Protein AF-A0A662RCI4-F1 (afdb_monomer)

Nearest PDB structures (foldseek):
  1x7f-assembly1_A  TM=7.302E-01  e=5.292E-04  Bacillus cereus ATCC 14579
  3mml-assembly2_E  TM=3.130E-01  e=1.745E-04  Mycolicibacterium smegmatis MC2 155
  5u47-assembly1_A  TM=6.588E-01  e=1.604E-01  Streptococcus thermophilus LMG 18311
  2nnz-assembly1_A  TM=5.842E-01  e=3.897E-01  Archaeoglobus fulgidus DSM 4304

pLDDT: mean 89.67, std 10.72, range [35.16, 98.06]

Sequence (427 aa):
MKVEVNGLDIELPEGSTVMDAIERSGAVYHRESVIGLVEDISKTEVKTDKYVIETNSGKLKIRLRSSEFAEYWRENHEQYVGKQVIWQTKNALAFGHTSTDFRPRQSPQNYRRWDVFFGLSGFEGDKTDLVFSTSDHTGTYGEPEDGIFARLIGGRNTLQHLKVDDTINAITPVFESGKESISKPIKPDAVLEGGERIVTYIGFDLGEEAYDSVEYALAALEGDTAMVTNTTNAFTQLGGIRDMIIEPENTHTRRRGVVTVRNKGVNTGELYIYKDAHLSIGSHNIIGRVVHGIELADIAEIGQSITVKTEPERVMMLGLTQIEAEKRLEERGIKQVRRGLEDDSAIVVIQEPINTPTILDEKKLSTTGARSDEIVKVELYYEQAPMTVQYFKFICGLLDKPIGKMRAFYTNRELGITLFKPKVALF

Mean predicted aligned error: 14.3 Å

Radius of gyration: 31.58 Å; Cα contacts (8 Å, |Δi|>4): 980; chains: 1; bounding box: 82×50×77 Å

Secondary structure (DSSP, 8-state):
-EEEETTEEEE--TT-BHHHHHHHHT----TTB--EEEEEEEEEEEEEEEEEEEETTEEEEEEE-SSHHHHHHHHHGGGGTT-EEEEE-SSEEEEEEE--------S-EEE-TTEEEEEEGGG-GGGEEEEEE-SSEEE---PPTT-EEEEEEE-HHHHHH--TT-BEEEEEEEEEEEEEEEEEE--TTPBP-SS-EEE--EEEEE-SS-HHHHHHHHHHTTTSEEEEEEE-SSEEEE---TT----------B-TTEEEEE-SSTTTT-EEEESS-B---TTEEEEEEEEE-HHHHHHPPTT-EEEEEEESPP---TTSBHHHHHHHHHHTTPEEEEEE--STT-EEEEEES-SHHHHHHHTEEEEEEE-GGG-------TTT-HHHHHHHHHHHT-SS-S-----EEEEETTTTEEEEPP-GGG-

Foldseek 3Di:
DWEAEQNRIDDDDAFDFLLNVCVRVVPDFDPQFWKKWKAQDPFDQDQAQKKWFQWPQGIWIKGWDPDPVSVVCVVPVCQQAFWWFADDDPFKTKTDDAAAPAQFDQDKDWDAQFFWFWFQAVRHRRGIITMGTHHTDIDGRRTHVVRRTIGTPDCNVSRVPGDTGIGGNDMGGDTDGDRPIAIDTDDRGHTDPDPIHMYRAWEWEFDDWQQVQLQQVLLQCVVQKWAFADADQFKTKTDFQPPDARDQIDWAKAAQFWKKAFRDDPRHGIIIGTRGTDHIDRRIDTGGGTPTDSSSGNHDDHGGMGRYHYPPRWQAQAFPFLQVSCVVLVVVQAAEAEDADNDRRFGFQDKPPPTPNVRNVVSYIYTYGDDPVVDDDDDDDCPPCVPVSSVVCVQQVVSRHVHGHFAWPDDDVVVRDTHTDDPPPPD

Structure (mmCIF, N/CA/C/O backbone):
data_AF-A0A662RCI4-F1
#
_entry.id   AF-A0A662RCI4-F1
#
loop_
_atom_site.group_PDB
_atom_site.id
_atom_site.type_symbol
_atom_site.label_atom_id
_atom_site.label_alt_id
_atom_site.label_comp_id
_atom_site.label_asym_id
_atom_site.label_entity_id
_atom_site.label_seq_id
_atom_site.pdbx_PDB_ins_code
_atom_site.Cartn_x
_atom_site.Cartn_y
_atom_site.Cartn_z
_atom_site.occupancy
_atom_site.B_iso_or_equiv
_atom_site.auth_seq_id
_atom_site.auth_comp_id
_atom_site.auth_asym_id
_atom_site.auth_atom_id
_atom_site.pdbx_PDB_model_num
ATOM 1 N N . MET A 1 1 ? 8.378 -22.382 21.138 1.00 92.19 1 MET A N 1
ATOM 2 C CA . MET A 1 1 ? 7.459 -21.228 21.234 1.00 92.19 1 MET A CA 1
ATOM 3 C C . MET A 1 1 ? 6.723 -21.020 19.916 1.00 92.19 1 MET A C 1
ATOM 5 O O . MET A 1 1 ? 7.223 -21.455 18.883 1.00 92.19 1 MET A O 1
ATOM 9 N N . LYS A 1 2 ? 5.537 -20.404 19.956 1.00 92.88 2 LYS A N 1
ATOM 10 C CA . LYS A 1 2 ? 4.759 -20.036 18.762 1.00 92.88 2 LYS A CA 1
ATOM 11 C C . LYS A 1 2 ? 4.876 -18.542 18.526 1.00 92.88 2 LYS A C 1
ATOM 13 O O . LYS A 1 2 ? 4.742 -17.800 19.490 1.00 92.88 2 LYS A O 1
ATOM 18 N N . VAL A 1 3 ? 5.099 -18.127 17.288 1.00 94.12 3 VAL A N 1
ATOM 19 C CA . VAL A 1 3 ? 5.106 -16.716 16.876 1.00 94.12 3 VAL A CA 1
ATOM 20 C C . VAL A 1 3 ? 4.383 -16.586 15.538 1.00 94.12 3 VAL A C 1
ATOM 22 O O . VAL A 1 3 ? 4.356 -17.541 14.764 1.00 94.12 3 VAL A O 1
ATOM 25 N N . GLU A 1 4 ? 3.794 -15.429 15.267 1.00 94.62 4 GLU A N 1
ATOM 26 C CA . GLU A 1 4 ? 3.116 -15.118 14.004 1.00 94.62 4 GLU A CA 1
ATOM 27 C C . GLU A 1 4 ? 4.023 -14.196 13.180 1.00 94.62 4 GLU A C 1
ATOM 29 O O . GLU A 1 4 ? 4.451 -13.157 13.675 1.00 94.62 4 GLU A O 1
ATOM 34 N N . VAL A 1 5 ? 4.311 -14.529 11.921 1.00 95.44 5 VAL A N 1
ATOM 35 C CA . VAL A 1 5 ? 5.060 -13.656 11.001 1.00 95.44 5 VAL A CA 1
ATOM 36 C C . VAL A 1 5 ? 4.194 -13.361 9.785 1.00 95.44 5 VAL A C 1
ATOM 38 O O . VAL A 1 5 ? 3.848 -14.268 9.035 1.00 95.44 5 VAL A O 1
ATOM 41 N N . ASN A 1 6 ? 3.831 -12.095 9.577 1.00 92.44 6 ASN A N 1
ATOM 42 C CA . ASN A 1 6 ? 2.927 -11.649 8.512 1.00 92.44 6 ASN A CA 1
ATOM 43 C C . ASN A 1 6 ? 1.609 -12.454 8.451 1.00 92.44 6 ASN A C 1
ATOM 45 O O . ASN A 1 6 ? 1.124 -12.771 7.367 1.00 92.44 6 ASN A O 1
ATOM 49 N N . GLY A 1 7 ? 1.040 -12.808 9.608 1.00 88.81 7 GLY A N 1
ATOM 50 C CA . GLY A 1 7 ? -0.178 -13.622 9.697 1.00 88.81 7 GLY A CA 1
ATOM 51 C C . GLY A 1 7 ? 0.035 -15.139 9.609 1.00 88.81 7 GLY A C 1
ATOM 52 O O . GLY A 1 7 ? -0.944 -15.881 9.657 1.00 88.81 7 GLY A O 1
ATOM 53 N N . LEU A 1 8 ? 1.280 -15.616 9.481 1.00 91.75 8 LEU A N 1
ATOM 54 C CA . LEU A 1 8 ? 1.618 -17.040 9.464 1.00 91.75 8 LEU A CA 1
ATOM 55 C C . LEU A 1 8 ? 2.150 -17.501 10.826 1.00 91.75 8 LEU A C 1
ATOM 57 O O . LEU A 1 8 ? 3.223 -17.071 11.248 1.00 91.75 8 LEU A O 1
ATOM 61 N N . ASP A 1 9 ? 1.446 -18.432 11.469 1.00 93.94 9 ASP A N 1
ATOM 62 C CA . ASP A 1 9 ? 1.915 -19.085 12.694 1.00 93.94 9 ASP A CA 1
ATOM 63 C C . ASP A 1 9 ? 3.091 -20.032 12.409 1.00 93.94 9 ASP A C 1
ATOM 65 O O . ASP A 1 9 ? 2.995 -20.941 11.579 1.00 93.94 9 ASP A O 1
ATOM 69 N N . ILE A 1 10 ? 4.185 -19.869 13.152 1.00 94.25 10 ILE A N 1
ATOM 70 C CA . ILE A 1 10 ? 5.365 -20.733 13.090 1.00 94.25 10 ILE A CA 1
ATOM 71 C C . ILE A 1 10 ? 5.795 -21.201 14.484 1.00 94.25 10 ILE A C 1
ATOM 73 O O . ILE A 1 10 ? 5.617 -20.515 15.493 1.00 94.25 10 ILE A O 1
ATOM 77 N N . GLU A 1 11 ? 6.393 -22.391 14.536 1.00 95.06 11 GLU A N 1
ATOM 78 C CA . GLU A 1 11 ? 7.006 -22.941 15.745 1.00 95.06 11 GLU A CA 1
ATOM 79 C C . GLU A 1 11 ? 8.529 -22.814 15.682 1.00 95.06 11 GLU A C 1
ATOM 81 O O . GLU A 1 11 ? 9.162 -23.225 14.705 1.00 95.06 11 GLU A O 1
ATOM 86 N N . LEU A 1 12 ? 9.106 -22.264 16.751 1.00 94.69 12 LEU A N 1
ATOM 87 C CA . LEU A 1 12 ? 10.542 -22.041 16.907 1.00 94.69 12 LEU A CA 1
ATOM 88 C C . LEU A 1 12 ? 11.052 -22.599 18.246 1.00 94.69 12 LEU A C 1
ATOM 90 O O . LEU A 1 12 ? 10.286 -22.655 19.218 1.00 94.69 12 LEU A O 1
ATOM 94 N N . PRO A 1 13 ? 12.332 -23.002 18.333 1.00 94.62 13 PRO A N 1
ATOM 95 C CA . PRO A 1 13 ? 13.000 -23.263 19.607 1.00 94.62 13 PRO A CA 1
ATOM 96 C C . PRO A 1 13 ? 12.980 -22.040 20.539 1.00 94.62 13 PRO A C 1
ATOM 98 O O . PRO A 1 13 ? 12.897 -20.903 20.084 1.00 94.62 13 PRO A O 1
ATOM 101 N N . GLU A 1 14 ? 13.056 -22.260 21.852 1.00 93.00 14 GLU A N 1
ATOM 102 C CA . GLU A 1 14 ? 13.243 -21.154 22.803 1.00 93.00 14 GLU A CA 1
ATOM 103 C C . GLU A 1 14 ? 14.593 -20.462 22.573 1.00 93.00 14 GLU A C 1
ATOM 105 O O . GLU A 1 14 ? 15.596 -21.122 22.291 1.00 93.00 14 GLU A O 1
ATOM 110 N N . GLY A 1 15 ? 14.615 -19.133 22.698 1.00 91.94 15 GLY A N 1
ATOM 111 C CA . GLY A 1 15 ? 15.810 -18.325 22.455 1.00 91.94 15 GLY A CA 1
ATOM 112 C C . GLY A 1 15 ? 16.069 -17.982 20.983 1.00 91.94 15 GLY A C 1
ATOM 113 O O . GLY A 1 15 ? 17.084 -17.348 20.698 1.00 91.94 15 GLY A O 1
ATOM 114 N N . SER A 1 16 ? 15.186 -18.372 20.053 1.00 96.44 16 SER A N 1
ATOM 115 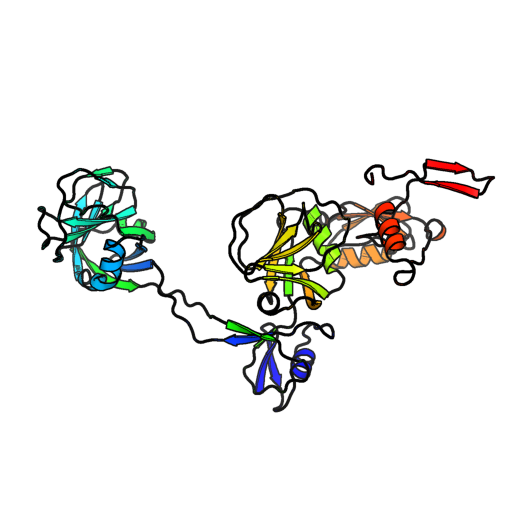C CA . SER A 1 16 ? 15.259 -17.911 18.660 1.00 96.44 16 SER A CA 1
ATOM 116 C C . SER A 1 16 ? 15.022 -16.404 18.541 1.00 96.44 16 SER A C 1
ATOM 118 O O . SER A 1 16 ? 14.335 -15.788 19.356 1.00 96.44 16 SER A O 1
ATOM 120 N N . THR A 1 17 ? 15.596 -15.817 17.500 1.00 97.06 17 THR A N 1
ATOM 121 C CA . THR A 1 17 ? 15.549 -14.384 17.203 1.00 97.06 17 THR A CA 1
ATOM 122 C C . THR A 1 17 ? 14.438 -14.027 16.216 1.00 97.06 17 THR A C 1
ATOM 124 O O . THR A 1 17 ? 13.859 -14.893 15.554 1.00 97.06 17 THR A O 1
ATOM 127 N N . VAL A 1 18 ? 14.171 -12.727 16.062 1.00 96.31 18 VAL A N 1
ATOM 128 C CA . VAL A 1 18 ? 13.319 -12.193 14.986 1.00 96.31 18 VAL A CA 1
ATOM 129 C C . VAL A 1 18 ? 13.800 -12.668 13.614 1.00 96.31 18 VAL A C 1
ATOM 131 O O . VAL A 1 18 ? 12.979 -13.067 12.792 1.00 96.31 18 VAL A O 1
ATOM 134 N N . MET A 1 19 ? 15.111 -12.679 13.358 1.00 96.06 19 MET A N 1
ATOM 135 C CA . MET A 1 19 ? 15.642 -13.134 12.073 1.00 96.06 19 MET A CA 1
ATOM 136 C C . MET A 1 19 ? 15.382 -14.628 11.836 1.00 96.06 19 MET A C 1
ATOM 138 O O . MET A 1 19 ? 14.953 -14.992 10.744 1.00 96.06 19 MET A O 1
ATOM 142 N N . ASP A 1 20 ? 15.528 -15.477 12.860 1.00 96.44 20 ASP A N 1
ATOM 143 C CA . ASP A 1 20 ? 15.193 -16.906 12.750 1.00 96.44 20 ASP A CA 1
ATOM 144 C C . ASP A 1 20 ? 13.714 -17.107 12.376 1.00 96.44 20 ASP A C 1
ATOM 146 O O . ASP A 1 20 ? 13.374 -17.983 11.577 1.00 96.44 20 ASP A O 1
ATOM 150 N N . ALA A 1 21 ? 12.820 -16.274 12.922 1.00 95.94 21 ALA A N 1
ATOM 151 C CA . ALA A 1 21 ? 11.396 -16.289 12.594 1.00 95.94 21 ALA A CA 1
ATOM 152 C C . ALA A 1 21 ? 11.124 -15.887 11.134 1.00 95.94 21 ALA A C 1
ATOM 154 O O . ALA A 1 21 ? 10.327 -16.528 10.440 1.00 95.94 21 ALA A O 1
ATOM 155 N N . ILE A 1 22 ? 11.810 -14.853 10.645 1.00 95.50 22 ILE A N 1
ATOM 156 C CA . ILE A 1 22 ? 11.715 -14.391 9.253 1.00 95.50 22 ILE A CA 1
ATOM 157 C C . ILE A 1 22 ? 12.215 -15.474 8.291 1.00 95.50 22 ILE A C 1
ATOM 159 O O . ILE A 1 22 ? 11.510 -15.833 7.348 1.00 95.50 22 ILE A O 1
ATOM 163 N N . GLU A 1 23 ? 13.384 -16.056 8.558 1.00 95.00 23 GLU A N 1
ATOM 164 C CA . GLU A 1 23 ? 13.957 -17.121 7.728 1.00 95.00 23 GLU A CA 1
ATOM 165 C C . GLU A 1 23 ? 13.073 -18.371 7.719 1.00 95.00 23 GLU A C 1
ATOM 167 O O . GLU A 1 23 ? 12.814 -18.950 6.663 1.00 95.00 23 GLU A O 1
ATOM 172 N N . ARG A 1 24 ? 12.547 -18.767 8.885 1.00 94.94 24 ARG A N 1
ATOM 173 C CA . ARG A 1 24 ? 11.685 -19.947 9.012 1.00 94.94 24 ARG A CA 1
ATOM 174 C C . ARG A 1 24 ? 10.345 -19.788 8.300 1.00 94.94 24 ARG A C 1
ATOM 176 O O . ARG A 1 24 ? 9.838 -20.769 7.758 1.00 94.94 24 ARG A O 1
ATOM 183 N N . SER A 1 25 ? 9.764 -18.591 8.331 1.00 93.62 25 SER A N 1
ATOM 184 C CA . SER A 1 25 ? 8.498 -18.288 7.649 1.00 93.62 25 SER A CA 1
ATOM 185 C C . SER A 1 25 ? 8.663 -18.079 6.141 1.00 93.62 25 SER A C 1
ATOM 187 O O . SER A 1 25 ? 7.672 -18.122 5.415 1.00 93.62 25 SER A O 1
ATOM 189 N N . GLY A 1 26 ? 9.890 -17.849 5.657 1.00 92.88 26 GLY A N 1
ATOM 190 C CA . GLY A 1 26 ? 10.133 -17.413 4.281 1.00 92.88 26 GLY A CA 1
ATOM 191 C C . GLY A 1 26 ? 9.595 -16.005 4.008 1.00 92.88 26 GLY A C 1
ATOM 192 O O . GLY A 1 26 ? 9.329 -15.654 2.856 1.00 92.88 26 GLY A O 1
ATOM 193 N N . ALA A 1 27 ? 9.384 -15.208 5.060 1.00 91.38 27 ALA A N 1
ATOM 194 C CA . ALA A 1 27 ? 8.904 -13.844 4.939 1.00 91.38 27 ALA A CA 1
ATOM 195 C C . ALA A 1 27 ? 9.926 -12.975 4.200 1.00 91.38 27 ALA A C 1
ATOM 197 O O . ALA A 1 27 ? 11.134 -13.072 4.414 1.00 91.38 27 ALA A O 1
ATOM 198 N N . VAL A 1 28 ? 9.431 -12.086 3.340 1.00 90.19 28 VAL A N 1
ATOM 199 C CA . VAL A 1 28 ? 10.303 -11.143 2.636 1.00 90.19 28 VAL A CA 1
ATOM 200 C C . VAL A 1 28 ? 10.751 -10.059 3.604 1.00 90.19 28 VAL A C 1
ATOM 202 O O . VAL A 1 28 ? 9.937 -9.472 4.323 1.00 90.19 28 VAL A O 1
ATOM 205 N N . TYR A 1 29 ? 12.056 -9.816 3.614 1.00 92.00 29 TYR A N 1
ATOM 206 C CA . TYR A 1 29 ? 12.710 -8.806 4.425 1.00 92.00 29 TYR A CA 1
ATOM 207 C C . TYR A 1 29 ? 13.992 -8.357 3.724 1.00 92.00 29 TYR A C 1
ATOM 209 O O . TYR A 1 29 ? 14.854 -9.177 3.404 1.00 92.00 29 TYR A O 1
ATOM 217 N N . HIS A 1 30 ? 14.127 -7.050 3.513 1.00 92.75 30 HIS A N 1
ATOM 218 C CA . HIS A 1 30 ? 15.372 -6.455 3.045 1.00 92.75 30 HIS A CA 1
ATOM 219 C C . HIS A 1 30 ? 16.134 -5.882 4.229 1.00 92.75 30 HIS A C 1
ATOM 221 O O . HIS A 1 30 ? 15.563 -5.220 5.097 1.00 92.75 30 HIS A O 1
ATOM 227 N N . ARG A 1 31 ? 17.444 -6.131 4.249 1.00 88.19 31 ARG A N 1
ATOM 228 C CA . ARG A 1 31 ? 18.334 -5.705 5.329 1.00 88.19 31 ARG A CA 1
ATOM 229 C C . ARG A 1 31 ? 18.149 -4.213 5.632 1.00 88.19 31 ARG A C 1
ATOM 231 O O . ARG A 1 31 ? 18.070 -3.409 4.712 1.00 88.19 31 ARG A O 1
ATOM 238 N N . GLU A 1 32 ? 18.120 -3.880 6.921 1.00 87.69 32 GLU A N 1
ATOM 239 C CA . GLU A 1 32 ? 17.942 -2.509 7.442 1.00 87.69 32 GLU A CA 1
ATOM 240 C C . GLU A 1 32 ? 16.534 -1.927 7.256 1.00 87.69 32 GLU A C 1
ATOM 242 O O . GLU A 1 32 ? 16.295 -0.776 7.624 1.00 87.69 32 GLU A O 1
ATOM 247 N N . SER A 1 33 ? 15.582 -2.719 6.753 1.00 94.75 33 SER A N 1
ATOM 248 C CA . SER A 1 33 ? 14.182 -2.305 6.727 1.00 94.75 33 SER A CA 1
ATOM 249 C C . SER A 1 33 ? 13.547 -2.371 8.114 1.00 94.75 33 SER A C 1
ATOM 251 O O . SER A 1 33 ? 13.925 -3.187 8.957 1.00 94.75 33 SER A O 1
ATOM 253 N N . VAL A 1 34 ? 12.545 -1.527 8.343 1.00 96.12 34 VAL A N 1
ATOM 254 C CA . VAL A 1 34 ? 11.746 -1.538 9.572 1.00 96.12 34 VAL A CA 1
ATOM 255 C C . VAL A 1 34 ? 11.032 -2.884 9.726 1.00 96.12 34 VAL A C 1
ATOM 257 O O . VAL A 1 34 ? 10.386 -3.362 8.794 1.00 96.12 34 VAL A O 1
ATOM 260 N N . ILE A 1 35 ? 11.116 -3.462 10.926 1.00 97.06 35 ILE A N 1
ATOM 261 C CA . ILE A 1 35 ? 10.332 -4.624 11.354 1.00 97.06 35 ILE A CA 1
ATOM 262 C C . ILE A 1 35 ? 9.424 -4.172 12.496 1.00 97.06 35 ILE A C 1
ATOM 264 O O . ILE A 1 35 ? 9.872 -3.495 13.426 1.00 97.06 35 ILE A O 1
ATOM 268 N N . GLY A 1 36 ? 8.149 -4.540 12.422 1.00 95.25 36 GLY A N 1
ATOM 269 C CA . GLY A 1 36 ? 7.149 -4.215 13.430 1.00 95.25 36 GLY A CA 1
ATOM 270 C C . GLY A 1 36 ? 6.856 -5.407 14.328 1.00 95.25 36 GLY A C 1
ATOM 271 O O . GLY A 1 36 ? 6.550 -6.488 13.833 1.00 95.25 36 GLY A O 1
ATOM 272 N N . LEU A 1 37 ? 6.897 -5.194 15.640 1.00 94.25 37 LEU A N 1
ATOM 273 C CA . LEU A 1 37 ? 6.251 -6.051 16.627 1.00 94.25 37 LEU A CA 1
ATOM 274 C C . LEU A 1 37 ? 4.858 -5.486 16.903 1.00 94.25 37 LEU A C 1
ATOM 276 O O . LEU A 1 37 ? 4.739 -4.332 17.309 1.00 94.25 37 LEU A O 1
ATOM 280 N N . VAL A 1 38 ? 3.821 -6.287 16.684 1.00 90.50 38 VAL A N 1
ATOM 281 C CA . VAL A 1 38 ? 2.422 -5.926 16.913 1.00 90.50 38 VAL A CA 1
ATOM 282 C C . VAL A 1 38 ? 1.980 -6.514 18.245 1.00 90.50 38 VAL A C 1
ATOM 284 O O . VAL A 1 38 ? 1.829 -7.726 18.391 1.00 90.50 38 VAL A O 1
ATOM 287 N N . GLU A 1 39 ? 1.768 -5.643 19.222 1.00 83.56 39 GLU A N 1
ATOM 288 C CA . GLU A 1 39 ? 1.232 -6.010 20.526 1.00 83.56 39 GLU A CA 1
ATOM 289 C C . GLU A 1 39 ? -0.273 -5.733 20.531 1.00 83.56 39 GLU A C 1
ATOM 291 O O . GLU A 1 39 ? -0.707 -4.595 20.335 1.00 83.56 39 GLU A O 1
ATOM 296 N N . ASP A 1 40 ? -1.081 -6.768 20.763 1.00 67.25 40 ASP A N 1
ATOM 297 C CA . ASP A 1 40 ? -2.510 -6.592 21.015 1.00 67.25 40 ASP A CA 1
ATOM 298 C C . ASP A 1 40 ? -2.667 -5.880 22.372 1.00 67.25 40 ASP A C 1
ATOM 300 O O . ASP A 1 40 ? -2.524 -6.492 23.434 1.00 67.25 40 ASP A O 1
ATOM 304 N N . ILE A 1 41 ? -2.986 -4.586 22.359 1.00 54.91 41 ILE A N 1
ATOM 305 C CA . ILE A 1 41 ? -3.444 -3.908 23.567 1.00 54.91 41 ILE A CA 1
ATOM 306 C C . ILE A 1 41 ? -4.906 -4.285 23.711 1.00 54.91 41 ILE A C 1
ATOM 308 O O . ILE A 1 41 ? -5.709 -4.108 22.801 1.00 54.91 41 ILE A O 1
ATOM 312 N N . SER A 1 42 ? -5.206 -4.940 24.828 1.00 46.38 42 SER A N 1
ATOM 313 C CA . SER A 1 42 ? -6.535 -5.315 25.319 1.00 46.38 42 SER A CA 1
ATOM 314 C C . SER A 1 42 ? -7.715 -4.741 24.529 1.00 46.38 42 SER A C 1
ATOM 316 O O . SER A 1 42 ? -7.819 -3.527 24.414 1.00 46.38 42 SER A O 1
ATOM 318 N N . LYS A 1 43 ? -8.643 -5.606 24.090 1.00 41.97 43 LYS A N 1
ATOM 319 C CA . LYS A 1 43 ? -9.948 -5.246 23.499 1.00 41.97 43 LYS A CA 1
ATOM 320 C C . LYS A 1 43 ? -10.535 -3.986 24.154 1.00 41.97 43 LYS A C 1
ATOM 322 O O . LYS A 1 43 ? -11.179 -4.083 25.199 1.00 41.97 43 LYS A O 1
ATOM 327 N N . THR A 1 44 ? -10.341 -2.823 23.545 1.00 41.97 44 THR A N 1
ATOM 328 C CA . THR A 1 44 ? -10.987 -1.600 24.001 1.00 41.97 44 THR A CA 1
ATOM 329 C C . THR A 1 44 ? -12.399 -1.664 23.434 1.00 41.97 44 THR A C 1
ATOM 331 O O . THR A 1 44 ? -12.613 -1.485 22.235 1.00 41.97 44 THR A O 1
ATOM 334 N N . GLU A 1 45 ? -13.381 -2.024 24.263 1.00 45.00 45 GLU A N 1
ATOM 335 C CA . GLU A 1 45 ? -14.788 -1.878 23.892 1.00 45.00 45 GLU A CA 1
ATOM 336 C C . GLU A 1 45 ? -15.081 -0.381 23.750 1.00 45.00 45 GLU A C 1
ATOM 338 O O . GLU A 1 45 ? -15.409 0.311 24.715 1.00 45.00 45 GLU A O 1
ATOM 343 N N . VAL A 1 46 ? -14.934 0.151 22.536 1.00 51.19 46 VAL A N 1
ATOM 344 C CA . VAL A 1 46 ? -15.312 1.533 22.260 1.00 51.19 46 VAL A CA 1
ATOM 345 C C . VAL A 1 46 ? -16.834 1.583 22.275 1.00 51.19 46 VAL A C 1
ATOM 347 O O . VAL A 1 46 ? -17.513 1.019 21.408 1.00 51.19 46 VAL A O 1
ATOM 350 N N . LYS A 1 47 ? -17.386 2.245 23.297 1.00 55.69 47 LYS A N 1
ATOM 351 C CA . LYS A 1 47 ? -18.821 2.519 23.403 1.00 55.69 47 LYS A CA 1
ATOM 352 C C . LYS A 1 47 ? -19.232 3.364 22.197 1.00 55.69 47 LYS A C 1
ATOM 354 O O . LYS A 1 47 ? -18.867 4.534 22.104 1.00 55.69 47 LYS A O 1
ATOM 359 N N . THR A 1 48 ? -19.961 2.771 21.252 1.00 74.31 48 THR A N 1
ATOM 360 C CA . THR A 1 48 ? -20.401 3.503 20.057 1.00 74.31 48 THR A CA 1
ATOM 361 C C . THR A 1 48 ? -21.610 4.385 20.359 1.00 74.31 48 THR A C 1
ATOM 363 O O . THR A 1 48 ? -22.263 4.280 21.398 1.00 74.31 48 THR A O 1
ATOM 366 N N . ASP A 1 49 ? -21.963 5.233 19.396 1.00 85.69 49 ASP A N 1
ATOM 367 C CA . ASP A 1 49 ? -23.210 5.992 19.377 1.00 85.69 49 ASP A CA 1
ATOM 368 C C . ASP A 1 49 ? -24.432 5.143 18.967 1.00 85.69 49 ASP A C 1
ATOM 370 O O . ASP A 1 49 ? -25.482 5.697 18.651 1.00 85.69 49 ASP A O 1
ATOM 374 N N . LYS A 1 50 ? -24.334 3.806 18.929 1.00 91.19 50 LYS A N 1
ATOM 375 C CA . LYS A 1 50 ? -25.391 2.918 18.416 1.00 91.19 50 LYS A CA 1
ATOM 376 C C . LYS A 1 50 ? -25.978 2.044 19.518 1.00 91.19 50 LYS A C 1
ATOM 378 O O . LYS A 1 50 ? -25.265 1.549 20.383 1.00 91.19 50 LYS A O 1
ATOM 383 N N . TYR A 1 51 ? -27.275 1.775 19.407 1.00 94.62 51 TYR A N 1
ATOM 384 C CA . TYR A 1 51 ? -28.002 0.845 20.273 1.00 94.62 51 TYR A CA 1
ATOM 385 C C . TYR A 1 51 ? -28.817 -0.133 19.433 1.00 94.62 51 TYR A C 1
ATOM 387 O O . TYR A 1 51 ? -29.318 0.221 18.359 1.00 94.62 51 TYR A O 1
ATOM 395 N N . VAL A 1 52 ? -28.958 -1.357 19.930 1.00 95.44 52 VAL A N 1
ATOM 396 C CA . VAL A 1 52 ? -29.905 -2.352 19.426 1.00 95.44 52 VAL A CA 1
ATOM 397 C C . VAL A 1 52 ? -31.053 -2.462 20.420 1.00 95.44 52 VAL A C 1
ATOM 399 O O . VAL A 1 52 ? -30.836 -2.710 21.599 1.00 95.44 52 VAL A O 1
ATOM 402 N N . ILE A 1 53 ? -32.272 -2.268 19.931 1.00 97.19 53 ILE A N 1
ATOM 403 C CA . ILE A 1 53 ? -33.517 -2.468 20.670 1.00 97.19 53 ILE A CA 1
ATOM 404 C C . ILE A 1 53 ? -34.106 -3.782 20.163 1.00 97.19 53 ILE A C 1
ATOM 406 O O . ILE A 1 53 ? -34.481 -3.901 18.994 1.00 97.19 53 ILE A O 1
ATOM 410 N N . GLU A 1 54 ? -34.140 -4.791 21.021 1.00 94.69 54 GLU A N 1
ATOM 411 C CA . GLU A 1 54 ? -34.735 -6.088 20.733 1.00 94.69 54 GLU A CA 1
ATOM 412 C C . GLU A 1 54 ? -36.193 -6.082 21.168 1.00 94.69 54 GLU A C 1
ATOM 414 O O . GLU A 1 54 ? -36.507 -5.763 22.311 1.00 94.69 54 GLU A O 1
ATOM 419 N N . THR A 1 55 ? -37.080 -6.453 20.255 1.00 94.50 55 THR A N 1
ATOM 420 C CA . THR A 1 55 ? -38.511 -6.622 20.510 1.00 94.50 55 THR A CA 1
ATOM 421 C C . THR A 1 55 ? -38.898 -8.087 20.333 1.00 94.50 55 THR A C 1
ATOM 423 O O . THR A 1 55 ? -38.151 -8.865 19.732 1.00 94.50 55 THR A O 1
ATOM 426 N N . ASN A 1 56 ? -40.085 -8.470 20.794 1.00 92.38 56 ASN A N 1
ATOM 427 C CA . ASN A 1 56 ? -40.683 -9.779 20.503 1.00 92.38 56 ASN A CA 1
ATOM 428 C C . ASN A 1 56 ? -40.886 -10.043 18.993 1.00 92.38 56 ASN A C 1
ATOM 430 O O . ASN A 1 56 ? -40.940 -11.200 18.584 1.00 92.38 56 ASN A O 1
ATOM 434 N N . SER A 1 57 ? -40.934 -8.991 18.172 1.00 90.75 57 SER A N 1
ATOM 435 C CA . SER A 1 57 ? -41.179 -9.056 16.725 1.00 90.75 57 SER A CA 1
ATOM 436 C C . SER A 1 57 ? -39.932 -8.765 15.868 1.00 90.75 57 SER A C 1
ATOM 438 O O . SER A 1 57 ? -40.016 -8.692 14.642 1.00 90.75 57 SER A O 1
ATOM 440 N N . GLY A 1 58 ? -38.749 -8.634 16.485 1.00 90.44 58 GLY A N 1
ATOM 441 C CA . GLY A 1 58 ? -37.460 -8.463 15.803 1.00 90.44 58 GLY A CA 1
ATOM 442 C C . GLY A 1 58 ? -36.585 -7.359 16.402 1.00 90.44 58 GLY A C 1
ATOM 443 O O . GLY A 1 58 ? -36.861 -6.835 17.477 1.00 90.44 58 GLY A O 1
ATOM 444 N N . LYS A 1 59 ? -35.503 -6.986 15.708 1.00 94.00 59 LYS A N 1
ATOM 445 C CA . LYS A 1 59 ? -34.526 -6.001 16.207 1.00 94.00 59 LYS A CA 1
ATOM 446 C C . LYS A 1 59 ? -34.607 -4.672 15.460 1.00 94.00 59 LYS A C 1
ATOM 4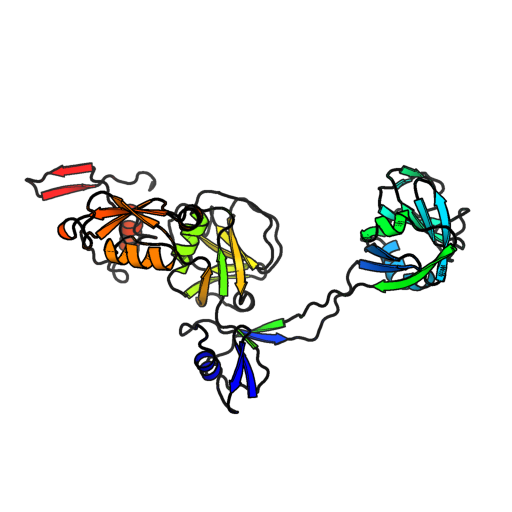48 O O . LYS A 1 59 ? -34.755 -4.647 14.235 1.00 94.00 59 LYS A O 1
ATOM 453 N N . LEU A 1 60 ? -34.441 -3.580 16.198 1.00 94.19 60 LEU A N 1
ATOM 454 C CA . LEU A 1 60 ? -34.277 -2.214 15.709 1.00 94.19 60 LEU A CA 1
ATOM 455 C C . LEU A 1 60 ? -32.872 -1.727 16.066 1.00 94.19 60 LEU A C 1
ATOM 457 O O . LEU A 1 60 ? -32.359 -2.040 17.136 1.00 94.19 60 LEU A O 1
ATOM 461 N N . LYS A 1 61 ? -32.236 -0.953 15.186 1.00 94.75 61 LYS A N 1
ATOM 462 C CA . LYS A 1 61 ? -30.921 -0.357 15.458 1.00 94.75 61 LYS A CA 1
ATOM 463 C C . LYS A 1 61 ? -31.004 1.151 15.318 1.00 94.75 61 LYS A C 1
ATOM 465 O O . LYS A 1 61 ? -31.366 1.637 14.245 1.00 94.75 61 LYS A O 1
ATOM 470 N N . ILE A 1 62 ? -30.637 1.878 16.366 1.00 96.12 62 ILE A N 1
ATOM 471 C CA . ILE A 1 62 ? -30.619 3.343 16.383 1.00 96.12 62 ILE A CA 1
ATOM 472 C C . ILE A 1 62 ? -29.187 3.868 16.479 1.00 96.12 62 ILE A C 1
ATOM 474 O O . ILE A 1 62 ? -28.301 3.186 16.994 1.00 96.12 62 ILE A O 1
ATOM 478 N N . ARG A 1 63 ? -28.969 5.078 15.965 1.00 94.50 63 ARG A N 1
ATOM 479 C CA . ARG A 1 63 ? -27.760 5.878 16.167 1.00 94.50 63 ARG A CA 1
ATOM 480 C C . ARG A 1 63 ? -28.142 7.176 16.865 1.00 94.50 63 ARG A C 1
ATOM 482 O O . ARG A 1 63 ? -29.032 7.876 16.380 1.00 94.50 63 ARG A O 1
ATOM 489 N N . LEU A 1 64 ? -27.476 7.477 17.970 1.00 92.38 64 LEU A N 1
ATOM 490 C CA . LEU A 1 64 ? -27.646 8.701 18.737 1.00 92.38 64 LEU A CA 1
ATOM 491 C C . LEU A 1 64 ? -27.094 9.909 17.971 1.00 92.38 64 LEU A C 1
ATOM 493 O O . LEU A 1 64 ? -26.157 9.800 17.184 1.00 92.38 64 LEU A O 1
ATOM 497 N N . ARG A 1 65 ? -27.696 11.072 18.202 1.00 89.38 65 ARG A N 1
ATOM 498 C CA . ARG A 1 65 ? -27.199 12.382 17.772 1.00 89.38 65 ARG A CA 1
ATOM 499 C C . ARG A 1 65 ? -26.457 13.043 18.933 1.00 89.38 65 ARG A C 1
ATOM 501 O O . ARG A 1 65 ? -26.662 12.680 20.086 1.00 89.38 65 ARG A O 1
ATOM 508 N N . SER A 1 66 ? -25.646 14.055 18.651 1.00 82.06 66 SER A N 1
ATOM 509 C CA . SER A 1 66 ? -25.080 14.906 19.702 1.00 82.06 66 SER A CA 1
ATOM 510 C C . SER A 1 66 ? -26.173 15.828 20.256 1.00 82.06 66 SER A C 1
ATOM 512 O O . SER A 1 66 ? -26.520 16.813 19.611 1.00 82.06 66 SER A O 1
ATOM 514 N N . SER A 1 67 ? -26.758 15.469 21.402 1.00 84.44 67 SER A N 1
ATOM 515 C CA . SER A 1 67 ? -27.812 16.231 22.096 1.00 84.44 67 SER A CA 1
ATOM 516 C C . SER A 1 67 ? -27.874 15.844 23.578 1.00 84.44 67 SER A C 1
ATOM 518 O O . SER A 1 67 ? -27.464 14.739 23.933 1.00 84.44 67 SER A O 1
ATOM 520 N N . GLU A 1 68 ? -28.435 16.702 24.433 1.00 84.88 68 GLU A N 1
ATOM 521 C CA . GLU A 1 68 ? -28.658 16.381 25.855 1.00 84.88 68 GLU A CA 1
ATOM 522 C C . GLU A 1 68 ? -29.565 15.152 26.045 1.00 84.88 68 GLU A C 1
ATOM 524 O O . GLU A 1 68 ? -29.316 14.301 26.896 1.00 84.88 68 GLU A O 1
ATOM 529 N N . PHE A 1 69 ? -30.555 14.975 25.167 1.00 89.81 69 PHE A N 1
ATOM 530 C CA . PHE A 1 69 ? -31.452 13.819 25.173 1.00 89.81 69 PHE A CA 1
ATOM 531 C C . PHE A 1 69 ? -30.755 12.512 24.788 1.00 89.81 69 PHE A C 1
ATOM 533 O O . PHE A 1 69 ? -31.195 11.432 25.183 1.00 89.81 69 PHE A O 1
ATOM 540 N N . ALA A 1 70 ? -29.652 12.587 24.039 1.00 89.88 70 ALA A N 1
ATOM 541 C CA . ALA A 1 70 ? -28.822 11.421 23.782 1.00 89.88 70 ALA A CA 1
ATOM 542 C C . ALA A 1 70 ? -28.025 11.013 25.026 1.00 89.88 70 ALA A C 1
ATOM 544 O O . ALA A 1 70 ? -27.897 9.815 25.269 1.00 89.88 70 ALA A O 1
ATOM 545 N N . GLU A 1 71 ? -27.542 11.964 25.835 1.00 87.81 71 GLU A N 1
ATOM 546 C CA . GLU A 1 71 ? -26.940 11.651 27.142 1.00 87.81 71 GLU A CA 1
ATOM 547 C C . GLU A 1 71 ? -27.971 11.030 28.082 1.00 87.81 71 GLU A C 1
ATOM 549 O O . GLU A 1 71 ? -27.734 9.948 28.618 1.00 87.81 71 GLU A O 1
ATOM 554 N N . TYR A 1 72 ? -29.170 11.618 28.152 1.00 91.06 72 TYR A N 1
ATOM 555 C CA . TYR A 1 72 ? -30.278 11.031 28.899 1.00 91.06 72 TYR A CA 1
ATOM 556 C C . TYR A 1 72 ? -30.564 9.586 28.466 1.00 91.06 72 TYR A C 1
ATOM 558 O O . TYR A 1 72 ? -30.692 8.701 29.312 1.00 91.06 72 TYR A O 1
ATOM 566 N N . TRP A 1 73 ? -30.624 9.315 27.156 1.00 93.88 73 TRP A N 1
ATOM 567 C CA . TRP A 1 73 ? -30.803 7.954 26.648 1.00 93.88 73 TRP A CA 1
ATOM 568 C C . TRP A 1 73 ? -29.678 7.016 27.107 1.00 93.88 73 TRP A C 1
ATOM 570 O O . TRP A 1 73 ? -29.955 5.895 27.530 1.00 93.88 73 TRP A O 1
ATOM 580 N N . ARG A 1 74 ? -28.408 7.447 27.062 1.00 90.81 74 ARG A N 1
ATOM 581 C CA . ARG A 1 74 ? -27.275 6.606 27.495 1.00 90.81 74 ARG A CA 1
ATOM 582 C C . ARG A 1 74 ? -27.411 6.157 28.946 1.00 90.81 74 ARG A C 1
ATOM 584 O O . ARG A 1 74 ? -27.053 5.020 29.239 1.00 90.81 74 ARG A O 1
ATOM 591 N N . GLU A 1 75 ? -27.925 7.023 29.807 1.00 91.38 75 GLU A N 1
ATOM 592 C CA . GLU A 1 75 ? -28.080 6.762 31.239 1.00 91.38 75 GLU A CA 1
ATOM 593 C C . GLU A 1 75 ? -29.379 6.017 31.578 1.00 91.38 75 GLU A C 1
ATOM 595 O O . GLU A 1 75 ? -29.393 5.227 32.514 1.00 91.38 75 GLU A O 1
ATOM 600 N N . ASN A 1 76 ? -30.454 6.223 30.805 1.00 93.44 76 ASN A N 1
ATOM 601 C CA . ASN A 1 76 ? -31.808 5.824 31.211 1.00 93.44 76 ASN A CA 1
ATOM 602 C C . ASN A 1 76 ? -32.517 4.858 30.246 1.00 93.44 76 ASN A C 1
ATOM 604 O O . ASN A 1 76 ? -33.667 4.506 30.485 1.00 93.44 76 ASN A O 1
ATOM 608 N N . HIS A 1 77 ? -31.889 4.408 29.155 1.00 93.69 77 HIS A N 1
ATOM 609 C CA . HIS A 1 77 ? -32.539 3.537 28.160 1.00 93.69 77 HIS A CA 1
ATOM 610 C C . HIS A 1 77 ? -33.164 2.257 28.745 1.00 93.69 77 HIS A C 1
ATOM 612 O O . HIS A 1 77 ? -34.177 1.790 28.225 1.00 93.69 77 HIS A O 1
ATOM 618 N N . GLU A 1 78 ? -32.612 1.709 29.832 1.00 93.50 78 GLU A N 1
ATOM 619 C CA . GLU A 1 78 ? -33.137 0.504 30.487 1.00 93.50 78 GLU A CA 1
ATOM 620 C C . GLU A 1 78 ? -34.587 0.659 30.969 1.00 93.50 78 GLU A C 1
ATOM 622 O O . GLU A 1 78 ? -35.332 -0.318 30.974 1.00 93.50 78 GLU A O 1
ATOM 627 N N . GLN A 1 79 ? -35.051 1.878 31.270 1.00 94.81 79 GLN A N 1
ATOM 628 C CA . GLN A 1 79 ? -36.440 2.127 31.684 1.00 94.81 79 GLN A CA 1
ATOM 629 C C . GLN A 1 79 ? -37.478 1.802 30.593 1.00 94.81 79 GLN A C 1
ATOM 631 O O . GLN A 1 79 ? -38.670 1.660 30.876 1.00 94.81 79 GLN A O 1
ATOM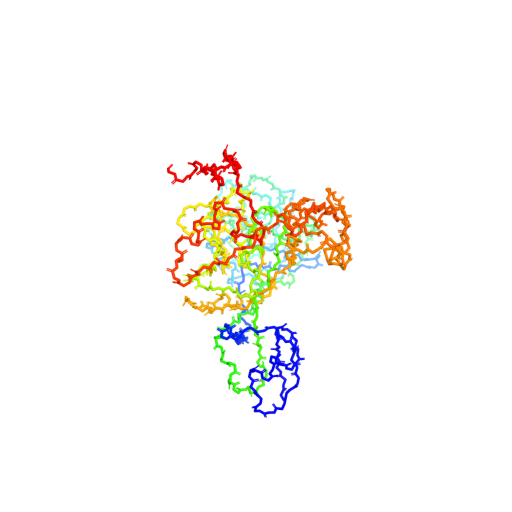 636 N N . TYR A 1 80 ? -37.032 1.722 29.335 1.00 94.62 80 TYR A N 1
ATOM 637 C CA . TYR A 1 80 ? -37.869 1.351 28.199 1.00 94.62 80 TYR A CA 1
ATOM 638 C C . TYR A 1 80 ? -37.930 -0.168 27.984 1.00 94.62 80 TYR A C 1
ATOM 640 O O . TYR A 1 80 ? -38.756 -0.636 27.201 1.00 94.62 80 TYR A O 1
ATOM 648 N N . VAL A 1 81 ? -37.107 -0.957 28.685 1.00 95.81 81 VAL A N 1
ATOM 649 C CA . VAL A 1 81 ? -37.212 -2.420 28.671 1.00 95.81 81 VAL A CA 1
ATOM 650 C C . VAL A 1 81 ? -38.528 -2.836 29.333 1.00 95.81 81 VAL A C 1
ATOM 652 O O . VAL A 1 81 ? -38.922 -2.317 30.375 1.00 95.81 81 VAL A O 1
ATOM 655 N N . GLY A 1 82 ? -39.252 -3.748 28.690 1.00 94.94 82 GLY A N 1
ATOM 656 C CA . GLY A 1 82 ? -40.590 -4.179 29.088 1.00 94.94 82 GLY A CA 1
ATOM 657 C C . GLY A 1 82 ? -41.720 -3.239 28.654 1.00 94.94 82 GLY A C 1
ATOM 658 O O . GLY A 1 82 ? -42.884 -3.581 28.854 1.00 94.94 82 GLY A O 1
ATOM 659 N N . LYS A 1 83 ? -41.425 -2.079 28.047 1.00 96.88 83 LYS A N 1
ATOM 660 C CA . LYS A 1 83 ? -42.466 -1.189 27.512 1.00 96.88 83 LYS A CA 1
ATOM 661 C C . LYS A 1 83 ? -43.031 -1.736 26.209 1.00 96.88 83 LYS A C 1
ATOM 663 O O . LYS A 1 83 ? -42.308 -2.307 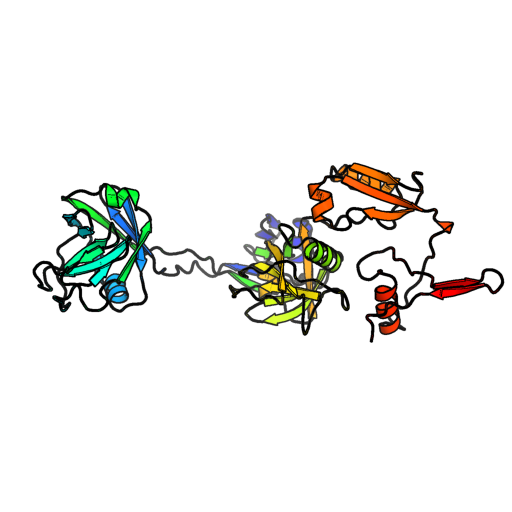25.389 1.00 96.88 83 LYS A O 1
ATOM 668 N N . GLN A 1 84 ? -44.330 -1.534 26.038 1.00 96.94 84 GLN A N 1
ATOM 669 C CA . GLN A 1 84 ? -45.086 -1.996 24.885 1.00 96.94 84 GLN A CA 1
ATOM 670 C C . GLN A 1 84 ? -45.333 -0.861 23.903 1.00 96.94 84 GLN A C 1
ATOM 672 O O . GLN A 1 84 ? -45.310 0.315 24.276 1.00 96.94 84 GLN A O 1
ATOM 677 N N . VAL A 1 85 ? -45.605 -1.218 22.652 1.00 97.25 85 VAL A N 1
ATOM 678 C CA . VAL A 1 85 ? -46.206 -0.292 21.698 1.00 97.25 85 VAL A CA 1
ATOM 679 C C . VAL A 1 85 ? -47.597 0.082 22.202 1.00 97.25 85 VAL A C 1
ATOM 681 O O . VAL A 1 85 ? -48.485 -0.766 22.261 1.00 97.25 85 VAL A O 1
ATOM 684 N N . ILE A 1 86 ? -47.786 1.355 22.543 1.00 95.19 86 ILE A N 1
ATOM 685 C CA . ILE A 1 86 ? -49.046 1.875 23.101 1.00 95.19 86 ILE A CA 1
ATOM 686 C C . ILE A 1 86 ? -49.932 2.533 22.043 1.00 95.19 86 ILE A C 1
ATOM 688 O O . ILE A 1 86 ? -51.154 2.548 22.168 1.00 95.19 86 ILE A O 1
ATOM 692 N N . TRP A 1 87 ? -49.328 3.071 20.982 1.00 94.81 87 TRP A N 1
ATOM 693 C CA . TRP A 1 87 ? -50.052 3.637 19.854 1.00 94.81 87 TRP A CA 1
ATOM 694 C C . TRP A 1 87 ? -49.218 3.596 18.575 1.00 94.81 87 TRP A C 1
ATOM 696 O O . TRP A 1 87 ? -47.985 3.633 18.577 1.00 94.81 87 TRP A O 1
ATOM 706 N N . GLN A 1 88 ? -49.927 3.538 17.451 1.00 94.00 88 GLN A N 1
ATOM 707 C CA . GLN A 1 88 ? -49.357 3.556 16.113 1.00 94.00 88 GLN A CA 1
ATOM 708 C C . GLN A 1 88 ? -50.262 4.376 15.197 1.00 94.00 88 GLN A C 1
ATOM 710 O O . GLN A 1 88 ? -51.484 4.241 15.203 1.00 94.00 88 GLN A O 1
ATOM 715 N N . THR A 1 89 ? -49.650 5.225 14.384 1.00 93.56 89 THR A N 1
ATOM 716 C CA . THR A 1 89 ? -50.313 5.988 13.328 1.00 93.56 89 THR A CA 1
ATOM 717 C C . THR A 1 89 ? -49.616 5.725 11.996 1.00 93.56 89 THR A C 1
ATOM 719 O O . THR A 1 89 ? -48.577 5.069 11.928 1.00 93.56 89 THR A O 1
ATOM 722 N N . LYS A 1 90 ? -50.146 6.300 10.912 1.00 91.56 90 LYS A N 1
ATOM 723 C CA . LYS A 1 90 ? -49.470 6.276 9.606 1.00 91.56 90 LYS A CA 1
ATOM 724 C C . LYS A 1 90 ? -48.088 6.956 9.607 1.00 91.56 90 LYS A C 1
ATOM 726 O O . LYS A 1 90 ? -47.288 6.654 8.729 1.00 91.56 90 LYS A O 1
ATOM 731 N N . ASN A 1 91 ? -47.832 7.864 10.554 1.00 95.06 91 ASN A N 1
ATOM 732 C CA . ASN A 1 91 ? -46.650 8.731 10.569 1.00 95.06 91 ASN A CA 1
ATOM 733 C C . ASN A 1 91 ? -45.639 8.370 11.668 1.00 95.06 91 ASN A C 1
ATOM 735 O O . ASN A 1 91 ? -44.472 8.749 11.564 1.00 95.06 91 ASN A O 1
ATOM 739 N N . ALA A 1 92 ? -46.077 7.689 12.730 1.00 95.56 92 ALA A N 1
ATOM 740 C CA . ALA A 1 92 ? -45.248 7.396 13.893 1.00 95.56 92 ALA A CA 1
ATOM 741 C C . ALA A 1 92 ? -45.748 6.180 14.689 1.00 95.56 92 ALA A C 1
ATOM 743 O O . ALA A 1 92 ? -46.928 5.833 14.626 1.00 95.56 92 ALA A O 1
ATOM 744 N N . LEU A 1 93 ? -44.851 5.567 15.458 1.00 96.94 93 LEU A N 1
ATOM 745 C CA . LEU A 1 93 ? -45.115 4.474 16.398 1.00 96.94 93 LEU A CA 1
ATOM 746 C C . LEU A 1 93 ? -44.429 4.779 17.730 1.00 96.94 93 LEU A C 1
ATOM 748 O O . LEU A 1 93 ? -43.297 5.263 17.715 1.00 96.94 93 LEU A O 1
ATOM 752 N N . ALA A 1 94 ? -45.077 4.474 18.854 1.00 96.88 94 ALA A N 1
ATOM 753 C CA . ALA A 1 94 ? -44.558 4.803 20.177 1.00 96.88 94 ALA A CA 1
ATOM 754 C C . ALA A 1 94 ? -44.557 3.629 21.153 1.00 96.88 94 ALA A C 1
ATOM 756 O O . ALA A 1 94 ? -45.558 2.924 21.290 1.00 96.88 94 ALA A O 1
ATOM 757 N N . PHE A 1 95 ? -43.444 3.492 21.876 1.00 97.25 95 PHE A N 1
ATOM 758 C CA . PHE A 1 95 ? -43.319 2.639 23.053 1.00 97.25 95 PHE A CA 1
ATOM 759 C C . PHE A 1 95 ? -43.433 3.478 24.319 1.00 97.25 95 PHE A C 1
ATOM 761 O O . PHE A 1 95 ? -42.768 4.507 24.425 1.00 97.25 95 PHE A O 1
ATOM 768 N N . GLY A 1 96 ? -44.202 3.027 25.304 1.00 92.56 96 GLY A N 1
ATOM 769 C CA . GLY A 1 96 ? -44.383 3.818 26.514 1.00 92.56 96 GLY A CA 1
ATOM 770 C C . GLY A 1 96 ? -45.317 3.195 27.544 1.00 92.56 96 GLY A C 1
ATOM 771 O O . GLY A 1 96 ? -45.723 2.044 27.415 1.00 92.56 96 GLY A O 1
ATOM 772 N N . HIS A 1 97 ? -45.638 3.909 28.620 1.00 93.31 97 HIS A N 1
ATOM 773 C CA . HIS A 1 97 ? -45.028 5.183 29.041 1.00 93.31 97 HIS A CA 1
ATOM 774 C C . HIS A 1 97 ? -43.857 4.958 30.016 1.00 93.31 97 HIS A C 1
ATOM 776 O O . HIS A 1 97 ? -43.811 3.941 30.718 1.00 93.31 97 HIS A O 1
ATOM 782 N N . THR A 1 98 ? -42.948 5.927 30.119 1.00 91.12 98 THR A N 1
ATOM 783 C CA . THR A 1 98 ? -42.000 6.085 31.236 1.00 91.12 98 THR A CA 1
ATOM 784 C C . THR A 1 98 ? -42.129 7.470 31.868 1.00 91.12 98 THR A C 1
ATOM 786 O O . THR A 1 98 ? -42.713 8.368 31.268 1.00 91.12 98 THR A O 1
ATOM 789 N N . SER A 1 99 ? -41.562 7.657 33.060 1.00 90.62 99 SER A N 1
ATOM 790 C CA . SER A 1 99 ? -41.598 8.938 33.769 1.00 90.62 99 SER A CA 1
ATOM 791 C C . SER A 1 99 ? -40.281 9.701 33.650 1.00 90.62 99 SER A C 1
ATOM 793 O O . SER A 1 99 ? -39.209 9.124 33.811 1.00 90.62 99 SER A O 1
ATOM 795 N N . THR A 1 100 ? -40.370 10.999 33.353 1.00 89.62 100 THR A N 1
ATOM 796 C CA . THR A 1 100 ? -39.242 11.915 33.119 1.00 89.62 100 THR A CA 1
ATOM 797 C C . THR A 1 100 ? -39.565 13.327 33.612 1.00 89.62 100 THR A C 1
ATOM 799 O O . THR A 1 100 ? -40.730 13.712 33.668 1.00 89.62 100 THR A O 1
ATOM 802 N N . ASP A 1 101 ? -38.540 14.146 33.847 1.00 88.50 101 ASP A N 1
ATOM 803 C CA . ASP A 1 101 ? -38.702 15.567 34.198 1.00 88.50 101 ASP A CA 1
ATOM 804 C C . ASP A 1 101 ? -38.693 16.499 32.968 1.00 88.50 101 ASP A C 1
ATOM 806 O O . ASP A 1 101 ? -38.430 17.702 33.068 1.00 88.50 101 ASP A O 1
ATOM 810 N N . PHE A 1 102 ? -38.943 15.954 31.773 1.00 90.50 102 PHE A N 1
ATOM 811 C CA . PHE A 1 102 ? -38.934 16.730 30.538 1.00 90.50 102 PHE A CA 1
ATOM 812 C C . PHE A 1 102 ? -40.071 17.747 30.502 1.00 90.50 102 PHE A C 1
ATOM 814 O O . PHE A 1 102 ? -41.198 17.483 30.917 1.00 90.50 102 PHE A O 1
ATOM 821 N N . ARG A 1 103 ? -39.767 18.933 29.966 1.00 88.31 103 ARG A N 1
ATOM 822 C CA . ARG A 1 103 ? -40.755 19.996 29.781 1.00 88.31 103 ARG A CA 1
ATOM 823 C C . ARG A 1 103 ? -41.375 19.887 28.389 1.00 88.31 103 ARG A C 1
ATOM 825 O O . ARG A 1 103 ? -40.657 20.085 27.407 1.00 88.31 103 ARG A O 1
ATOM 832 N N . PRO A 1 104 ? -42.683 19.609 28.286 1.00 89.56 104 PRO A N 1
ATOM 833 C CA . PRO A 1 104 ? -43.331 19.450 27.000 1.00 89.56 104 PRO A CA 1
ATOM 834 C C . PRO A 1 104 ? -43.546 20.789 26.306 1.00 89.56 104 PRO A C 1
ATOM 836 O O . PRO A 1 104 ? -43.822 21.807 26.948 1.00 89.56 104 PRO A O 1
ATOM 839 N N . ARG A 1 105 ? -43.505 20.775 24.973 1.00 87.88 105 ARG A N 1
ATOM 840 C CA . ARG A 1 105 ? -43.933 21.908 24.145 1.00 87.88 105 ARG A CA 1
ATOM 841 C C . ARG A 1 105 ? -45.226 21.589 23.409 1.00 87.88 105 ARG A C 1
ATOM 843 O O . ARG A 1 105 ? -45.495 20.448 23.056 1.00 87.88 105 ARG A O 1
ATOM 850 N N . GLN A 1 106 ? -46.015 22.626 23.142 1.00 87.75 106 GLN A N 1
ATOM 851 C CA . GLN A 1 106 ? -47.282 22.529 22.400 1.00 87.75 106 GLN A CA 1
ATOM 852 C C . GLN A 1 106 ? -47.169 23.056 20.958 1.00 87.75 106 GLN A C 1
ATOM 854 O O . GLN A 1 106 ? -48.173 23.325 20.304 1.00 87.75 106 GLN A O 1
ATOM 859 N N . SER A 1 107 ? -45.946 23.232 20.454 1.00 87.38 107 SER A N 1
ATOM 860 C CA . SER A 1 107 ? -45.675 23.704 19.094 1.00 87.38 107 SER A CA 1
ATOM 861 C C . SER A 1 107 ? -45.497 22.537 18.116 1.00 87.38 107 SER A C 1
ATOM 863 O O . SER A 1 107 ? -44.952 21.509 18.505 1.00 87.38 107 SER A O 1
ATOM 865 N N . PRO A 1 108 ? -45.895 22.673 16.840 1.00 88.75 108 PRO A N 1
ATOM 866 C CA . PRO A 1 108 ? -45.568 21.686 15.815 1.00 88.75 108 PRO A CA 1
ATOM 867 C C . PRO A 1 108 ? -44.065 21.615 15.521 1.00 88.75 108 PRO A C 1
ATOM 869 O O . PRO A 1 108 ? -43.401 22.646 15.412 1.00 88.75 108 PRO A O 1
ATOM 872 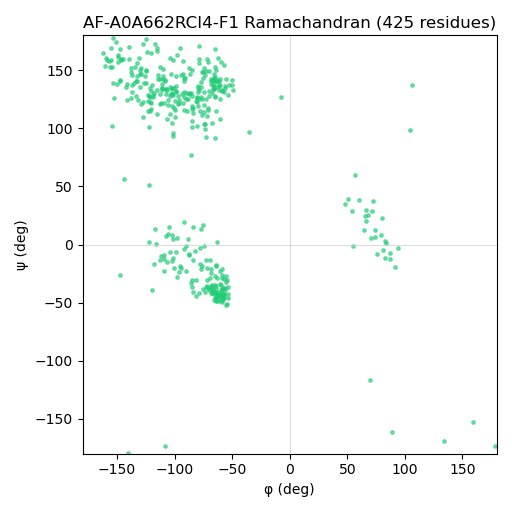N N . GLN A 1 109 ? -43.561 20.403 15.298 1.00 91.31 109 GLN A N 1
ATOM 873 C CA . GLN A 1 109 ? -42.194 20.120 14.872 1.00 91.31 109 GLN A CA 1
ATOM 874 C C . GLN A 1 109 ? -42.178 19.287 13.586 1.00 91.31 109 GLN A C 1
ATOM 876 O O . GLN A 1 109 ? -43.077 18.489 13.313 1.00 91.31 109 GLN A O 1
ATOM 881 N N . ASN A 1 110 ? -41.140 19.492 12.773 1.00 93.38 110 ASN A N 1
ATOM 882 C CA . ASN A 1 110 ? -40.896 18.707 11.568 1.00 93.38 110 ASN A CA 1
ATOM 883 C C . ASN A 1 110 ? -40.061 17.471 11.900 1.00 93.38 110 ASN A C 1
ATOM 885 O O . ASN A 1 110 ? -38.946 17.587 12.410 1.00 93.38 110 ASN A O 1
ATOM 889 N N . TYR A 1 111 ? -40.571 16.306 11.524 1.00 95.06 111 TYR A N 1
ATOM 890 C CA . TYR A 1 111 ? -39.897 15.025 11.668 1.00 95.06 111 TYR A CA 1
ATOM 891 C C . TYR A 1 111 ? -39.524 14.486 10.302 1.00 95.06 111 TYR A C 1
ATOM 893 O O . TYR A 1 111 ? -40.343 14.456 9.379 1.00 95.06 111 TYR A O 1
ATOM 901 N N . ARG A 1 112 ? -38.293 13.997 10.188 1.00 96.25 112 ARG A N 1
ATOM 902 C CA . ARG A 1 112 ? -37.888 13.185 9.049 1.00 96.25 112 ARG A CA 1
ATOM 903 C C . ARG A 1 112 ? -38.207 11.731 9.335 1.00 96.25 112 ARG A C 1
ATOM 905 O O . ARG A 1 112 ? -38.187 11.257 10.472 1.00 96.25 112 ARG A O 1
ATOM 912 N N . ARG A 1 113 ? -38.454 10.987 8.270 1.00 95.25 113 ARG A N 1
ATOM 913 C CA . ARG A 1 113 ? -38.589 9.545 8.301 1.00 95.25 113 ARG A CA 1
ATOM 914 C C . ARG A 1 113 ? -37.351 8.945 8.970 1.00 95.25 113 ARG A C 1
ATOM 916 O O . ARG A 1 113 ? -36.209 9.217 8.562 1.00 95.25 113 ARG A O 1
ATOM 923 N N . TRP A 1 114 ? -37.613 8.092 9.960 1.00 96.75 114 TRP A N 1
ATOM 924 C CA . TRP A 1 114 ? -36.644 7.415 10.824 1.00 96.75 114 TRP A CA 1
ATOM 925 C C . TRP A 1 114 ? -36.064 8.237 11.969 1.00 96.75 114 TRP A C 1
ATOM 927 O O . TRP A 1 114 ? -35.148 7.749 12.629 1.00 96.75 114 TRP A O 1
ATOM 937 N N . ASP A 1 115 ? -36.573 9.437 12.228 1.00 97.00 115 ASP A N 1
ATOM 938 C CA . ASP A 1 115 ? -36.240 10.151 13.457 1.00 97.00 115 ASP A CA 1
ATOM 939 C C . ASP A 1 115 ? -36.788 9.416 14.682 1.00 97.00 115 ASP A C 1
ATOM 941 O O . ASP A 1 115 ? -37.868 8.824 14.639 1.00 97.00 115 ASP A O 1
ATOM 945 N N . VAL A 1 116 ? -36.008 9.446 15.761 1.00 97.81 116 VAL A N 1
ATOM 946 C CA . VAL A 1 116 ? -36.356 8.870 17.059 1.00 97.81 116 VAL A CA 1
ATOM 947 C C . VAL A 1 116 ? -36.296 9.986 18.090 1.00 97.81 116 VAL A C 1
ATOM 949 O O . VAL A 1 116 ? -35.306 10.724 18.152 1.00 97.81 116 VAL A O 1
ATOM 952 N N . PHE A 1 117 ? -37.373 10.139 18.850 1.00 96.12 117 PHE A N 1
ATOM 953 C CA . PHE A 1 117 ? -37.580 11.273 19.741 1.00 96.12 117 PHE A CA 1
ATOM 954 C C . PHE A 1 117 ? -38.413 10.883 20.959 1.00 96.12 117 PHE A C 1
ATOM 956 O O . PHE A 1 117 ? -39.070 9.841 20.963 1.00 96.12 117 PHE A O 1
ATOM 963 N N . PHE A 1 118 ? -38.374 11.726 21.988 1.00 94.69 118 PHE A N 1
ATOM 964 C CA . PHE A 1 118 ? -39.250 11.594 23.148 1.00 94.69 118 PHE A CA 1
ATOM 965 C C . PHE A 1 118 ? -40.543 12.377 22.920 1.00 94.69 118 PHE A C 1
ATOM 967 O O . PHE A 1 118 ? -40.485 13.567 22.618 1.00 94.69 118 PHE A O 1
ATOM 974 N N . GLY A 1 119 ? -41.696 11.721 23.046 1.00 93.00 119 GLY A N 1
ATOM 975 C CA . GLY A 1 119 ? -43.015 12.364 23.009 1.00 93.00 119 GLY A CA 1
ATOM 976 C C . GLY A 1 119 ? -43.663 12.320 24.388 1.00 93.00 119 GLY A C 1
ATOM 977 O O . GLY A 1 119 ? -43.643 11.276 25.020 1.00 93.00 119 GLY A O 1
ATOM 978 N N . LEU A 1 120 ? -44.216 13.426 24.877 1.00 93.00 120 LEU A N 1
ATOM 979 C CA . LEU A 1 120 ? -44.898 13.480 26.172 1.00 93.00 120 LEU A CA 1
ATOM 980 C C . LEU A 1 120 ? -46.406 13.434 25.934 1.00 93.00 120 LEU A C 1
ATOM 982 O O . LEU A 1 120 ? -47.050 14.451 25.653 1.00 93.00 120 LEU A O 1
ATOM 986 N N . SER A 1 121 ? -46.969 12.232 26.034 1.00 86.19 121 SER A N 1
ATOM 987 C CA . SER A 1 121 ? -48.395 11.990 25.843 1.00 86.19 121 SER A CA 1
ATOM 988 C C . SER A 1 121 ? -49.218 12.771 26.870 1.00 86.19 121 SER A C 1
ATOM 990 O O . SER A 1 121 ? -49.003 12.673 28.073 1.00 86.19 121 SER A O 1
ATOM 992 N N . GLY A 1 122 ? -50.172 13.579 26.398 1.00 84.81 122 GLY A N 1
ATOM 993 C CA . GLY A 1 122 ? -50.965 14.458 27.267 1.00 84.81 122 GLY A CA 1
ATOM 994 C C . GLY A 1 122 ? -50.217 15.688 27.795 1.00 84.81 122 GLY A C 1
ATOM 995 O O . GLY A 1 122 ? -50.795 16.432 28.578 1.00 84.81 122 GLY A O 1
ATOM 996 N N . PHE A 1 123 ? -48.985 15.943 27.334 1.00 86.88 123 PHE A N 1
ATOM 997 C CA . PHE A 1 123 ? -48.113 17.015 27.830 1.00 86.88 123 PHE A CA 1
ATOM 998 C C . PHE A 1 123 ? -47.785 16.872 29.325 1.00 86.88 123 PHE A C 1
ATOM 1000 O O . PHE A 1 123 ? -47.704 17.863 30.051 1.00 86.88 123 PHE A O 1
ATOM 1007 N N . GLU A 1 124 ? -47.575 15.634 29.775 1.00 83.69 124 GLU A N 1
ATOM 1008 C CA . GLU A 1 124 ? -47.177 15.301 31.143 1.00 83.69 124 GLU A CA 1
ATOM 1009 C C . GLU A 1 124 ? -45.836 14.546 31.109 1.00 83.69 124 GLU A C 1
ATOM 1011 O O . GLU A 1 124 ? -45.646 13.630 30.307 1.00 83.69 124 GLU A O 1
ATOM 1016 N N . GLY A 1 125 ? -44.876 14.949 31.949 1.00 80.50 125 GLY A N 1
ATOM 1017 C CA . GLY A 1 125 ? -43.534 14.348 31.971 1.00 80.50 125 GLY A CA 1
ATOM 1018 C C . GLY A 1 125 ? -43.515 12.903 32.478 1.00 80.50 125 GLY A C 1
ATOM 1019 O O . GLY A 1 125 ? -42.609 12.139 32.148 1.00 80.50 125 GLY A O 1
ATOM 1020 N N . ASP A 1 126 ? -44.537 12.491 33.229 1.00 84.31 126 ASP A N 1
ATOM 1021 C CA . ASP A 1 126 ? -44.726 11.119 33.699 1.00 84.31 126 ASP A CA 1
ATOM 1022 C C . ASP A 1 126 ? -45.275 10.166 32.615 1.00 84.31 126 ASP A C 1
ATOM 1024 O O . ASP A 1 126 ? -45.366 8.959 32.860 1.00 84.31 126 ASP A O 1
ATOM 1028 N N . LYS A 1 127 ? -45.579 10.694 31.417 1.00 89.38 127 LYS A N 1
ATOM 1029 C CA . LYS A 1 127 ? -46.079 9.974 30.236 1.00 89.38 127 LYS A CA 1
ATOM 1030 C C . LYS A 1 127 ? -45.174 10.144 29.014 1.00 89.38 127 LYS A C 1
ATOM 1032 O O . LYS A 1 127 ? -45.625 10.487 27.919 1.00 89.38 127 LYS A O 1
ATOM 1037 N N . THR A 1 128 ? -43.886 9.883 29.191 1.00 93.00 128 THR A N 1
ATOM 1038 C CA . THR A 1 128 ? -42.903 9.973 28.110 1.00 93.00 128 THR A CA 1
ATOM 1039 C C . THR A 1 128 ? -42.826 8.682 27.307 1.00 93.00 128 THR A C 1
ATOM 1041 O O . THR A 1 128 ? -42.657 7.584 27.840 1.00 93.00 128 THR A O 1
ATOM 1044 N N . ASP A 1 129 ? -42.905 8.844 25.997 1.00 94.75 129 ASP A N 1
ATOM 1045 C CA . ASP A 1 129 ? -42.885 7.811 24.982 1.00 94.75 129 ASP A CA 1
ATOM 1046 C C . ASP A 1 129 ? -41.590 7.857 24.188 1.00 94.75 129 ASP A C 1
ATOM 1048 O O . ASP A 1 129 ? -41.101 8.925 23.812 1.00 94.75 129 ASP A O 1
ATOM 1052 N N . LEU A 1 130 ? -41.079 6.681 23.843 1.00 96.62 130 LEU A N 1
ATOM 1053 C CA . LEU A 1 130 ? -40.074 6.521 22.807 1.00 96.62 130 LEU A CA 1
ATOM 1054 C C . LEU A 1 130 ? -40.779 6.424 21.453 1.00 96.62 130 LEU A C 1
ATOM 1056 O O . LEU A 1 130 ? -41.368 5.392 21.123 1.00 96.62 130 LEU A O 1
ATOM 1060 N N . VAL A 1 131 ? -40.695 7.490 20.659 1.00 97.38 131 VAL A N 1
ATOM 1061 C CA . VAL A 1 131 ? -41.428 7.618 19.398 1.00 97.38 131 VAL A CA 1
ATOM 1062 C C . VAL A 1 131 ? -40.494 7.474 18.200 1.00 97.38 131 VAL A C 1
ATOM 1064 O O . VAL A 1 131 ? -39.428 8.087 18.128 1.00 97.38 131 VAL A O 1
ATOM 1067 N N . PHE A 1 132 ? -40.923 6.678 17.223 1.00 98.00 132 PHE A N 1
ATOM 1068 C CA . PHE A 1 132 ? -40.263 6.476 15.940 1.00 98.00 132 PHE A CA 1
ATOM 1069 C C . PHE A 1 132 ? -41.103 7.071 14.814 1.00 98.00 132 PHE A C 1
ATOM 1071 O O . PHE A 1 132 ? -42.231 6.640 14.579 1.00 98.00 132 PHE A O 1
ATOM 1078 N N . SER A 1 133 ? -40.528 8.001 14.057 1.00 96.88 133 SER A N 1
ATOM 1079 C CA . SER A 1 133 ? -41.139 8.541 12.843 1.00 96.88 133 SER A CA 1
ATOM 1080 C C . SER A 1 133 ? -41.034 7.546 11.679 1.00 96.88 133 SER A C 1
ATOM 1082 O O . SER A 1 133 ? -39.937 7.109 11.312 1.00 96.88 133 SER A O 1
ATOM 1084 N N . THR A 1 134 ? -42.161 7.201 11.054 1.00 95.62 134 THR A N 1
ATOM 1085 C CA . THR A 1 134 ? -42.243 6.254 9.925 1.00 95.62 134 THR A CA 1
ATOM 1086 C C . THR A 1 134 ? -42.388 6.940 8.561 1.00 95.62 134 THR A C 1
ATOM 1088 O O . THR A 1 134 ? -42.156 6.292 7.531 1.00 95.62 134 THR A O 1
ATOM 1091 N N . SER A 1 135 ? -42.656 8.251 8.534 1.00 93.75 135 SER A N 1
ATOM 1092 C CA . SER A 1 135 ? -42.705 9.104 7.336 1.00 93.75 135 SER A CA 1
ATOM 1093 C C . SER A 1 135 ? -42.278 10.544 7.642 1.00 93.75 135 SER A C 1
ATOM 1095 O O . SER A 1 135 ? -42.322 10.975 8.790 1.00 93.75 135 SER A O 1
ATOM 1097 N N . ASP A 1 136 ? -41.910 11.320 6.620 1.00 96.38 136 ASP A N 1
ATOM 1098 C CA . ASP A 1 136 ? -41.733 12.768 6.787 1.00 96.38 136 ASP A CA 1
ATOM 1099 C C . ASP A 1 136 ? -43.090 13.396 7.137 1.00 96.38 136 ASP A C 1
ATOM 1101 O O . ASP A 1 136 ? -44.086 13.133 6.457 1.00 96.38 136 ASP A O 1
ATOM 1105 N N . HIS A 1 137 ? -43.154 14.175 8.217 1.00 96.88 137 HIS A N 1
ATOM 1106 C CA . HIS A 1 137 ? -44.392 14.820 8.654 1.00 96.88 137 HIS A CA 1
ATOM 1107 C C . HIS A 1 137 ? -44.135 15.982 9.617 1.00 96.88 137 HIS A C 1
ATOM 1109 O O . HIS A 1 137 ? -43.065 16.102 10.210 1.00 96.88 137 HIS A O 1
ATOM 1115 N N . THR A 1 138 ? -45.160 16.806 9.808 1.00 95.62 138 THR A N 1
ATOM 1116 C CA . THR A 1 138 ? -45.226 17.801 10.881 1.00 95.62 138 THR A CA 1
ATOM 1117 C C . THR A 1 138 ? -46.229 17.311 11.922 1.00 95.62 138 THR A C 1
ATOM 1119 O O . THR A 1 138 ? -47.313 16.851 11.555 1.00 95.62 138 THR A O 1
ATOM 1122 N N . GLY A 1 139 ? -45.878 17.371 13.204 1.00 91.62 139 GLY A N 1
ATOM 1123 C CA . GLY A 1 139 ? -46.734 16.905 14.297 1.00 91.62 139 GLY A CA 1
ATOM 1124 C C . GLY A 1 139 ? -46.413 17.592 15.619 1.00 91.62 139 GLY A C 1
ATOM 1125 O O . GLY A 1 139 ? -45.410 18.289 15.721 1.00 91.62 139 GLY A O 1
ATOM 1126 N N . THR A 1 140 ? -47.272 17.397 16.615 1.00 93.25 140 THR A N 1
ATOM 1127 C CA . THR A 1 140 ? -47.076 17.885 17.986 1.00 93.25 140 THR A CA 1
ATOM 1128 C C . THR A 1 140 ? -47.245 16.696 18.914 1.00 93.25 140 THR A C 1
ATOM 1130 O O . THR A 1 140 ? -48.359 16.188 19.047 1.00 93.25 140 THR A O 1
ATOM 1133 N N . TYR A 1 141 ? -46.151 16.238 19.522 1.00 92.06 141 TYR A N 1
ATOM 1134 C CA . TYR A 1 141 ? -46.150 15.059 20.392 1.00 92.06 141 TYR A CA 1
ATOM 1135 C C . TYR A 1 141 ? -45.756 15.402 21.831 1.00 92.06 141 TYR A C 1
ATOM 1137 O O . TYR A 1 141 ? -45.456 14.504 22.610 1.00 92.06 141 TYR A O 1
ATOM 1145 N N . GLY A 1 142 ? -45.733 16.687 22.193 1.00 89.19 142 GLY A N 1
ATOM 1146 C CA . GLY A 1 142 ? -45.288 17.123 23.515 1.00 89.19 142 GLY A CA 1
ATOM 1147 C C . GLY A 1 142 ? -43.775 17.039 23.692 1.00 89.19 142 GLY A C 1
ATOM 1148 O O . GLY A 1 142 ? -43.297 17.136 24.814 1.00 89.19 142 GLY A O 1
ATOM 1149 N N . GLU A 1 143 ? -43.017 16.843 22.616 1.00 88.69 143 GLU A N 1
ATOM 1150 C CA . GLU A 1 143 ? -41.571 16.696 22.668 1.00 88.69 143 GLU A CA 1
ATOM 1151 C C . GLU A 1 143 ? -40.892 17.952 23.244 1.00 88.69 143 GLU A C 1
ATOM 1153 O O . GLU A 1 143 ? -41.314 19.086 22.962 1.00 88.69 143 GLU A O 1
ATOM 1158 N N . PRO A 1 144 ? -39.828 17.781 24.045 1.00 85.94 144 PRO A N 1
ATOM 1159 C CA . PRO A 1 144 ? -39.033 18.908 24.505 1.00 85.94 144 PRO A CA 1
ATOM 1160 C C . PRO A 1 144 ? -38.328 19.601 23.327 1.00 85.94 144 PRO A C 1
ATOM 1162 O O . PRO A 1 144 ? -38.301 19.104 22.195 1.00 85.94 144 PRO A O 1
ATOM 1165 N N . GLU A 1 145 ? -37.776 20.787 23.579 1.00 82.31 145 GLU A N 1
ATOM 1166 C CA . GLU A 1 145 ? -36.973 21.500 22.582 1.00 82.31 145 GLU A CA 1
ATOM 1167 C C . GLU A 1 145 ? -35.801 20.647 22.107 1.00 82.31 145 GLU A C 1
ATOM 1169 O O . GLU A 1 145 ? -35.153 20.006 22.915 1.00 82.31 145 GLU A O 1
ATOM 1174 N N . ASP A 1 146 ? -35.603 20.548 20.789 1.00 77.81 146 ASP A N 1
ATOM 1175 C CA . ASP A 1 146 ? -34.621 19.645 20.173 1.00 77.81 146 ASP A CA 1
ATOM 1176 C C . ASP A 1 146 ? -34.737 18.159 20.587 1.00 77.81 146 ASP A C 1
ATOM 1178 O O . ASP A 1 146 ? -33.777 17.393 20.501 1.00 77.81 146 ASP A O 1
ATOM 1182 N N . GLY A 1 147 ? -35.945 17.698 20.938 1.00 80.12 147 GLY A N 1
ATOM 1183 C CA . GLY A 1 147 ? -36.214 16.344 21.450 1.00 80.12 147 GLY A CA 1
ATOM 1184 C C . GLY A 1 147 ? -35.934 15.160 20.504 1.00 80.12 147 GLY A C 1
ATOM 1185 O O . GLY A 1 147 ? -36.184 14.012 20.878 1.00 80.12 147 GLY A O 1
ATOM 1186 N N . ILE A 1 148 ? -35.423 15.394 19.284 1.00 93.81 148 ILE A N 1
ATOM 1187 C CA . ILE A 1 148 ? -34.964 14.332 18.370 1.00 93.81 148 ILE A CA 1
ATOM 1188 C C . ILE A 1 148 ? -33.525 13.962 18.718 1.00 93.81 148 ILE A C 1
ATOM 1190 O O . ILE A 1 148 ? -32.570 14.608 18.285 1.00 93.81 148 ILE A O 1
ATOM 1194 N N . PHE A 1 149 ? -33.368 12.850 19.427 1.00 94.56 149 PHE A N 1
ATOM 1195 C CA . PHE A 1 149 ? -32.081 12.438 19.979 1.00 94.56 149 PHE A C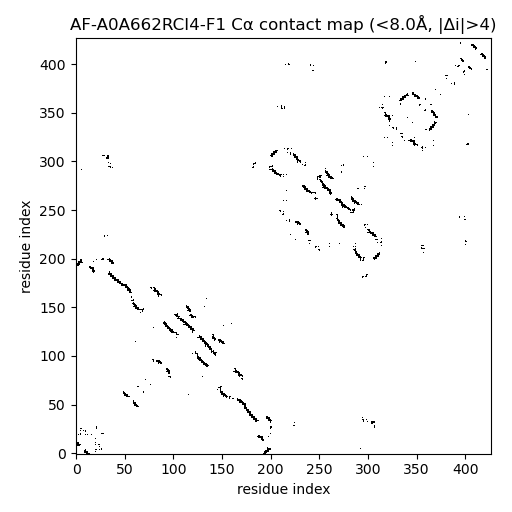A 1
ATOM 1196 C C . PHE A 1 149 ? -31.394 11.324 19.186 1.00 94.56 149 PHE A C 1
ATOM 1198 O O . PHE A 1 149 ? -30.207 11.071 19.383 1.00 94.56 149 PHE A O 1
ATOM 1205 N N . ALA A 1 150 ? -32.104 10.639 18.285 1.00 96.44 150 ALA A N 1
ATOM 1206 C CA . ALA A 1 150 ? -31.547 9.520 17.534 1.00 96.44 150 ALA A CA 1
ATOM 1207 C C . ALA A 1 150 ? -32.188 9.344 16.149 1.00 96.44 150 ALA A C 1
ATOM 1209 O O . ALA A 1 150 ? -33.127 10.038 15.753 1.00 96.44 150 ALA A O 1
ATOM 1210 N N . ARG A 1 151 ? -31.633 8.413 15.371 1.00 97.31 151 ARG A N 1
ATOM 1211 C CA . ARG A 1 151 ? -32.175 7.975 14.084 1.00 97.31 151 ARG A CA 1
ATOM 1212 C C . ARG A 1 151 ? -32.147 6.457 13.969 1.00 97.31 151 ARG A C 1
ATOM 1214 O O . ARG A 1 151 ? -31.140 5.833 14.298 1.00 97.31 151 ARG A O 1
ATOM 1221 N N . LEU A 1 152 ? -33.201 5.860 13.421 1.00 95.38 152 LEU A N 1
ATOM 1222 C CA . LEU A 1 152 ? -33.223 4.442 13.074 1.00 95.38 152 LEU A CA 1
ATOM 1223 C C . LEU A 1 152 ? -32.321 4.170 11.855 1.00 95.38 152 LEU A C 1
ATOM 1225 O O . LEU A 1 152 ? -32.559 4.654 10.742 1.00 95.38 152 LEU A O 1
ATOM 1229 N N . ILE A 1 153 ? -31.287 3.359 12.065 1.00 92.44 153 ILE A N 1
ATOM 1230 C CA . ILE A 1 153 ? -30.289 2.963 11.061 1.00 92.44 153 ILE A CA 1
ATOM 1231 C C . ILE A 1 153 ? -30.414 1.494 10.624 1.00 92.44 153 ILE A C 1
ATOM 1233 O O . ILE A 1 153 ? -29.829 1.120 9.612 1.00 92.44 153 ILE A O 1
ATOM 1237 N N . GLY A 1 154 ? -31.195 0.669 11.328 1.00 84.94 154 GLY A N 1
ATOM 1238 C CA . GLY A 1 154 ? -31.465 -0.729 10.970 1.00 84.94 154 GLY A CA 1
ATOM 1239 C C . GLY A 1 154 ? -32.793 -1.227 11.544 1.00 84.94 154 GLY A C 1
ATOM 1240 O O . GLY A 1 154 ? -33.312 -0.636 12.484 1.00 84.94 154 GLY A O 1
ATOM 1241 N N . GLY A 1 155 ? -33.366 -2.291 10.971 1.00 90.44 155 GLY A N 1
ATOM 1242 C CA . GLY A 1 155 ? -34.669 -2.822 11.410 1.00 90.44 155 GLY A CA 1
ATOM 1243 C C . GLY A 1 155 ? -35.889 -2.059 10.878 1.00 90.44 155 GLY A C 1
ATOM 1244 O O . GLY A 1 155 ? -36.961 -2.128 11.461 1.00 90.44 155 GLY A O 1
ATOM 1245 N N . ARG A 1 156 ? -35.760 -1.329 9.759 1.00 93.00 156 ARG A N 1
ATOM 1246 C CA . ARG A 1 156 ? -36.875 -0.566 9.153 1.00 93.00 156 ARG A CA 1
ATOM 1247 C C . ARG A 1 156 ? -38.083 -1.443 8.823 1.00 93.00 156 ARG A C 1
ATOM 1249 O O . ARG A 1 156 ? -39.207 -1.035 9.080 1.00 93.00 156 ARG A O 1
ATOM 1256 N N . ASN A 1 157 ? -37.836 -2.636 8.277 1.00 88.00 157 ASN A N 1
ATOM 1257 C CA . ASN A 1 157 ? -38.899 -3.596 7.992 1.00 88.00 157 ASN A CA 1
ATOM 1258 C C . ASN A 1 157 ? -39.577 -4.052 9.291 1.00 88.00 157 ASN A C 1
ATOM 1260 O O . ASN A 1 157 ? -40.796 -4.029 9.371 1.00 88.00 157 ASN A O 1
ATOM 1264 N N . THR A 1 158 ? -38.797 -4.375 10.327 1.00 90.44 158 THR A N 1
ATOM 1265 C CA . THR A 1 158 ? -39.311 -4.715 11.661 1.00 90.44 158 THR A CA 1
ATOM 1266 C C . THR A 1 158 ? -40.225 -3.618 12.203 1.00 90.44 158 THR A C 1
ATOM 1268 O O . THR A 1 158 ? -41.366 -3.900 12.542 1.00 90.44 158 THR A O 1
ATOM 1271 N N . LEU A 1 159 ? -39.771 -2.355 12.201 1.00 93.94 159 LEU A N 1
ATOM 1272 C CA . LEU A 1 159 ? -40.547 -1.221 12.719 1.00 93.94 159 LEU A CA 1
ATOM 1273 C C . LEU A 1 159 ? -41.917 -1.084 12.038 1.00 93.94 159 LEU A C 1
ATOM 1275 O O . LEU A 1 159 ? -42.894 -0.737 12.688 1.00 93.94 159 LEU A O 1
ATOM 1279 N N . GLN A 1 160 ? -41.992 -1.357 10.733 1.00 88.94 160 GLN A N 1
ATOM 1280 C CA . GLN A 1 160 ? -43.241 -1.276 9.970 1.00 88.94 160 GLN A CA 1
ATOM 1281 C C . GLN A 1 160 ? -44.233 -2.403 10.283 1.00 88.94 160 GLN A C 1
ATOM 1283 O O . GLN A 1 160 ? -45.415 -2.249 9.988 1.00 88.94 160 GLN A O 1
ATOM 1288 N N . HIS A 1 161 ? -43.767 -3.516 10.853 1.00 92.06 161 HIS A N 1
ATOM 1289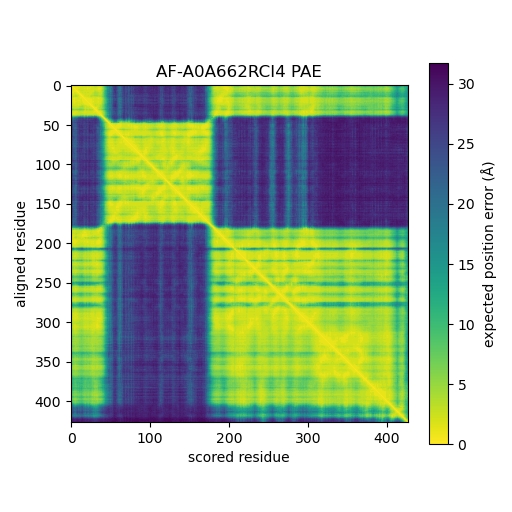 C CA . HIS A 1 161 ? -44.593 -4.681 11.181 1.00 92.06 161 HIS A CA 1
ATOM 1290 C C . HIS A 1 161 ? -44.916 -4.796 12.673 1.00 92.06 161 HIS A C 1
ATOM 1292 O O . HIS A 1 161 ? -45.718 -5.656 13.035 1.00 92.06 161 HIS A O 1
ATOM 1298 N N . LEU A 1 162 ? -44.324 -3.939 13.513 1.00 94.38 162 LEU A N 1
ATOM 1299 C CA . LEU A 1 162 ? -44.680 -3.843 14.922 1.00 94.38 162 LEU A CA 1
ATOM 1300 C C . LEU A 1 162 ? -46.143 -3.426 15.082 1.00 94.38 162 LEU A C 1
ATOM 1302 O O . LEU A 1 162 ? -46.646 -2.567 14.348 1.00 94.38 162 LEU A O 1
ATOM 1306 N N . LYS A 1 163 ? -46.802 -4.037 16.060 1.00 93.62 163 LYS A N 1
ATOM 1307 C CA . LYS A 1 163 ? -48.202 -3.819 16.422 1.00 93.62 163 LYS A CA 1
ATOM 1308 C C . LYS A 1 163 ? -48.298 -3.342 17.863 1.00 93.62 163 LYS A C 1
ATOM 1310 O O . LYS A 1 163 ? -47.353 -3.474 18.633 1.00 93.62 163 LYS A O 1
ATOM 1315 N N . VAL A 1 164 ? -49.467 -2.814 18.218 1.00 93.25 164 VAL A N 1
ATOM 1316 C CA . VAL A 1 164 ? -49.837 -2.582 19.622 1.00 93.25 164 VAL A CA 1
ATOM 1317 C C . VAL A 1 164 ? -49.599 -3.870 20.421 1.00 93.25 164 VAL A C 1
ATOM 1319 O O . VAL A 1 164 ? -49.820 -4.960 19.893 1.00 93.25 164 VAL A O 1
ATOM 1322 N N . ASP A 1 165 ? -49.114 -3.717 21.652 1.00 91.56 165 ASP A N 1
ATOM 1323 C CA . ASP A 1 165 ? -48.698 -4.778 22.586 1.00 91.56 165 ASP A CA 1
ATOM 1324 C C . ASP A 1 165 ? -47.344 -5.452 22.307 1.00 91.56 165 ASP A C 1
ATOM 1326 O O . ASP A 1 165 ? -46.860 -6.183 23.176 1.00 91.56 165 ASP A O 1
ATOM 1330 N N . ASP A 1 166 ? -46.684 -5.185 21.171 1.00 95.50 166 ASP A N 1
ATOM 1331 C CA . ASP A 1 166 ? -45.302 -5.636 20.972 1.00 95.50 166 ASP A CA 1
ATOM 1332 C C . ASP A 1 166 ? -44.371 -4.980 22.000 1.00 95.50 166 ASP A C 1
ATOM 1334 O O . ASP A 1 166 ? -44.436 -3.775 22.247 1.00 95.50 166 ASP A O 1
ATOM 1338 N N . THR A 1 167 ? -43.483 -5.776 22.590 1.00 96.94 167 THR A N 1
ATOM 1339 C CA . THR A 1 167 ? -42.706 -5.400 23.779 1.00 96.94 167 THR A CA 1
ATOM 1340 C C . THR A 1 167 ? -41.227 -5.269 23.455 1.00 96.94 167 THR A C 1
ATOM 1342 O O . THR A 1 167 ? -40.671 -6.082 22.715 1.00 96.94 167 THR A O 1
ATOM 1345 N N . ILE A 1 168 ? -40.561 -4.284 24.064 1.00 97.75 168 ILE A N 1
ATOM 1346 C CA . ILE A 1 168 ? -39.098 -4.215 24.110 1.00 97.75 168 ILE A CA 1
ATOM 1347 C C . ILE A 1 168 ? -38.584 -5.247 25.118 1.00 97.75 168 ILE A C 1
ATOM 1349 O O . ILE A 1 168 ? -38.793 -5.114 26.319 1.00 97.75 168 ILE A O 1
ATOM 1353 N N . ASN A 1 169 ? -37.869 -6.257 24.639 1.00 94.12 169 ASN A N 1
ATOM 1354 C CA . ASN A 1 169 ? -37.283 -7.306 25.470 1.00 94.12 169 ASN A CA 1
ATOM 1355 C C . ASN A 1 169 ? -35.921 -6.898 26.038 1.00 94.12 169 ASN A C 1
ATOM 1357 O O . ASN A 1 169 ? -35.596 -7.255 27.165 1.00 94.12 169 ASN A O 1
ATOM 1361 N N . ALA A 1 170 ? -35.118 -6.173 25.257 1.00 95.06 170 ALA A N 1
ATOM 1362 C CA . ALA A 1 170 ? -33.794 -5.728 25.671 1.00 95.06 170 ALA A CA 1
ATOM 1363 C C . ALA A 1 170 ? -33.363 -4.490 24.887 1.00 95.06 170 ALA A C 1
ATOM 1365 O O . ALA A 1 170 ? -33.749 -4.297 23.733 1.00 95.06 170 ALA A O 1
ATOM 1366 N N . ILE A 1 171 ? -32.509 -3.673 25.496 1.00 95.56 171 ILE A N 1
ATOM 1367 C CA . ILE A 1 171 ? -31.825 -2.575 24.820 1.00 95.56 171 ILE A CA 1
ATOM 1368 C C . ILE A 1 171 ? -30.345 -2.710 25.145 1.00 95.56 171 ILE A C 1
ATOM 1370 O O . ILE A 1 171 ? -29.969 -2.720 26.310 1.00 95.56 171 ILE A O 1
ATOM 1374 N N . THR A 1 172 ? -29.510 -2.852 24.120 1.00 91.25 172 THR A N 1
ATOM 1375 C CA . THR A 1 172 ? -28.070 -3.074 24.281 1.00 91.25 172 THR A CA 1
ATOM 1376 C C . THR A 1 172 ? -27.270 -2.003 23.545 1.00 91.25 172 THR A C 1
ATOM 1378 O O . THR A 1 172 ? -27.519 -1.760 22.355 1.00 91.25 172 THR A O 1
ATOM 1381 N N . PRO A 1 173 ? -26.303 -1.339 24.208 1.00 88.06 173 PRO A N 1
ATOM 1382 C CA . PRO A 1 173 ? -25.325 -0.526 23.503 1.00 88.06 173 PRO A CA 1
ATOM 1383 C C . PRO A 1 173 ? -24.504 -1.422 22.574 1.00 88.06 173 PRO A C 1
ATOM 1385 O O . PRO A 1 173 ? -24.134 -2.544 22.918 1.00 88.06 173 PRO A O 1
ATOM 1388 N N . VAL A 1 174 ? -24.222 -0.929 21.373 1.00 81.88 174 VAL A N 1
ATOM 1389 C CA . VAL A 1 174 ? -23.311 -1.612 20.459 1.00 81.88 174 VAL A CA 1
ATOM 1390 C C . VAL A 1 174 ? -21.900 -1.187 20.822 1.00 81.88 174 VAL A C 1
ATOM 1392 O O . VAL A 1 174 ? -21.558 -0.007 20.730 1.00 81.88 174 VAL A O 1
ATOM 1395 N N . PHE A 1 175 ? -21.076 -2.151 21.192 1.00 65.81 175 PHE A N 1
ATOM 1396 C CA . PHE A 1 175 ? -19.638 -1.964 21.291 1.00 65.81 175 PHE A CA 1
ATOM 1397 C C . PHE A 1 175 ? -19.015 -2.354 19.954 1.00 65.81 175 PHE A C 1
ATOM 1399 O O . PHE A 1 175 ? -19.350 -3.394 19.382 1.00 65.81 175 PHE A O 1
ATOM 1406 N N . GLU A 1 176 ? -18.150 -1.500 19.419 1.00 53.19 176 GLU A N 1
ATOM 1407 C CA . GLU A 1 176 ? -17.252 -1.912 18.347 1.00 53.19 176 GLU A CA 1
ATOM 1408 C C . GLU A 1 176 ? -15.993 -2.444 19.025 1.00 53.19 176 GLU A C 1
ATOM 1410 O O . GLU A 1 176 ? -15.297 -1.724 19.738 1.00 53.19 176 GLU A O 1
ATOM 1415 N N . SER A 1 177 ? -15.734 -3.740 18.850 1.00 39.28 177 SER A N 1
ATOM 1416 C CA . SER A 1 177 ? -14.471 -4.344 19.246 1.00 39.28 177 SER A CA 1
ATOM 1417 C C . SER A 1 177 ? -13.400 -3.892 18.257 1.00 39.28 177 SER A C 1
ATOM 1419 O O . SER A 1 177 ? -13.228 -4.506 17.202 1.00 39.28 177 SER A O 1
ATOM 1421 N N . GLY A 1 178 ? -12.706 -2.806 18.578 1.00 40.88 178 GLY A N 1
ATOM 1422 C CA . GLY A 1 178 ? -11.399 -2.527 18.001 1.00 40.88 178 GLY A CA 1
ATOM 1423 C C . GLY A 1 178 ? -10.362 -3.349 18.759 1.00 40.88 178 GLY A C 1
ATOM 1424 O O . GLY A 1 178 ? -10.305 -3.289 19.985 1.00 40.88 178 GLY A O 1
ATOM 1425 N N . LYS A 1 179 ? -9.552 -4.146 18.060 1.00 41.66 179 LYS A N 1
ATOM 1426 C CA . LYS A 1 179 ? -8.232 -4.476 18.599 1.00 41.66 179 LYS A CA 1
ATOM 1427 C C . LYS A 1 179 ? -7.397 -3.217 18.399 1.00 41.66 179 LYS A C 1
ATOM 1429 O O . LYS A 1 179 ? -7.038 -2.915 17.265 1.00 41.66 179 LYS A O 1
ATOM 1434 N N . GLU A 1 180 ? -7.164 -2.448 19.455 1.00 51.41 180 GLU A N 1
ATOM 1435 C CA . GLU A 1 180 ? -6.085 -1.467 19.415 1.00 51.41 180 GLU A CA 1
ATOM 1436 C C . GLU A 1 180 ? -4.791 -2.264 19.520 1.00 51.41 180 GLU A C 1
ATOM 1438 O O . GLU A 1 180 ? -4.454 -2.801 20.565 1.00 51.41 180 GLU A O 1
ATOM 1443 N N . SER A 1 181 ? -4.094 -2.437 18.409 1.00 59.50 181 SER A N 1
ATOM 1444 C CA . SER A 1 181 ? -2.740 -2.970 18.436 1.00 59.50 181 SER A CA 1
ATOM 1445 C C . SER A 1 181 ? -1.768 -1.802 18.394 1.00 59.50 181 SER A C 1
ATOM 1447 O O . SER A 1 181 ? -1.880 -0.958 17.504 1.00 59.50 181 SER A O 1
ATOM 1449 N N . ILE A 1 182 ? -0.819 -1.744 19.327 1.00 71.25 182 ILE A N 1
ATOM 1450 C CA . ILE A 1 182 ? 0.338 -0.861 19.163 1.00 71.25 182 ILE A CA 1
ATOM 1451 C C . ILE A 1 182 ? 1.415 -1.657 18.454 1.00 71.25 182 ILE A C 1
ATOM 1453 O O . ILE A 1 182 ? 1.765 -2.766 18.857 1.00 71.25 182 ILE A O 1
ATOM 1457 N N . SER A 1 183 ? 1.955 -1.064 17.401 1.00 84.31 183 SER A N 1
ATOM 1458 C CA . SER A 1 183 ? 3.187 -1.527 16.798 1.00 84.31 183 SER A CA 1
ATOM 1459 C C . SER A 1 183 ? 4.384 -0.824 17.429 1.00 84.31 183 SER A C 1
ATOM 1461 O O . SER A 1 183 ? 4.336 0.360 17.769 1.00 84.31 183 SER A O 1
ATOM 1463 N N . LYS A 1 184 ? 5.482 -1.561 17.590 1.00 90.19 184 LYS A N 1
ATOM 1464 C CA . LYS A 1 184 ? 6.786 -1.030 17.998 1.00 90.19 184 LYS A CA 1
ATOM 1465 C C . LYS A 1 184 ? 7.864 -1.522 17.037 1.00 90.19 184 LYS A C 1
ATOM 1467 O O . LYS A 1 184 ? 7.762 -2.653 16.557 1.00 90.19 184 LYS A O 1
ATOM 1472 N N . PRO A 1 185 ? 8.906 -0.722 16.761 1.00 92.25 185 PRO A N 1
ATOM 1473 C CA . PRO A 1 185 ? 10.050 -1.213 16.010 1.00 92.25 185 PRO A CA 1
ATOM 1474 C C . PRO A 1 185 ? 10.776 -2.292 16.820 1.00 92.25 185 PRO A C 1
ATOM 1476 O O . PRO A 1 185 ? 11.032 -2.118 18.013 1.00 92.25 185 PRO A O 1
ATOM 1479 N N . ILE A 1 186 ? 11.132 -3.394 16.164 1.00 94.69 186 ILE A N 1
ATOM 1480 C CA . ILE A 1 186 ? 11.932 -4.475 16.749 1.00 94.69 186 ILE A CA 1
ATOM 1481 C C . ILE A 1 186 ? 13.156 -4.748 15.874 1.00 94.69 186 ILE A C 1
ATOM 1483 O O . ILE A 1 186 ? 13.112 -4.604 14.653 1.00 94.69 186 ILE A O 1
ATOM 1487 N N . LYS A 1 187 ? 14.280 -5.103 16.500 1.00 94.38 187 LYS A N 1
ATOM 1488 C CA . LYS A 1 187 ? 15.514 -5.406 15.772 1.00 94.38 187 LYS A CA 1
ATOM 1489 C C . LYS A 1 187 ? 15.542 -6.867 15.303 1.00 94.38 187 LYS A C 1
ATOM 1491 O O . LYS A 1 187 ? 15.020 -7.724 16.013 1.00 94.38 187 LYS A O 1
ATOM 1496 N N . PRO A 1 188 ? 16.216 -7.178 14.180 1.00 93.69 188 PRO A N 1
ATOM 1497 C CA . PRO A 1 188 ? 16.358 -8.554 13.696 1.00 93.69 188 PRO A CA 1
ATOM 1498 C C . PRO A 1 188 ? 17.042 -9.513 14.687 1.00 93.69 188 PRO A C 1
ATOM 1500 O O . PRO A 1 188 ? 16.772 -10.708 14.670 1.00 93.69 188 PRO A O 1
ATOM 1503 N N . ASP A 1 189 ? 17.929 -9.004 15.542 1.00 95.06 189 ASP A N 1
ATOM 1504 C CA . ASP A 1 189 ? 18.693 -9.773 16.531 1.00 95.06 189 ASP A CA 1
ATOM 1505 C C . ASP A 1 189 ? 17.988 -9.904 17.892 1.00 95.06 189 ASP A C 1
ATOM 1507 O O . ASP A 1 189 ? 18.519 -10.542 18.802 1.00 95.06 189 ASP A O 1
ATOM 1511 N N . ALA A 1 190 ? 16.799 -9.314 18.051 1.00 95.94 190 ALA A N 1
ATOM 1512 C CA . ALA A 1 190 ? 16.028 -9.432 19.281 1.00 95.94 190 ALA A CA 1
ATOM 1513 C C . ALA A 1 190 ? 15.577 -10.884 19.500 1.00 95.94 190 ALA A C 1
ATOM 1515 O O . ALA A 1 190 ? 15.078 -11.533 18.578 1.00 95.94 190 ALA A O 1
ATOM 1516 N N . VAL A 1 191 ? 15.754 -11.378 20.727 1.00 96.31 191 VAL A N 1
ATOM 1517 C CA . VAL A 1 191 ? 15.309 -12.711 21.155 1.00 96.31 191 VAL A CA 1
ATOM 1518 C C . VAL A 1 191 ? 13.803 -12.683 21.403 1.00 96.31 191 VAL A C 1
ATOM 1520 O O . VAL A 1 191 ? 13.303 -11.744 22.017 1.00 96.31 191 VAL A O 1
ATOM 1523 N N . LEU A 1 192 ? 13.104 -13.708 20.923 1.00 94.31 192 LEU A N 1
ATOM 1524 C CA . LEU A 1 192 ? 11.661 -13.875 21.072 1.00 94.31 192 LEU A CA 1
ATOM 1525 C C . LEU A 1 192 ? 11.335 -14.702 22.325 1.00 94.31 192 LEU A C 1
ATOM 1527 O O . LEU A 1 192 ? 12.036 -15.662 22.656 1.00 94.31 192 LEU A O 1
ATOM 1531 N N . GLU A 1 193 ? 10.253 -14.334 23.001 1.00 91.44 193 GLU A N 1
ATOM 1532 C CA . GLU A 1 193 ? 9.721 -14.973 24.209 1.00 91.44 193 GLU A CA 1
ATOM 1533 C C . GLU A 1 193 ? 8.533 -15.905 23.897 1.00 91.44 193 GLU A C 1
ATOM 1535 O O . GLU A 1 193 ? 8.247 -16.836 24.655 1.00 91.44 193 GLU A O 1
ATOM 1540 N N . GLY A 1 194 ? 7.876 -15.718 22.750 1.00 87.69 194 GLY A N 1
ATOM 1541 C CA . GLY A 1 194 ? 6.716 -16.478 22.298 1.00 87.69 194 GLY A CA 1
ATOM 1542 C C . GLY A 1 194 ? 5.409 -15.688 22.400 1.00 87.69 194 GLY A C 1
ATOM 1543 O O . GLY A 1 194 ? 5.105 -15.062 23.410 1.00 87.69 194 GLY A O 1
ATOM 1544 N N . GLY A 1 195 ? 4.574 -15.800 21.366 1.00 87.69 195 GLY A N 1
ATOM 1545 C CA . GLY A 1 195 ? 3.299 -15.093 21.223 1.00 87.69 195 GLY A CA 1
ATOM 1546 C C . GLY A 1 195 ? 3.395 -13.787 20.431 1.00 87.69 195 GLY A C 1
ATOM 1547 O O . GLY A 1 195 ? 2.368 -13.157 20.184 1.00 87.69 195 GLY A O 1
ATOM 1548 N N . GLU A 1 196 ? 4.595 -13.384 20.013 1.00 92.44 196 GLU A N 1
ATOM 1549 C CA . GLU A 1 196 ? 4.820 -12.184 19.214 1.00 92.44 196 GLU A CA 1
ATOM 1550 C C . GLU A 1 196 ? 4.193 -12.283 17.826 1.00 92.44 196 GLU A C 1
ATOM 1552 O O . GLU A 1 196 ? 4.183 -13.342 17.192 1.00 92.44 196 GLU A O 1
ATOM 1557 N N . ARG A 1 197 ? 3.734 -11.130 17.332 1.00 94.19 197 ARG A N 1
ATOM 1558 C CA . ARG A 1 197 ? 3.230 -10.949 15.972 1.00 94.19 197 ARG A CA 1
ATOM 1559 C C . ARG A 1 197 ? 4.155 -9.988 15.238 1.00 94.19 197 ARG A C 1
ATOM 1561 O O . ARG A 1 197 ? 4.255 -8.819 15.596 1.00 94.19 197 ARG A O 1
ATOM 1568 N N . ILE A 1 198 ? 4.866 -10.492 14.242 1.00 95.81 198 ILE A N 1
ATOM 1569 C CA . ILE A 1 198 ? 5.923 -9.787 13.520 1.00 95.81 198 ILE A CA 1
ATOM 1570 C C . ILE A 1 198 ? 5.413 -9.416 12.130 1.00 95.81 198 ILE A C 1
ATOM 1572 O O . ILE A 1 198 ? 4.877 -10.253 11.406 1.00 95.81 198 ILE A O 1
ATOM 1576 N N . VAL A 1 199 ? 5.625 -8.168 11.730 1.00 96.62 199 VAL A N 1
ATOM 1577 C CA . VAL A 1 199 ? 5.326 -7.658 10.389 1.00 96.62 199 VAL A CA 1
ATOM 1578 C C . VAL A 1 199 ? 6.627 -7.198 9.743 1.00 96.62 199 VAL A C 1
ATOM 1580 O O . VAL A 1 199 ? 7.393 -6.457 10.358 1.00 96.62 199 VAL A O 1
ATOM 1583 N N . THR A 1 200 ? 6.887 -7.630 8.506 1.00 96.88 200 THR A N 1
ATOM 1584 C CA . THR A 1 200 ? 8.178 -7.382 7.831 1.00 96.88 200 THR A CA 1
ATOM 1585 C C . THR A 1 200 ? 8.079 -6.550 6.558 1.00 96.88 200 THR A C 1
ATOM 1587 O O . THR A 1 200 ? 9.101 -6.040 6.103 1.00 96.88 200 THR A O 1
ATOM 1590 N N . TYR A 1 201 ? 6.885 -6.409 5.973 1.00 97.12 201 TYR A N 1
ATOM 1591 C CA . TYR A 1 201 ? 6.677 -5.644 4.743 1.00 97.12 201 TYR A CA 1
ATOM 1592 C C . TYR A 1 201 ? 5.312 -4.954 4.694 1.00 97.12 201 TYR A C 1
ATOM 1594 O O . TYR A 1 201 ? 4.372 -5.376 5.367 1.00 97.12 201 TYR A O 1
ATOM 1602 N N . ILE A 1 202 ? 5.200 -3.920 3.856 1.00 97.25 202 ILE A N 1
ATOM 1603 C CA . ILE A 1 202 ? 3.921 -3.319 3.461 1.00 97.25 202 ILE A CA 1
ATOM 1604 C C . ILE A 1 202 ? 3.481 -3.915 2.126 1.00 97.25 202 ILE A C 1
ATOM 1606 O O . ILE A 1 202 ? 4.218 -3.853 1.143 1.00 97.25 202 ILE A O 1
ATOM 1610 N N . GLY A 1 203 ? 2.277 -4.481 2.086 1.00 96.25 203 GLY A N 1
ATOM 1611 C CA . GLY A 1 203 ? 1.641 -4.944 0.854 1.00 96.25 203 GLY A CA 1
ATOM 1612 C C . GLY A 1 203 ? 0.691 -3.888 0.301 1.00 96.25 203 GLY A C 1
ATOM 1613 O O . GLY A 1 203 ? -0.257 -3.495 0.985 1.00 96.25 203 GLY A O 1
ATOM 1614 N N . PHE A 1 204 ? 0.930 -3.457 -0.932 1.00 95.88 204 PHE A N 1
ATOM 1615 C CA . PHE A 1 204 ? 0.093 -2.521 -1.669 1.00 95.88 204 PHE A CA 1
ATOM 1616 C C . PHE A 1 204 ? -0.774 -3.251 -2.687 1.00 95.88 204 PHE A C 1
ATOM 1618 O O . PHE A 1 204 ? -0.261 -4.010 -3.496 1.00 95.88 204 PHE A O 1
ATOM 1625 N N . ASP A 1 205 ? -2.066 -2.963 -2.656 1.00 94.31 205 ASP A N 1
ATOM 1626 C CA . ASP A 1 205 ? -3.047 -3.318 -3.678 1.00 94.31 205 ASP A CA 1
ATOM 1627 C C . ASP A 1 205 ? -3.304 -2.053 -4.501 1.00 94.31 205 ASP A C 1
ATOM 1629 O O . ASP A 1 205 ? -3.888 -1.080 -4.005 1.00 94.31 205 ASP A O 1
ATOM 1633 N N . LEU A 1 206 ? -2.734 -2.023 -5.702 1.00 91.81 206 LEU A N 1
ATOM 1634 C CA . LEU A 1 206 ? -2.715 -0.900 -6.626 1.00 91.81 206 LEU A CA 1
ATOM 1635 C C . LEU A 1 206 ? -3.584 -1.233 -7.838 1.00 91.81 206 LEU A C 1
ATOM 1637 O O . LEU A 1 206 ? -3.486 -2.311 -8.406 1.00 91.81 206 LEU A O 1
ATOM 1641 N N . GLY A 1 207 ? -4.376 -0.272 -8.301 1.00 72.00 207 GLY A N 1
ATOM 1642 C CA . GLY A 1 207 ? -5.190 -0.460 -9.501 1.00 72.00 207 GLY A CA 1
ATOM 1643 C C . GLY A 1 207 ? -6.664 -0.682 -9.199 1.00 72.00 207 GLY A C 1
ATOM 1644 O O . GLY A 1 207 ? -7.118 -1.783 -8.935 1.00 72.00 207 GLY A O 1
ATOM 1645 N N . GLU A 1 208 ? -7.409 0.407 -9.334 1.00 58.97 208 GLU A N 1
ATOM 1646 C CA . GLU A 1 208 ? -8.857 0.415 -9.581 1.00 58.97 208 GLU A CA 1
ATOM 1647 C C . GLU A 1 208 ? -9.213 1.643 -10.446 1.00 58.97 208 GLU A C 1
ATOM 1649 O O . GLU A 1 208 ? -10.169 1.610 -11.213 1.00 58.97 208 GLU A O 1
ATOM 1654 N N . GLU A 1 209 ? -8.405 2.714 -10.379 1.00 74.38 209 GLU A N 1
ATOM 1655 C CA . GLU A 1 209 ? -8.499 3.950 -11.166 1.00 74.38 209 GLU A CA 1
ATOM 1656 C C . GLU A 1 209 ? -7.097 4.603 -11.294 1.00 74.38 209 GLU A C 1
ATOM 1658 O O . GLU A 1 209 ? -6.137 4.110 -10.704 1.00 74.38 209 GLU A O 1
ATOM 1663 N N . ALA A 1 210 ? -6.972 5.721 -12.026 1.00 85.25 210 ALA A N 1
ATOM 1664 C CA . ALA A 1 210 ? -5.729 6.500 -12.190 1.00 85.25 210 ALA A CA 1
ATOM 1665 C C . ALA A 1 210 ? -4.530 5.695 -12.743 1.00 85.25 210 ALA A C 1
ATOM 1667 O O . ALA A 1 210 ? -3.492 5.552 -12.095 1.00 85.25 210 ALA A O 1
ATOM 1668 N N . TYR A 1 211 ? -4.695 5.130 -13.943 1.00 90.19 211 TYR A N 1
ATOM 1669 C CA . TYR A 1 211 ? -3.776 4.146 -14.525 1.00 90.19 211 TYR A CA 1
ATOM 1670 C C . TYR A 1 211 ? -2.353 4.681 -14.715 1.00 90.19 211 TYR A C 1
ATOM 1672 O O . TYR A 1 211 ? -1.396 3.923 -14.537 1.00 90.19 211 TYR A O 1
ATOM 1680 N N . ASP A 1 212 ? -2.193 5.967 -15.032 1.00 91.75 212 ASP A N 1
ATOM 1681 C CA . ASP A 1 212 ? -0.865 6.550 -15.231 1.00 91.75 212 ASP A CA 1
ATOM 1682 C C . ASP A 1 212 ? -0.151 6.768 -13.886 1.00 91.75 212 ASP A C 1
ATOM 1684 O O . ASP A 1 212 ? 1.040 6.477 -13.752 1.00 91.75 212 ASP A O 1
ATOM 1688 N N . SER A 1 213 ? -0.884 7.185 -12.851 1.00 94.56 213 SER A N 1
ATOM 1689 C CA . SER A 1 213 ? -0.378 7.293 -11.478 1.00 94.56 213 SER A CA 1
ATOM 1690 C C . SER A 1 213 ? -0.067 5.935 -10.851 1.00 94.56 213 SER A C 1
ATOM 1692 O O . SER A 1 213 ? 0.879 5.826 -10.071 1.00 94.56 213 SER A O 1
ATOM 1694 N N . VAL A 1 214 ? -0.844 4.900 -11.180 1.00 95.12 214 VAL A N 1
ATOM 1695 C CA . VAL A 1 214 ? -0.571 3.521 -10.752 1.00 95.12 214 VAL A CA 1
ATOM 1696 C C . VAL A 1 214 ? 0.718 3.013 -11.392 1.00 95.12 214 VAL A C 1
ATOM 1698 O O . VAL A 1 214 ? 1.586 2.520 -10.679 1.00 95.12 214 VAL A O 1
ATOM 1701 N N . GLU A 1 215 ? 0.902 3.195 -12.703 1.00 94.81 215 GLU A N 1
ATOM 1702 C CA . GLU A 1 215 ? 2.152 2.823 -13.384 1.00 94.81 215 GLU A CA 1
ATOM 1703 C C . GLU A 1 215 ? 3.363 3.573 -12.815 1.00 94.81 215 GLU A C 1
ATOM 1705 O O . GLU A 1 215 ? 4.420 2.980 -12.602 1.00 94.81 215 GLU A O 1
ATOM 1710 N N . TYR A 1 216 ? 3.197 4.860 -12.504 1.00 95.06 216 TYR A N 1
ATOM 1711 C CA . TYR A 1 216 ? 4.213 5.641 -11.808 1.00 95.06 216 TYR A CA 1
ATOM 1712 C C . TYR A 1 216 ? 4.574 5.037 -10.441 1.00 95.06 216 TYR A C 1
ATOM 1714 O O . TYR A 1 216 ? 5.753 4.899 -10.116 1.00 95.06 216 TYR A O 1
ATOM 1722 N N . ALA A 1 217 ? 3.577 4.675 -9.632 1.00 95.38 217 ALA A N 1
ATOM 1723 C CA . ALA A 1 217 ? 3.807 4.120 -8.304 1.00 95.38 217 ALA A CA 1
ATOM 1724 C C . ALA A 1 217 ? 4.479 2.744 -8.361 1.00 95.38 217 ALA A C 1
ATOM 1726 O O . ALA A 1 217 ? 5.394 2.483 -7.585 1.00 95.38 217 ALA A O 1
ATOM 1727 N N . LEU A 1 218 ? 4.079 1.903 -9.317 1.00 95.69 218 LEU A N 1
ATOM 1728 C CA . LEU A 1 218 ? 4.730 0.624 -9.592 1.00 95.69 218 LEU A CA 1
ATOM 1729 C C . LEU A 1 218 ? 6.206 0.816 -9.956 1.00 95.69 218 LEU A C 1
ATOM 1731 O O . LEU A 1 218 ? 7.054 0.095 -9.444 1.00 95.69 218 LEU A O 1
ATOM 1735 N N . ALA A 1 219 ? 6.528 1.821 -10.777 1.00 94.75 219 ALA A N 1
ATOM 1736 C CA . ALA A 1 219 ? 7.912 2.168 -11.096 1.00 94.75 219 ALA A CA 1
ATOM 1737 C C . ALA A 1 219 ? 8.694 2.666 -9.868 1.00 94.75 219 ALA A C 1
ATOM 1739 O O . ALA A 1 219 ? 9.860 2.325 -9.689 1.00 94.75 219 ALA A O 1
ATOM 1740 N N . ALA A 1 220 ? 8.062 3.478 -9.015 1.00 94.50 220 ALA A N 1
ATOM 1741 C CA . ALA A 1 220 ? 8.690 4.019 -7.810 1.00 94.50 220 ALA A CA 1
ATOM 1742 C C . ALA A 1 220 ? 8.960 2.946 -6.737 1.00 94.50 220 ALA A C 1
ATOM 1744 O O . ALA A 1 220 ? 9.902 3.089 -5.962 1.00 94.50 220 ALA A O 1
ATOM 1745 N N . LEU A 1 221 ? 8.149 1.884 -6.699 1.00 94.56 221 LEU A N 1
ATOM 1746 C CA . LEU A 1 221 ? 8.216 0.801 -5.710 1.00 94.56 221 LEU A CA 1
ATOM 1747 C C . LEU A 1 221 ? 8.904 -0.474 -6.237 1.00 94.56 221 LEU A C 1
ATOM 1749 O O . LEU A 1 221 ? 8.963 -1.467 -5.520 1.00 94.56 221 LEU A O 1
ATOM 1753 N N . GLU A 1 222 ? 9.446 -0.454 -7.459 1.00 88.50 222 GLU A N 1
ATOM 1754 C CA . GLU A 1 222 ? 10.062 -1.618 -8.125 1.00 88.50 222 GLU A CA 1
ATOM 1755 C C . GLU A 1 222 ? 11.322 -2.150 -7.405 1.00 88.50 222 GLU A C 1
ATOM 1757 O O . GLU A 1 222 ? 11.734 -3.279 -7.635 1.00 88.50 222 GLU A O 1
ATOM 1762 N N . GLY A 1 223 ? 11.943 -1.361 -6.520 1.00 82.12 223 GLY A N 1
ATOM 1763 C CA . GLY A 1 223 ? 13.161 -1.734 -5.785 1.00 82.12 223 GLY A CA 1
ATOM 1764 C C . GLY A 1 223 ? 12.949 -2.548 -4.502 1.00 82.12 223 GLY A C 1
ATOM 1765 O O . GLY A 1 223 ? 13.857 -2.567 -3.669 1.00 82.12 223 GLY A O 1
ATOM 1766 N N . ASP A 1 224 ? 11.759 -3.127 -4.298 1.00 87.81 224 ASP A N 1
ATOM 1767 C CA . ASP A 1 224 ? 11.317 -3.908 -3.121 1.00 87.81 224 ASP A CA 1
ATOM 1768 C C . ASP A 1 224 ? 11.437 -3.204 -1.753 1.00 87.81 224 ASP A C 1
ATOM 1770 O O . ASP A 1 224 ? 11.055 -3.735 -0.707 1.00 87.81 224 ASP A O 1
ATOM 1774 N N . THR A 1 225 ? 11.948 -1.977 -1.738 1.00 95.06 225 THR A N 1
ATOM 1775 C CA . THR A 1 225 ? 12.117 -1.140 -0.558 1.00 95.06 225 THR A CA 1
ATOM 1776 C C . THR A 1 225 ? 11.727 0.295 -0.872 1.00 95.06 225 THR A C 1
ATOM 1778 O O . THR A 1 225 ? 11.895 0.772 -1.995 1.00 95.06 225 THR A O 1
ATOM 1781 N N . ALA A 1 226 ? 11.206 1.001 0.126 1.00 95.44 226 ALA A N 1
ATOM 1782 C CA . ALA A 1 226 ? 10.830 2.398 0.005 1.00 95.44 226 ALA A CA 1
ATOM 1783 C C . ALA A 1 226 ? 11.343 3.197 1.204 1.00 95.44 226 ALA A C 1
ATOM 1785 O O . ALA A 1 226 ? 11.084 2.857 2.359 1.00 95.44 226 ALA A O 1
ATOM 1786 N N . MET A 1 227 ? 12.057 4.285 0.920 1.00 96.62 227 MET A N 1
ATOM 1787 C CA . MET A 1 227 ? 12.580 5.185 1.944 1.00 96.62 227 MET A CA 1
ATOM 1788 C C . MET A 1 227 ? 11.478 6.112 2.460 1.00 96.62 227 MET A C 1
ATOM 1790 O O . MET A 1 227 ? 10.779 6.753 1.673 1.00 96.62 227 MET A O 1
ATOM 1794 N N . VAL A 1 228 ? 11.373 6.240 3.779 1.00 97.56 228 VAL A N 1
ATOM 1795 C CA . VAL A 1 228 ? 10.471 7.185 4.437 1.00 97.56 228 VAL A CA 1
ATOM 1796 C C . VAL A 1 228 ? 11.068 8.582 4.381 1.00 97.56 228 VAL A C 1
ATOM 1798 O O . VAL A 1 228 ? 12.104 8.868 4.982 1.00 97.56 228 VAL A O 1
ATOM 1801 N N . THR A 1 229 ? 10.400 9.480 3.667 1.00 96.69 229 THR A N 1
ATOM 1802 C CA . THR A 1 229 ? 10.856 10.864 3.475 1.00 96.69 229 THR A CA 1
ATOM 1803 C C . THR A 1 229 ? 10.216 11.829 4.465 1.00 96.69 229 THR A C 1
ATOM 1805 O O . THR A 1 229 ? 10.780 12.885 4.750 1.00 96.69 229 THR A O 1
ATOM 1808 N N . ASN A 1 230 ? 9.050 11.479 5.008 1.00 95.38 230 ASN A N 1
ATOM 1809 C CA . ASN A 1 230 ? 8.353 12.250 6.032 1.00 95.38 230 ASN A CA 1
ATOM 1810 C C . ASN A 1 230 ? 7.336 11.365 6.770 1.00 95.38 230 ASN A C 1
ATOM 1812 O O . ASN A 1 230 ? 6.800 10.423 6.194 1.00 95.38 230 ASN A O 1
ATOM 1816 N N . THR A 1 231 ? 7.009 11.685 8.018 1.00 92.81 231 THR A N 1
ATOM 1817 C CA . THR A 1 231 ? 5.978 10.973 8.786 1.00 92.81 231 THR A CA 1
ATOM 1818 C C . THR A 1 231 ? 5.272 11.939 9.732 1.00 92.81 231 THR A C 1
ATOM 1820 O O . THR A 1 231 ? 5.880 12.845 10.300 1.00 92.81 231 THR A O 1
ATOM 1823 N N . THR A 1 232 ? 3.961 11.780 9.867 1.00 88.56 232 THR A N 1
ATOM 1824 C CA . THR A 1 232 ? 3.108 12.529 10.797 1.00 88.56 232 THR A CA 1
ATOM 1825 C C . THR A 1 232 ? 2.066 11.581 11.392 1.00 88.56 232 THR A C 1
ATOM 1827 O O . THR A 1 232 ? 1.997 10.406 11.022 1.00 88.56 232 THR A O 1
ATOM 1830 N N . ASN A 1 233 ? 1.196 12.097 12.262 1.00 83.19 233 ASN A N 1
ATOM 1831 C CA . ASN A 1 233 ? 0.034 11.338 12.732 1.00 83.19 233 ASN A CA 1
ATOM 1832 C C . ASN A 1 233 ? -0.959 11.030 11.596 1.00 83.19 233 ASN A C 1
ATOM 1834 O O . ASN A 1 233 ? -1.660 10.034 11.656 1.00 83.19 233 ASN A O 1
ATOM 1838 N N . ALA A 1 234 ? -1.003 11.858 10.546 1.00 84.19 234 ALA A N 1
ATOM 1839 C CA . ALA A 1 234 ? -1.961 11.719 9.449 1.00 84.19 234 ALA A CA 1
ATOM 1840 C C . ALA A 1 234 ? -1.497 10.750 8.349 1.00 84.19 234 ALA A C 1
ATOM 1842 O O . ALA A 1 234 ? -2.320 10.110 7.690 1.00 84.19 234 ALA A O 1
ATOM 1843 N N . PHE A 1 235 ? -0.188 10.679 8.096 1.00 93.00 235 PHE A N 1
ATOM 1844 C CA . PHE A 1 235 ? 0.372 9.917 6.981 1.00 93.00 235 PHE A CA 1
ATOM 1845 C C . PHE A 1 235 ? 1.849 9.573 7.178 1.00 93.00 235 PHE A C 1
ATOM 1847 O O . PHE A 1 235 ? 2.567 10.274 7.893 1.00 93.00 235 PHE A O 1
ATOM 1854 N N . THR A 1 236 ? 2.303 8.567 6.435 1.00 96.50 236 THR A N 1
ATOM 1855 C CA . THR A 1 236 ? 3.720 8.292 6.155 1.00 96.50 236 THR A CA 1
ATOM 1856 C C . THR A 1 236 ? 3.985 8.532 4.677 1.00 96.50 236 THR A C 1
ATOM 1858 O O . THR A 1 236 ? 3.235 8.060 3.824 1.00 96.50 236 THR A O 1
ATOM 1861 N N . GLN A 1 237 ? 5.018 9.312 4.377 1.00 97.06 237 GLN A N 1
ATOM 1862 C CA . GLN A 1 237 ? 5.439 9.656 3.024 1.00 97.06 237 GLN A CA 1
ATOM 1863 C C . GLN A 1 237 ? 6.606 8.755 2.612 1.00 97.06 237 GLN A C 1
ATOM 1865 O O . GLN A 1 237 ? 7.578 8.625 3.360 1.00 97.06 237 GLN A O 1
ATOM 1870 N N . LEU A 1 238 ? 6.508 8.161 1.426 1.00 97.56 238 LEU A N 1
ATOM 1871 C CA . LEU A 1 238 ? 7.562 7.366 0.807 1.00 97.56 238 LEU A CA 1
ATOM 1872 C C . LEU A 1 238 ? 8.143 8.105 -0.401 1.00 97.56 238 LEU A C 1
ATOM 1874 O O . LEU A 1 238 ? 7.415 8.782 -1.136 1.00 97.56 238 LEU A O 1
ATOM 1878 N N . GLY A 1 239 ? 9.447 7.923 -0.602 1.00 95.06 239 GLY A N 1
ATOM 1879 C CA . GLY A 1 239 ? 10.194 8.494 -1.717 1.00 95.06 239 GLY A CA 1
ATOM 1880 C C . GLY A 1 239 ? 9.612 8.105 -3.074 1.00 95.06 239 GLY A C 1
ATOM 1881 O O . GLY A 1 239 ? 9.296 6.941 -3.310 1.00 95.06 239 GLY A O 1
ATOM 1882 N N . GLY A 1 240 ? 9.485 9.091 -3.961 1.00 93.50 240 GLY A N 1
ATOM 1883 C CA . GLY A 1 240 ? 9.065 8.889 -5.347 1.00 93.50 240 GLY A CA 1
ATOM 1884 C C . GLY A 1 240 ? 10.194 9.070 -6.365 1.00 93.50 240 GLY A C 1
ATOM 1885 O O . GLY A 1 240 ? 11.355 9.312 -6.028 1.00 93.50 240 GLY A O 1
ATOM 1886 N N . ILE A 1 241 ? 9.829 9.026 -7.645 1.00 91.38 241 ILE A N 1
ATOM 1887 C CA . ILE A 1 241 ? 10.697 9.404 -8.759 1.00 91.38 241 ILE A CA 1
ATOM 1888 C C . ILE A 1 241 ? 10.614 10.923 -8.948 1.00 91.38 241 ILE A C 1
ATOM 1890 O O . ILE A 1 241 ? 9.590 11.479 -9.347 1.00 91.38 241 ILE A O 1
ATOM 1894 N N . ARG A 1 242 ? 11.724 11.611 -8.679 1.00 85.56 242 ARG A N 1
ATOM 1895 C CA . ARG A 1 242 ? 11.819 13.069 -8.832 1.00 85.56 242 ARG A CA 1
ATOM 1896 C C . ARG A 1 242 ? 11.660 13.500 -10.292 1.00 85.56 242 ARG A C 1
ATOM 1898 O O . ARG A 1 242 ? 12.060 12.781 -11.206 1.00 85.56 242 ARG A O 1
ATOM 1905 N N . ASP A 1 243 ? 11.128 14.707 -10.478 1.00 82.31 243 ASP A N 1
ATOM 1906 C CA . ASP A 1 243 ? 10.976 15.398 -11.770 1.00 82.31 243 ASP A CA 1
ATOM 1907 C C . ASP A 1 243 ? 10.025 14.720 -12.776 1.00 82.31 243 ASP A C 1
ATOM 1909 O O . ASP A 1 243 ? 9.975 15.102 -13.946 1.00 82.31 243 ASP A O 1
ATOM 1913 N N . MET A 1 244 ? 9.234 13.740 -12.336 1.00 84.38 244 MET A N 1
ATOM 1914 C CA . MET A 1 244 ? 8.139 13.183 -13.130 1.00 84.38 244 MET A CA 1
ATOM 1915 C C . MET A 1 244 ? 6.908 14.090 -13.075 1.00 84.38 244 MET A C 1
ATOM 1917 O O . MET A 1 244 ? 6.511 14.576 -12.016 1.00 84.38 244 MET A O 1
ATOM 1921 N N . ILE A 1 245 ? 6.289 14.297 -14.236 1.00 84.88 245 ILE A N 1
ATOM 1922 C CA . ILE A 1 245 ? 5.011 15.003 -14.349 1.00 84.88 245 ILE A CA 1
ATOM 1923 C C . ILE A 1 245 ? 3.901 13.988 -14.097 1.00 84.88 245 ILE A C 1
ATOM 1925 O O . ILE A 1 245 ? 3.875 12.938 -14.736 1.00 84.88 245 ILE A O 1
ATOM 1929 N N . ILE A 1 246 ? 2.998 14.312 -13.176 1.00 90.44 246 ILE A N 1
ATOM 1930 C CA . ILE A 1 246 ? 1.848 13.481 -12.826 1.00 90.44 246 ILE A CA 1
ATOM 1931 C C . ILE A 1 246 ? 0.603 14.326 -13.033 1.00 90.44 246 ILE A C 1
ATOM 1933 O O . ILE A 1 246 ? 0.402 15.330 -12.348 1.00 90.44 246 ILE A O 1
ATOM 1937 N N . GLU A 1 247 ? -0.223 13.925 -13.990 1.00 91.06 247 GLU A N 1
ATOM 1938 C CA . GLU A 1 247 ? -1.477 14.610 -14.275 1.00 91.06 247 GLU A CA 1
ATOM 1939 C C . GLU A 1 247 ? -2.534 14.266 -13.214 1.00 91.06 247 GLU A C 1
ATOM 1941 O O . GLU A 1 247 ? -2.524 13.165 -12.662 1.00 91.06 247 GLU A O 1
ATOM 1946 N N . PRO A 1 248 ? -3.463 15.175 -12.885 1.00 90.88 248 PRO A N 1
ATOM 1947 C CA . PRO A 1 248 ? -4.596 14.846 -12.027 1.00 90.88 248 PRO A CA 1
ATOM 1948 C C . PRO A 1 248 ? -5.515 13.811 -12.695 1.00 90.88 248 PRO A C 1
ATOM 1950 O O . PRO A 1 248 ? -5.997 14.045 -13.800 1.00 90.88 248 PRO A O 1
ATOM 1953 N N . GLU A 1 249 ? -5.808 12.705 -12.010 1.00 89.12 249 GLU A N 1
ATOM 1954 C CA . GLU A 1 249 ? -6.625 11.610 -12.568 1.00 89.12 249 GLU A CA 1
ATOM 1955 C C . GLU A 1 249 ? -7.902 11.340 -11.767 1.00 89.12 249 GLU A C 1
ATOM 1957 O O . GLU A 1 249 ? -8.958 11.095 -12.347 1.00 89.12 249 GLU A O 1
ATOM 1962 N N . ASN A 1 250 ? -7.838 11.403 -10.435 1.00 83.50 250 ASN A N 1
ATOM 1963 C CA . ASN A 1 250 ? -8.992 11.171 -9.569 1.00 83.50 250 ASN A CA 1
ATOM 1964 C C . ASN A 1 250 ? -8.925 12.024 -8.294 1.00 83.50 250 ASN A C 1
ATOM 1966 O O . ASN A 1 250 ? -7.933 12.687 -7.994 1.00 83.50 250 ASN A O 1
ATOM 1970 N N . THR A 1 251 ? -10.028 12.076 -7.546 1.00 76.38 251 THR A N 1
ATOM 1971 C CA . THR A 1 251 ? -10.091 12.770 -6.254 1.00 76.38 251 THR A CA 1
ATOM 1972 C C . THR A 1 251 ? -11.189 12.144 -5.402 1.00 76.38 251 THR A C 1
ATOM 1974 O O . THR A 1 251 ? -12.363 12.456 -5.582 1.00 76.38 251 THR A O 1
ATOM 1977 N N . HIS A 1 252 ? -10.815 11.301 -4.436 1.00 74.12 252 HIS A N 1
ATOM 1978 C CA . HIS A 1 252 ? -11.768 10.691 -3.497 1.00 74.12 252 HIS A CA 1
ATOM 1979 C C . HIS A 1 252 ? -11.369 10.906 -2.038 1.00 74.12 252 HIS A C 1
ATOM 1981 O O . HIS A 1 252 ? -10.305 11.445 -1.720 1.00 74.12 252 HIS A O 1
ATOM 1987 N N . THR A 1 253 ? -12.261 10.526 -1.121 1.00 71.12 253 THR A N 1
ATOM 1988 C CA . THR A 1 253 ? -11.968 10.519 0.318 1.00 71.12 253 THR A CA 1
ATOM 1989 C C . THR A 1 253 ? -10.822 9.574 0.644 1.00 71.12 253 THR A C 1
ATOM 1991 O O . THR A 1 253 ? -10.798 8.432 0.191 1.00 71.12 253 THR A O 1
ATOM 1994 N N . ARG A 1 254 ? -9.914 10.040 1.502 1.00 80.00 254 ARG A N 1
ATOM 1995 C CA . ARG A 1 254 ? -8.736 9.294 1.941 1.00 80.00 254 ARG A CA 1
ATOM 1996 C C . ARG A 1 254 ? -9.049 8.709 3.311 1.00 80.00 254 ARG A C 1
ATOM 1998 O O . ARG A 1 254 ? -9.471 9.432 4.207 1.00 80.00 254 ARG A O 1
ATOM 2005 N N . ARG A 1 255 ? -8.929 7.395 3.457 1.00 84.38 255 ARG A N 1
ATOM 2006 C CA . ARG A 1 255 ? -9.120 6.678 4.726 1.00 84.38 255 ARG A CA 1
ATOM 2007 C C . ARG A 1 255 ? -7.798 6.049 5.142 1.00 84.38 255 ARG A C 1
ATOM 2009 O O . ARG A 1 255 ? -6.876 5.987 4.332 1.00 84.38 255 ARG A O 1
ATOM 2016 N N . ARG A 1 256 ? -7.726 5.551 6.376 1.00 89.75 256 ARG A N 1
ATOM 2017 C CA . ARG A 1 256 ? -6.597 4.734 6.824 1.00 89.75 256 ARG A CA 1
ATOM 2018 C C . ARG A 1 256 ? -6.310 3.617 5.814 1.00 89.75 256 ARG A C 1
ATOM 2020 O O . ARG A 1 256 ? -7.237 2.959 5.345 1.00 89.75 256 ARG A O 1
ATOM 2027 N N . GLY A 1 257 ? -5.040 3.452 5.471 1.00 90.56 257 GLY A N 1
ATOM 2028 C CA . GLY A 1 257 ? -4.559 2.502 4.475 1.00 90.56 257 GLY A CA 1
ATOM 2029 C C . GLY A 1 257 ? -4.656 2.985 3.029 1.00 90.56 257 GLY A C 1
ATOM 2030 O O . GLY A 1 257 ? -4.051 2.358 2.174 1.00 90.56 257 GLY A O 1
ATOM 2031 N N . VAL A 1 258 ? -5.346 4.086 2.707 1.00 93.44 258 VAL A N 1
ATOM 2032 C CA . VAL A 1 258 ? -5.355 4.612 1.329 1.00 93.44 258 VAL A CA 1
ATOM 2033 C C . VAL A 1 258 ? -3.966 5.119 0.961 1.00 93.44 258 VAL A C 1
ATOM 2035 O O . VAL A 1 258 ? -3.330 5.828 1.746 1.00 93.44 258 VAL A O 1
ATOM 2038 N N . VAL A 1 259 ? -3.530 4.792 -0.255 1.00 95.44 259 VAL A N 1
ATOM 2039 C CA . VAL A 1 259 ? -2.257 5.238 -0.815 1.00 95.44 259 VAL A CA 1
ATOM 2040 C C . VAL A 1 259 ? -2.509 6.218 -1.950 1.00 95.44 259 VAL A C 1
ATOM 2042 O O . VAL A 1 259 ? -3.372 6.015 -2.807 1.00 95.44 259 VAL A O 1
ATOM 2045 N N . THR A 1 260 ? -1.759 7.314 -1.945 1.00 95.69 260 THR A N 1
ATOM 2046 C CA . THR A 1 260 ? -1.857 8.353 -2.971 1.00 95.69 260 THR A CA 1
ATOM 2047 C C . THR A 1 260 ? -0.491 8.750 -3.486 1.00 95.69 260 THR A C 1
ATOM 2049 O O . THR A 1 260 ? 0.486 8.667 -2.746 1.00 95.69 260 THR A O 1
ATOM 2052 N N . VAL A 1 261 ? -0.446 9.277 -4.702 1.00 95.44 261 VAL A N 1
ATOM 2053 C CA . VAL A 1 261 ? 0.695 10.037 -5.205 1.00 95.44 261 VAL A CA 1
ATOM 2054 C C . VAL A 1 261 ? 0.328 11.510 -5.294 1.00 95.44 261 VAL A C 1
ATOM 2056 O O . VAL A 1 261 ? -0.798 11.873 -5.649 1.00 95.44 261 VAL A O 1
ATOM 2059 N N . ARG A 1 262 ? 1.267 12.388 -4.950 1.00 93.75 262 ARG A N 1
ATOM 2060 C CA . ARG A 1 262 ? 1.057 13.828 -5.076 1.00 93.75 262 ARG A CA 1
ATOM 2061 C C . ARG A 1 262 ? 1.282 14.291 -6.514 1.00 93.75 262 ARG A C 1
ATOM 2063 O O . ARG A 1 262 ? 2.378 14.135 -7.041 1.00 93.75 262 ARG A O 1
ATOM 2070 N N . ASN A 1 263 ? 0.266 14.917 -7.108 1.00 93.50 263 ASN A N 1
ATOM 2071 C CA . ASN A 1 263 ? 0.287 15.378 -8.503 1.00 93.50 263 ASN A CA 1
ATOM 2072 C C . ASN A 1 263 ? 0.711 16.854 -8.662 1.00 93.50 263 ASN A C 1
ATOM 2074 O O . ASN A 1 263 ? 1.144 17.260 -9.735 1.00 93.50 263 ASN A O 1
ATOM 2078 N N . LYS A 1 264 ? 0.623 17.675 -7.600 1.00 91.31 264 LYS A N 1
ATOM 2079 C CA . LYS A 1 264 ? 1.079 19.074 -7.644 1.00 91.31 264 LYS A CA 1
ATOM 2080 C C . LYS A 1 264 ? 1.603 19.622 -6.318 1.00 91.31 264 LYS A C 1
ATOM 2082 O O . LYS A 1 264 ? 1.164 19.251 -5.221 1.00 91.31 264 LYS A O 1
ATOM 2087 N N . GLY A 1 265 ? 2.438 20.653 -6.439 1.00 87.75 265 GLY A N 1
ATOM 2088 C CA . GLY A 1 265 ? 3.000 21.423 -5.330 1.00 87.75 265 GLY A CA 1
ATOM 2089 C C . GLY A 1 265 ? 4.307 20.836 -4.798 1.00 87.75 265 GLY A C 1
ATOM 2090 O O . GLY A 1 265 ? 4.984 20.063 -5.472 1.00 87.75 265 GLY A O 1
ATOM 2091 N N . VAL A 1 266 ? 4.675 21.222 -3.578 1.00 85.69 266 VAL A N 1
ATOM 2092 C CA . VAL A 1 266 ? 5.871 20.695 -2.901 1.00 85.69 266 VAL A CA 1
ATOM 2093 C C . VAL A 1 266 ? 5.728 19.183 -2.731 1.00 85.69 266 VAL A C 1
ATOM 2095 O O . VAL A 1 266 ? 4.649 18.737 -2.354 1.00 85.69 266 VAL A O 1
ATOM 2098 N N . ASN A 1 267 ? 6.794 18.416 -2.978 1.00 87.50 267 ASN A N 1
ATOM 2099 C CA . ASN A 1 267 ? 6.803 16.945 -2.910 1.00 87.50 267 ASN A CA 1
ATOM 2100 C C . ASN A 1 267 ? 5.934 16.255 -3.981 1.00 87.50 267 ASN A C 1
ATOM 2102 O O . ASN A 1 267 ? 5.390 15.181 -3.742 1.00 87.50 267 ASN A O 1
ATOM 2106 N N . THR A 1 268 ? 5.767 16.869 -5.159 1.00 91.94 268 THR A N 1
ATOM 2107 C CA . THR A 1 268 ? 5.165 16.178 -6.318 1.00 91.94 268 THR A CA 1
ATOM 2108 C C . THR A 1 268 ? 5.957 14.907 -6.634 1.00 91.94 268 THR A C 1
ATOM 2110 O O . THR A 1 268 ? 7.186 14.929 -6.602 1.00 91.94 268 THR A O 1
ATOM 2113 N N . GLY A 1 269 ? 5.249 13.808 -6.899 1.00 92.81 269 GLY A N 1
ATOM 2114 C CA . GLY A 1 269 ? 5.831 12.483 -7.112 1.00 92.81 269 GLY A CA 1
ATOM 2115 C C . GLY A 1 269 ? 5.958 11.627 -5.853 1.00 92.81 269 GLY A C 1
ATOM 2116 O O . GLY A 1 269 ? 6.044 10.407 -5.953 1.00 92.81 269 GLY A O 1
ATOM 2117 N N . GLU A 1 270 ? 5.917 12.210 -4.662 1.00 95.81 270 GLU A N 1
ATOM 2118 C CA . GLU A 1 270 ? 6.023 11.426 -3.433 1.00 95.81 270 GLU A CA 1
ATOM 2119 C C . GLU A 1 270 ? 4.731 10.639 -3.170 1.00 95.81 270 GLU A C 1
ATOM 2121 O O . GLU A 1 270 ? 3.620 11.096 -3.481 1.00 95.81 270 GLU A O 1
ATOM 2126 N N . LEU A 1 271 ? 4.889 9.449 -2.591 1.00 96.88 271 LEU A N 1
ATOM 2127 C CA . LEU A 1 271 ? 3.792 8.554 -2.240 1.00 96.88 271 LEU A CA 1
ATOM 2128 C C . LEU A 1 271 ? 3.386 8.789 -0.784 1.00 96.88 271 LEU A C 1
ATOM 2130 O O . LEU A 1 271 ? 4.218 9.089 0.066 1.00 96.88 271 LEU A O 1
ATOM 2134 N N . TYR A 1 272 ? 2.102 8.646 -0.478 1.00 96.44 272 TYR A N 1
ATOM 2135 C CA . TYR A 1 272 ? 1.547 8.893 0.850 1.00 96.44 272 TYR A CA 1
ATOM 2136 C C . TYR A 1 272 ? 0.653 7.738 1.263 1.00 96.44 272 TYR A C 1
ATOM 2138 O O . TYR A 1 272 ? -0.328 7.460 0.576 1.00 96.44 272 TYR A O 1
ATOM 2146 N N . ILE A 1 273 ? 0.948 7.140 2.413 1.00 97.19 273 ILE A N 1
ATOM 2147 C CA . ILE A 1 273 ? 0.107 6.160 3.098 1.00 97.19 273 ILE A CA 1
ATOM 2148 C C . ILE A 1 273 ? -0.642 6.889 4.209 1.00 97.19 273 ILE A C 1
ATOM 2150 O O . ILE A 1 273 ? -0.020 7.397 5.143 1.00 97.19 273 ILE A O 1
ATOM 2154 N N . TYR A 1 274 ? -1.968 6.958 4.125 1.00 93.94 274 TYR A N 1
ATOM 2155 C CA . TYR A 1 274 ? -2.777 7.617 5.150 1.00 93.94 274 TYR A CA 1
ATOM 2156 C C . TYR A 1 274 ? -2.980 6.720 6.371 1.00 93.94 274 TYR A C 1
ATOM 2158 O O . TYR A 1 274 ? -3.384 5.565 6.245 1.00 93.94 274 TYR A O 1
ATOM 2166 N N . LYS A 1 275 ? -2.744 7.277 7.562 1.00 89.06 275 LYS A N 1
ATOM 2167 C CA . LYS A 1 275 ? -2.950 6.607 8.856 1.00 89.06 275 LYS A CA 1
ATOM 2168 C C . LYS A 1 275 ? -4.355 6.830 9.411 1.00 89.06 275 LYS A C 1
ATOM 2170 O O . LYS A 1 275 ? -4.829 5.987 10.164 1.00 89.06 275 LYS A O 1
ATOM 2175 N N . ASP A 1 276 ? -5.023 7.897 8.967 1.00 80.12 276 ASP A N 1
ATOM 2176 C CA . ASP A 1 276 ? -6.353 8.325 9.408 1.00 80.12 276 ASP A CA 1
ATOM 2177 C C . ASP A 1 276 ? -7.235 8.826 8.254 1.00 80.12 276 ASP A C 1
ATOM 2179 O O . ASP A 1 276 ? -6.797 9.005 7.113 1.00 80.12 276 ASP A O 1
ATOM 2183 N N . ALA A 1 277 ? -8.522 9.040 8.545 1.00 78.38 277 ALA A N 1
ATOM 2184 C CA . ALA A 1 277 ? -9.478 9.561 7.577 1.00 78.38 277 ALA A CA 1
ATOM 2185 C C . ALA A 1 277 ? -9.336 11.077 7.368 1.00 78.38 277 ALA A C 1
ATOM 2187 O O . ALA A 1 277 ? -9.439 11.872 8.299 1.00 78.38 277 ALA A O 1
ATOM 2188 N N . HIS A 1 278 ? -9.201 11.484 6.107 1.00 76.38 278 HIS A N 1
ATOM 2189 C CA . HIS A 1 278 ? -9.111 12.875 5.685 1.00 76.38 278 HIS A CA 1
ATOM 2190 C C . HIS A 1 278 ? -10.005 13.157 4.471 1.00 76.38 278 HIS A C 1
ATOM 2192 O O . HIS A 1 278 ? -10.282 12.293 3.633 1.00 76.38 278 HIS A O 1
ATOM 2198 N N . LEU A 1 279 ? -10.435 14.417 4.348 1.00 77.00 279 LEU A N 1
ATOM 2199 C CA . LEU A 1 279 ? -11.198 14.893 3.191 1.00 77.00 279 LEU A CA 1
ATOM 2200 C C . LEU A 1 279 ? -10.406 14.715 1.893 1.00 77.00 279 LEU A C 1
ATOM 2202 O O . LEU A 1 279 ? -9.180 14.657 1.904 1.00 77.00 279 LEU A O 1
ATOM 2206 N N . SER A 1 280 ? -11.096 14.647 0.764 1.00 79.88 280 SER A N 1
ATOM 2207 C CA . SER A 1 280 ? -10.471 14.630 -0.558 1.00 79.88 280 SER A CA 1
ATOM 2208 C C . SER A 1 280 ? -9.747 15.951 -0.859 1.00 79.88 280 SER A C 1
ATOM 2210 O O . SER A 1 280 ? -10.231 17.020 -0.484 1.00 79.88 280 SER A O 1
ATOM 2212 N N . ILE A 1 281 ? -8.612 15.902 -1.561 1.00 84.81 281 ILE A N 1
ATOM 2213 C CA . ILE A 1 281 ? -7.896 17.090 -2.055 1.00 84.81 281 ILE A CA 1
ATOM 2214 C C . ILE A 1 281 ? -7.429 16.844 -3.492 1.00 84.81 281 ILE A C 1
ATOM 2216 O O . ILE A 1 281 ? -6.909 15.775 -3.786 1.00 84.81 281 ILE A O 1
ATOM 2220 N N . GLY A 1 282 ? -7.570 17.835 -4.374 1.00 86.62 282 GLY A N 1
ATOM 2221 C CA . GLY A 1 282 ? -7.225 17.680 -5.796 1.00 86.62 282 GLY A CA 1
ATOM 2222 C C . GLY A 1 282 ? -5.724 17.658 -6.112 1.00 86.62 282 GLY A C 1
ATOM 2223 O O . GLY A 1 282 ? -5.353 17.546 -7.273 1.00 86.62 282 GLY A O 1
ATOM 2224 N N . SER A 1 283 ? -4.846 17.809 -5.112 1.00 91.06 283 SER A N 1
ATOM 2225 C CA . SER A 1 283 ? -3.388 17.726 -5.299 1.00 91.06 283 SER A CA 1
ATOM 2226 C C . SER A 1 283 ? -2.828 16.304 -5.170 1.00 91.06 283 SER A C 1
ATOM 2228 O O . SER A 1 283 ? -1.610 16.134 -5.148 1.00 91.06 283 SER A O 1
ATOM 2230 N N . HIS A 1 284 ? -3.693 15.301 -5.012 1.00 93.19 284 HIS A N 1
ATOM 2231 C CA . HIS A 1 284 ? -3.328 13.895 -4.866 1.00 93.19 284 HIS A CA 1
ATOM 2232 C C . HIS A 1 284 ? -4.198 13.034 -5.777 1.00 93.19 284 HIS A C 1
ATOM 2234 O O . HIS A 1 284 ? -5.406 13.252 -5.834 1.00 93.19 284 HIS A O 1
ATOM 2240 N N . ASN A 1 285 ? -3.586 12.023 -6.389 1.00 94.00 285 ASN A N 1
ATOM 2241 C CA . ASN A 1 285 ? -4.288 10.922 -7.037 1.00 94.00 285 ASN A CA 1
ATOM 2242 C C . ASN A 1 285 ? -4.245 9.704 -6.111 1.00 94.00 285 ASN A C 1
ATOM 2244 O O . ASN A 1 285 ? -3.196 9.387 -5.549 1.00 94.00 285 ASN A O 1
ATOM 2248 N N . ILE A 1 286 ? -5.371 9.022 -5.935 1.00 93.19 286 ILE A N 1
ATOM 2249 C CA . ILE A 1 286 ? -5.446 7.737 -5.238 1.00 93.19 286 ILE A CA 1
ATOM 2250 C C . ILE A 1 286 ? -5.011 6.646 -6.203 1.00 93.19 286 ILE A C 1
ATOM 2252 O O . ILE A 1 286 ? -5.558 6.541 -7.297 1.00 93.19 286 ILE A O 1
ATOM 2256 N N . ILE A 1 287 ? -4.043 5.848 -5.766 1.00 94.06 287 ILE A N 1
ATOM 2257 C CA . ILE A 1 287 ? -3.422 4.784 -6.564 1.00 94.06 287 ILE A CA 1
ATOM 2258 C C . ILE A 1 287 ? -3.740 3.387 -6.028 1.00 94.06 287 ILE A C 1
ATOM 2260 O O . ILE A 1 287 ? -3.512 2.399 -6.717 1.00 94.06 287 ILE A O 1
ATOM 2264 N N . GLY A 1 288 ? -4.266 3.293 -4.805 1.00 92.44 288 GLY A N 1
ATOM 2265 C CA . GLY A 1 288 ? -4.597 2.015 -4.194 1.00 92.44 288 GLY A CA 1
ATOM 2266 C C . GLY A 1 288 ? -4.693 2.090 -2.678 1.00 92.44 288 GLY A C 1
ATOM 2267 O O . GLY A 1 288 ? -4.986 3.142 -2.095 1.00 92.44 288 GLY A O 1
ATOM 2268 N N . ARG A 1 289 ? -4.433 0.957 -2.031 1.00 94.25 289 ARG A N 1
ATOM 2269 C CA . ARG A 1 289 ? -4.490 0.803 -0.576 1.00 94.25 289 ARG A CA 1
ATOM 2270 C C . ARG A 1 289 ? -3.421 -0.153 -0.059 1.00 94.25 289 ARG A C 1
ATOM 2272 O O . ARG A 1 289 ? -2.918 -1.007 -0.776 1.00 94.25 289 ARG A O 1
ATOM 2279 N N . VAL A 1 290 ? -3.125 -0.040 1.224 1.00 95.12 290 VAL A N 1
ATOM 2280 C CA . VAL A 1 290 ? -2.380 -1.036 1.982 1.00 95.12 290 VAL A CA 1
ATOM 2281 C C . VAL A 1 290 ? -3.327 -2.177 2.341 1.00 95.12 290 VAL A C 1
ATOM 2283 O O . VAL A 1 290 ? -4.371 -1.949 2.952 1.00 95.12 290 VAL A O 1
ATOM 2286 N N . VAL A 1 291 ? -2.951 -3.396 1.968 1.00 92.94 291 VAL A N 1
ATOM 2287 C CA . VAL A 1 291 ? -3.661 -4.639 2.319 1.00 92.94 291 VAL A CA 1
ATOM 2288 C C . VAL A 1 291 ? -2.929 -5.456 3.377 1.00 92.94 291 VAL A C 1
ATOM 2290 O O . VAL A 1 291 ? -3.528 -6.340 3.981 1.00 92.94 291 VAL A O 1
ATOM 2293 N N . HIS A 1 292 ? -1.655 -5.146 3.628 1.00 92.62 292 HIS A N 1
ATOM 2294 C CA . HIS A 1 292 ? -0.833 -5.820 4.628 1.00 92.62 292 HIS A CA 1
ATOM 2295 C C . HIS A 1 292 ? 0.182 -4.863 5.251 1.00 92.62 292 HIS A C 1
ATOM 2297 O O . HIS A 1 292 ? 0.774 -4.050 4.542 1.00 92.62 292 HIS A O 1
ATOM 2303 N N . GLY A 1 293 ? 0.413 -4.993 6.556 1.00 93.62 293 GLY A N 1
ATOM 2304 C CA . GLY A 1 293 ? 1.516 -4.337 7.256 1.00 93.62 293 GLY A CA 1
ATOM 2305 C C . GLY A 1 293 ? 1.398 -2.823 7.434 1.00 93.62 293 GLY A C 1
ATOM 2306 O O . GLY A 1 293 ? 2.416 -2.136 7.515 1.00 93.62 293 GLY A O 1
ATOM 2307 N N . ILE A 1 294 ? 0.178 -2.279 7.519 1.00 93.69 294 ILE A N 1
ATOM 2308 C CA . ILE A 1 294 ? -0.051 -0.846 7.796 1.00 93.69 294 ILE A CA 1
ATOM 2309 C C . ILE A 1 294 ? 0.645 -0.383 9.086 1.00 93.69 294 ILE A C 1
ATOM 2311 O O . ILE A 1 294 ? 1.053 0.771 9.195 1.00 93.69 294 ILE A O 1
ATOM 2315 N N . GLU A 1 295 ? 0.851 -1.308 10.019 1.00 93.06 295 GLU A N 1
ATOM 2316 C CA . GLU A 1 295 ? 1.565 -1.141 11.277 1.00 93.06 295 GLU A CA 1
ATOM 2317 C C . GLU A 1 295 ? 2.986 -0.604 11.085 1.00 93.06 295 GLU A C 1
ATOM 2319 O O . GLU A 1 295 ? 3.464 0.151 11.931 1.00 93.06 295 GLU A O 1
ATOM 2324 N N . LEU A 1 296 ? 3.650 -0.955 9.974 1.00 96.12 296 LEU A N 1
ATOM 2325 C CA . LEU A 1 296 ? 4.975 -0.434 9.627 1.00 96.12 296 LEU A CA 1
ATOM 2326 C C . LEU A 1 296 ? 4.915 1.046 9.263 1.00 96.12 296 LEU A C 1
ATOM 2328 O O . LEU A 1 296 ? 5.802 1.805 9.640 1.00 96.12 296 LEU A O 1
ATOM 2332 N N . ALA A 1 297 ? 3.855 1.480 8.575 1.00 95.00 297 ALA A N 1
ATOM 2333 C CA . ALA A 1 297 ? 3.668 2.894 8.286 1.00 95.00 297 ALA A CA 1
ATOM 2334 C C . ALA A 1 297 ? 3.460 3.691 9.580 1.00 95.00 297 ALA A C 1
ATOM 2336 O O . ALA A 1 297 ? 3.932 4.823 9.660 1.00 95.00 297 ALA A O 1
ATOM 2337 N N . ASP A 1 298 ? 2.794 3.125 10.592 1.00 92.06 298 ASP A N 1
ATOM 2338 C CA . ASP A 1 298 ? 2.557 3.811 11.866 1.00 92.06 298 ASP A CA 1
ATOM 2339 C C . ASP A 1 298 ? 3.859 4.126 12.613 1.00 92.06 298 ASP A C 1
ATOM 2341 O O . ASP A 1 298 ? 4.000 5.247 13.106 1.00 92.06 298 ASP A O 1
ATOM 2345 N N . ILE A 1 299 ? 4.806 3.180 12.638 1.00 94.00 299 ILE A N 1
ATOM 2346 C CA . ILE A 1 299 ? 6.045 3.264 13.435 1.00 94.00 299 ILE A CA 1
ATOM 2347 C C . ILE A 1 299 ? 7.259 3.801 12.685 1.00 94.00 299 ILE A C 1
ATOM 2349 O O . ILE A 1 299 ? 8.238 4.164 13.330 1.00 94.00 299 ILE A O 1
ATOM 2353 N N . ALA A 1 300 ? 7.243 3.802 11.351 1.00 94.50 300 ALA A N 1
ATOM 2354 C CA . ALA A 1 300 ? 8.433 4.159 10.597 1.00 94.50 300 ALA A CA 1
ATOM 2355 C C . ALA A 1 300 ? 8.798 5.643 10.752 1.00 94.50 300 ALA A C 1
ATOM 2357 O O . ALA A 1 300 ? 7.949 6.543 10.692 1.00 94.50 300 ALA A O 1
ATOM 2358 N N . GLU A 1 301 ? 10.097 5.880 10.905 1.00 93.94 301 GLU A N 1
ATOM 2359 C CA . GLU A 1 301 ? 10.697 7.194 11.097 1.00 93.94 301 GLU A CA 1
ATOM 2360 C C . GLU A 1 301 ? 11.372 7.703 9.817 1.00 93.94 301 GLU A C 1
ATOM 2362 O O . GLU A 1 301 ? 11.708 6.947 8.904 1.00 93.94 301 GLU A O 1
ATOM 2367 N N . ILE A 1 302 ? 11.589 9.018 9.750 1.00 96.06 302 ILE A N 1
ATOM 2368 C CA . ILE A 1 302 ? 12.241 9.670 8.608 1.00 96.06 302 ILE A CA 1
ATOM 2369 C C . ILE A 1 302 ? 13.645 9.087 8.398 1.00 96.06 302 ILE A C 1
ATOM 2371 O O . ILE A 1 302 ? 14.436 9.002 9.333 1.00 96.06 302 ILE A O 1
ATOM 2375 N N . GLY A 1 303 ? 13.964 8.734 7.152 1.00 94.75 303 GLY A N 1
ATOM 2376 C CA . GLY A 1 303 ? 15.252 8.162 6.756 1.00 94.75 303 GLY A CA 1
ATOM 2377 C C . GLY A 1 303 ? 15.338 6.640 6.886 1.00 94.75 303 GLY A C 1
ATOM 2378 O O . GLY A 1 303 ? 16.313 6.061 6.415 1.00 94.75 303 GLY A O 1
ATOM 2379 N N . GLN A 1 304 ? 14.335 5.982 7.473 1.00 96.19 304 GLN A N 1
ATOM 2380 C CA . GLN A 1 304 ? 14.262 4.522 7.492 1.00 96.19 304 GLN A CA 1
ATOM 2381 C C . GLN A 1 304 ? 13.752 3.972 6.156 1.00 96.19 304 GLN A C 1
ATOM 2383 O O . GLN A 1 304 ? 13.051 4.655 5.408 1.00 96.19 304 GLN A O 1
ATOM 2388 N N . SER A 1 305 ? 14.095 2.717 5.870 1.00 96.44 305 SER A N 1
ATOM 2389 C CA . SER A 1 305 ? 13.588 1.980 4.714 1.00 96.44 305 SER A CA 1
ATOM 2390 C C . SER A 1 305 ? 12.518 0.983 5.146 1.00 96.44 305 SER A C 1
ATOM 2392 O O . SER A 1 305 ? 12.586 0.425 6.239 1.00 96.44 305 SER A O 1
ATOM 2394 N N . ILE A 1 306 ? 11.523 0.746 4.302 1.00 97.12 306 ILE A N 1
ATOM 2395 C CA . ILE A 1 306 ? 10.470 -0.242 4.533 1.00 97.12 306 ILE A CA 1
ATOM 2396 C C . ILE A 1 306 ? 10.496 -1.236 3.377 1.00 97.12 306 ILE A C 1
ATOM 2398 O O . ILE A 1 306 ? 10.534 -0.815 2.225 1.00 97.12 306 ILE A O 1
ATOM 2402 N N . THR A 1 307 ? 10.425 -2.537 3.668 1.00 97.69 307 THR A N 1
ATOM 2403 C CA . THR A 1 307 ? 10.202 -3.556 2.630 1.00 97.69 307 THR A CA 1
ATOM 2404 C C . THR A 1 307 ? 8.793 -3.397 2.069 1.00 97.69 307 THR A C 1
ATOM 2406 O O . THR A 1 307 ? 7.825 -3.343 2.830 1.00 97.69 307 THR A O 1
ATOM 2409 N N . VAL A 1 308 ? 8.651 -3.357 0.750 1.00 96.44 308 VAL A N 1
ATOM 2410 C CA . VAL A 1 308 ? 7.367 -3.156 0.077 1.00 96.44 308 VAL A CA 1
ATOM 2411 C C . VAL A 1 308 ? 7.082 -4.271 -0.916 1.00 96.44 308 VAL A C 1
ATOM 2413 O O . VAL A 1 308 ? 7.987 -4.852 -1.501 1.00 96.44 308 VAL A O 1
ATOM 2416 N N . LYS A 1 309 ? 5.798 -4.560 -1.114 1.00 94.88 309 LYS A N 1
ATOM 2417 C CA . LYS A 1 309 ? 5.301 -5.416 -2.191 1.00 94.88 309 LYS A CA 1
ATOM 2418 C C . LYS A 1 309 ? 4.135 -4.742 -2.877 1.00 94.88 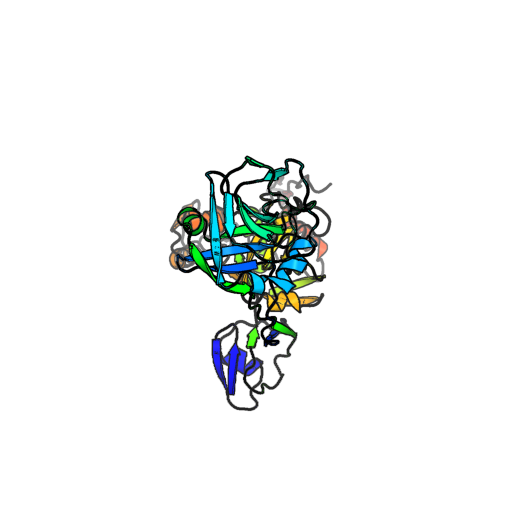309 LYS A C 1
ATOM 2420 O O . LYS A 1 309 ? 3.333 -4.090 -2.214 1.00 94.88 309 LYS A O 1
ATOM 2425 N N . THR A 1 310 ? 4.026 -4.935 -4.182 1.00 94.94 310 THR A N 1
ATOM 2426 C CA . THR A 1 310 ? 2.924 -4.400 -4.981 1.00 94.94 310 THR A CA 1
ATOM 2427 C C . THR A 1 310 ? 2.163 -5.538 -5.643 1.00 94.94 310 THR A C 1
ATOM 2429 O O . THR A 1 310 ? 2.760 -6.490 -6.134 1.00 94.94 310 THR A O 1
ATOM 2432 N N . GLU A 1 311 ? 0.843 -5.435 -5.617 1.00 92.25 311 GLU A N 1
ATOM 2433 C CA . GLU A 1 311 ? -0.087 -6.216 -6.415 1.00 92.25 311 GLU A CA 1
ATOM 2434 C C . GLU A 1 311 ? -0.901 -5.204 -7.236 1.00 92.25 311 GLU A C 1
ATOM 2436 O O . GLU A 1 311 ? -1.488 -4.305 -6.635 1.00 92.25 311 GLU A O 1
ATOM 2441 N N . PRO A 1 312 ? -0.910 -5.281 -8.575 1.00 92.00 312 PRO A N 1
ATOM 2442 C CA . PRO A 1 312 ? -0.137 -6.207 -9.391 1.00 92.00 312 PRO A CA 1
ATOM 2443 C C . PRO A 1 312 ? 1.355 -5.858 -9.408 1.00 92.00 312 PRO A C 1
ATOM 2445 O O . PRO A 1 312 ? 1.744 -4.713 -9.193 1.00 92.00 312 PRO A O 1
ATOM 2448 N N . GLU A 1 313 ? 2.198 -6.827 -9.761 1.00 92.19 313 GLU A N 1
ATOM 2449 C CA . GLU A 1 313 ? 3.582 -6.538 -10.139 1.00 92.19 313 GLU A CA 1
ATOM 2450 C C . GLU A 1 313 ? 3.633 -5.784 -11.473 1.00 92.19 313 GLU A C 1
ATOM 2452 O O . GLU A 1 313 ? 2.937 -6.128 -12.437 1.00 92.19 313 GLU A O 1
ATOM 2457 N N . ARG A 1 314 ? 4.542 -4.809 -11.572 1.00 94.50 314 ARG A N 1
ATOM 2458 C CA . ARG A 1 314 ? 4.764 -4.035 -12.797 1.00 94.50 314 ARG A CA 1
ATOM 2459 C C . ARG A 1 314 ? 5.016 -4.942 -14.007 1.00 94.50 314 ARG A C 1
ATOM 2461 O O . ARG A 1 314 ? 5.774 -5.915 -13.935 1.00 94.50 314 ARG A O 1
ATOM 2468 N N . VAL A 1 315 ? 4.405 -4.617 -15.146 1.00 95.19 315 VAL A N 1
ATOM 2469 C CA . VAL A 1 315 ? 4.647 -5.305 -16.423 1.00 95.19 315 VAL A CA 1
ATOM 2470 C C . VAL A 1 315 ? 5.588 -4.457 -17.283 1.00 95.19 315 VAL A C 1
ATOM 2472 O O . VAL A 1 315 ? 5.167 -3.574 -18.031 1.00 95.19 315 VAL A O 1
ATOM 2475 N N . MET A 1 316 ? 6.888 -4.744 -17.192 1.00 95.25 316 MET A N 1
ATOM 2476 C CA . MET A 1 316 ? 7.939 -4.066 -17.958 1.00 95.25 316 MET A CA 1
ATOM 2477 C C . MET A 1 316 ? 8.727 -5.064 -18.809 1.00 95.25 316 MET A C 1
ATOM 2479 O O . MET A 1 316 ? 9.416 -5.935 -18.284 1.00 95.25 316 MET A O 1
ATOM 2483 N N . MET A 1 317 ? 8.633 -4.924 -20.132 1.00 96.81 317 MET A N 1
ATOM 2484 C CA . MET A 1 317 ? 9.318 -5.783 -21.107 1.00 96.81 317 MET A CA 1
ATOM 2485 C C . MET A 1 317 ? 10.451 -5.066 -21.844 1.00 96.81 317 MET A C 1
ATOM 2487 O O . MET A 1 317 ? 11.215 -5.705 -22.565 1.00 96.81 317 MET A O 1
ATOM 2491 N N . LEU A 1 318 ? 10.575 -3.744 -21.684 1.00 95.50 318 LEU A N 1
ATOM 2492 C CA . LEU A 1 318 ? 11.643 -2.967 -22.311 1.00 95.50 318 LEU A CA 1
ATOM 2493 C C . LEU A 1 318 ? 13.023 -3.482 -21.880 1.00 95.50 318 LEU A C 1
ATOM 2495 O O . LEU A 1 318 ? 13.290 -3.659 -20.696 1.00 95.50 318 LEU A O 1
ATOM 2499 N N . GLY A 1 319 ? 13.918 -3.674 -22.849 1.00 94.50 319 GLY A N 1
ATOM 2500 C CA . GLY A 1 319 ? 15.281 -4.158 -22.613 1.00 94.50 319 GLY A CA 1
ATOM 2501 C C . GLY A 1 319 ? 15.439 -5.675 -22.577 1.00 94.50 319 GLY A C 1
ATOM 2502 O O . GLY A 1 319 ? 16.571 -6.144 -22.682 1.00 94.50 319 GLY A O 1
ATOM 2503 N N . LEU A 1 320 ? 14.344 -6.434 -22.511 1.00 96.44 320 LEU A N 1
ATOM 2504 C CA . LEU A 1 320 ? 14.368 -7.883 -22.697 1.00 96.44 320 LEU A CA 1
ATOM 2505 C C . LEU A 1 320 ? 14.445 -8.242 -24.183 1.00 96.44 320 LEU A C 1
ATOM 2507 O O . LEU A 1 320 ? 14.083 -7.444 -25.054 1.00 96.44 320 LEU A O 1
ATOM 2511 N N . THR A 1 321 ? 14.881 -9.462 -24.479 1.00 97.62 321 THR A N 1
ATOM 2512 C CA . THR A 1 321 ? 14.686 -10.049 -25.810 1.00 97.62 321 THR A CA 1
ATOM 2513 C C . THR A 1 321 ? 13.209 -10.392 -26.042 1.00 97.62 321 THR A C 1
ATOM 2515 O O . THR A 1 321 ? 12.452 -10.588 -25.087 1.00 97.62 321 THR A O 1
ATOM 2518 N N . GLN A 1 322 ? 12.773 -10.487 -27.302 1.00 97.88 322 GLN A N 1
ATOM 2519 C CA . GLN A 1 322 ? 11.388 -10.844 -27.632 1.00 97.88 322 GLN A CA 1
ATOM 2520 C C . GLN A 1 322 ? 10.977 -12.180 -26.999 1.00 97.88 322 GLN A C 1
ATOM 2522 O O . GLN A 1 322 ? 9.868 -12.271 -26.477 1.00 97.88 322 GLN A O 1
ATOM 2527 N N . ILE A 1 323 ? 11.876 -13.173 -26.980 1.00 97.69 323 ILE A N 1
ATOM 2528 C CA . ILE A 1 323 ? 11.614 -14.494 -26.388 1.00 97.69 323 ILE A CA 1
ATOM 2529 C C . ILE A 1 323 ? 11.557 -14.475 -24.854 1.00 97.69 323 ILE A C 1
ATOM 2531 O O . ILE A 1 323 ? 10.767 -15.200 -24.253 1.00 97.69 323 ILE A O 1
ATOM 2535 N N . GLU A 1 324 ? 12.375 -13.656 -24.190 1.00 97.88 324 GLU A N 1
ATOM 2536 C CA . GLU A 1 324 ? 12.292 -13.480 -22.733 1.00 97.88 324 GLU A CA 1
ATOM 2537 C C . GLU A 1 324 ? 10.998 -12.766 -22.341 1.00 97.88 324 GLU A C 1
ATOM 2539 O O . GLU A 1 324 ? 10.347 -13.162 -21.375 1.00 97.88 324 GLU A O 1
ATOM 2544 N N . ALA A 1 325 ? 10.613 -11.742 -23.109 1.00 97.31 325 ALA A N 1
ATOM 2545 C CA . ALA A 1 325 ? 9.357 -11.034 -22.916 1.00 97.31 325 ALA A CA 1
ATOM 2546 C C . ALA A 1 325 ? 8.152 -11.963 -23.123 1.00 97.31 325 ALA A C 1
ATOM 2548 O O . ALA A 1 325 ? 7.242 -11.952 -22.302 1.00 97.31 325 ALA A O 1
ATOM 2549 N N . GLU A 1 326 ? 8.157 -12.801 -24.166 1.00 97.62 326 GLU A N 1
ATOM 2550 C CA . GLU A 1 326 ? 7.096 -13.785 -24.412 1.00 97.62 326 GLU A CA 1
ATOM 2551 C C . GLU A 1 326 ? 6.891 -14.706 -23.208 1.00 97.62 326 GLU A C 1
ATOM 2553 O O . GLU A 1 326 ? 5.786 -14.770 -22.676 1.00 97.62 326 GLU A O 1
ATOM 2558 N N . LYS A 1 327 ? 7.967 -15.323 -22.705 1.00 97.62 327 LYS A N 1
ATOM 2559 C CA . LYS A 1 327 ? 7.907 -16.232 -21.549 1.00 97.62 327 LYS A CA 1
ATOM 2560 C C . LYS A 1 327 ? 7.322 -15.559 -20.307 1.00 97.62 327 LYS A C 1
ATOM 2562 O O . LYS A 1 327 ? 6.420 -16.108 -19.682 1.00 97.62 327 LYS A O 1
ATOM 2567 N N . ARG A 1 328 ? 7.788 -14.347 -19.973 1.00 96.31 328 ARG A N 1
ATOM 2568 C CA . ARG A 1 328 ? 7.278 -13.599 -18.807 1.00 96.31 328 ARG A CA 1
ATOM 2569 C C . ARG A 1 328 ? 5.806 -13.215 -18.948 1.00 96.31 328 ARG A C 1
ATOM 2571 O O . ARG A 1 328 ? 5.083 -13.168 -17.956 1.00 96.31 328 ARG A O 1
ATOM 2578 N N . LEU A 1 329 ? 5.364 -12.899 -20.163 1.00 97.00 329 LEU A N 1
ATOM 2579 C CA . LEU A 1 329 ? 3.969 -12.556 -20.431 1.00 97.00 329 LEU A CA 1
ATOM 2580 C C . LEU A 1 329 ? 3.074 -13.801 -20.384 1.00 97.00 329 LEU A C 1
ATOM 2582 O O . LEU A 1 329 ? 1.995 -13.740 -19.796 1.00 97.00 329 LEU A O 1
ATOM 2586 N N . GLU A 1 330 ? 3.532 -14.934 -20.923 1.00 95.88 330 GLU A N 1
ATOM 2587 C CA . GLU A 1 330 ? 2.815 -16.213 -20.889 1.00 95.88 330 GLU A CA 1
ATOM 2588 C C . GLU A 1 330 ? 2.566 -16.708 -19.461 1.00 95.88 330 GLU A C 1
ATOM 2590 O O . GLU A 1 330 ? 1.443 -17.109 -19.149 1.00 95.88 330 GLU A O 1
ATOM 2595 N N . GLU A 1 331 ? 3.560 -16.606 -18.572 1.00 94.94 331 GLU A N 1
ATOM 2596 C CA . GLU A 1 331 ? 3.428 -16.945 -17.143 1.00 94.94 331 GLU A CA 1
ATOM 2597 C C . GLU A 1 331 ? 2.306 -16.157 -16.449 1.00 94.94 331 GLU A C 1
ATOM 2599 O O . GLU A 1 331 ? 1.660 -16.658 -15.529 1.00 94.94 331 GLU A O 1
ATOM 2604 N N . ARG A 1 332 ? 2.033 -14.937 -16.927 1.00 93.19 332 ARG A N 1
ATOM 2605 C CA . ARG A 1 332 ? 0.972 -14.049 -16.428 1.00 93.19 332 ARG A CA 1
ATOM 2606 C C . ARG A 1 332 ? -0.313 -14.114 -17.267 1.00 93.19 332 ARG A C 1
ATOM 2608 O O . ARG A 1 332 ? -1.245 -13.349 -17.027 1.00 93.19 332 ARG A O 1
ATOM 2615 N N . GLY A 1 333 ? -0.390 -15.009 -18.256 1.00 95.81 333 GLY A N 1
ATOM 2616 C CA . GLY A 1 333 ? -1.550 -15.163 -19.139 1.00 95.81 333 GLY A CA 1
ATOM 2617 C C . GLY A 1 333 ? -1.793 -13.977 -20.082 1.00 95.81 333 GLY A C 1
ATOM 2618 O O . GLY A 1 333 ? -2.933 -13.748 -20.494 1.00 95.81 333 GLY A O 1
ATOM 2619 N N . ILE A 1 334 ? -0.746 -13.216 -20.412 1.00 97.50 334 ILE A N 1
ATOM 2620 C CA . ILE A 1 334 ? -0.785 -12.044 -21.293 1.00 97.50 334 ILE A CA 1
ATOM 2621 C C . ILE A 1 334 ? -0.257 -12.443 -22.674 1.00 97.50 334 ILE A C 1
ATOM 2623 O O . ILE A 1 334 ? 0.838 -12.983 -22.809 1.00 97.50 334 ILE A O 1
ATOM 2627 N N . LYS A 1 335 ? -1.008 -12.144 -23.736 1.00 97.62 335 LYS A N 1
ATOM 2628 C CA . LYS A 1 335 ? -0.582 -12.439 -25.109 1.00 97.62 335 LYS A CA 1
ATOM 2629 C C . LYS A 1 335 ? 0.378 -11.374 -25.642 1.00 97.62 335 LYS A C 1
ATOM 2631 O O . LYS A 1 335 ? -0.005 -10.209 -25.775 1.00 97.62 335 LYS A O 1
ATOM 2636 N N . GLN A 1 336 ? 1.570 -11.782 -26.073 1.00 97.94 336 GLN A N 1
ATOM 2637 C CA . GLN A 1 336 ? 2.483 -10.903 -26.806 1.00 97.94 336 GLN A CA 1
ATOM 2638 C C . GLN A 1 336 ? 2.054 -10.740 -28.277 1.00 97.94 336 GLN A C 1
ATOM 2640 O O . GLN A 1 336 ? 1.645 -11.692 -28.945 1.00 97.94 336 GLN A O 1
ATOM 2645 N N . VAL A 1 337 ? 2.168 -9.522 -28.808 1.00 97.69 337 VAL A N 1
ATOM 2646 C CA . VAL A 1 337 ? 2.096 -9.224 -30.245 1.00 97.69 337 VAL A CA 1
ATOM 2647 C C . VAL A 1 337 ? 3.385 -8.535 -30.671 1.00 97.69 337 VAL A C 1
ATOM 2649 O O . VAL A 1 337 ? 3.562 -7.333 -30.456 1.00 97.69 337 VAL A O 1
ATOM 2652 N N . ARG A 1 338 ? 4.285 -9.300 -31.287 1.00 97.44 338 ARG A N 1
ATOM 2653 C CA . ARG A 1 338 ? 5.548 -8.773 -31.804 1.00 97.44 338 ARG A CA 1
ATOM 2654 C C . ARG A 1 338 ? 5.286 -7.849 -33.005 1.00 97.44 338 ARG A C 1
ATOM 2656 O O . ARG A 1 338 ? 4.358 -8.065 -33.783 1.00 97.44 338 ARG A O 1
ATOM 2663 N N . ARG A 1 339 ? 6.061 -6.770 -33.107 1.00 95.56 339 ARG A N 1
ATOM 2664 C CA . ARG A 1 339 ? 6.062 -5.789 -34.202 1.00 95.56 339 ARG A CA 1
ATOM 2665 C C . ARG A 1 339 ? 7.497 -5.381 -34.532 1.00 95.56 339 ARG A C 1
ATOM 2667 O O . ARG A 1 339 ? 8.388 -5.463 -33.686 1.00 95.56 339 ARG A O 1
ATOM 2674 N N . GLY A 1 340 ? 7.704 -4.845 -35.733 1.00 93.25 340 GLY A N 1
ATOM 2675 C CA . GLY A 1 340 ? 9.031 -4.417 -36.176 1.00 93.25 340 GLY A CA 1
ATOM 2676 C C . GLY A 1 340 ? 9.922 -5.632 -36.405 1.00 93.25 340 GLY A C 1
ATOM 2677 O O . GLY A 1 340 ? 9.621 -6.436 -37.280 1.00 93.25 340 GLY A O 1
ATOM 2678 N N . LEU A 1 341 ? 10.999 -5.764 -35.626 1.00 94.25 341 LEU A N 1
ATOM 2679 C CA . LEU A 1 341 ? 11.821 -6.970 -35.642 1.00 94.25 341 LEU A CA 1
ATOM 2680 C C . LEU A 1 341 ? 11.220 -8.036 -34.711 1.00 94.25 341 LEU A C 1
ATOM 2682 O O . LEU A 1 341 ? 11.097 -7.826 -33.500 1.00 94.25 341 LEU A O 1
ATOM 2686 N N . GLU A 1 342 ? 10.832 -9.169 -35.293 1.00 95.50 342 GLU A N 1
ATOM 2687 C CA . GLU A 1 342 ? 10.117 -10.250 -34.598 1.00 95.50 342 GLU A CA 1
ATOM 2688 C C . GLU A 1 342 ? 11.027 -11.402 -34.154 1.00 95.50 342 GLU A C 1
ATOM 2690 O O . GLU A 1 342 ? 10.562 -12.281 -33.430 1.00 95.50 342 GLU A O 1
ATOM 2695 N N . ASP A 1 343 ? 12.306 -11.385 -34.546 1.00 96.75 343 ASP A N 1
ATOM 2696 C CA . ASP A 1 343 ? 13.294 -12.396 -34.160 1.00 96.75 343 ASP A CA 1
ATOM 2697 C C . ASP A 1 343 ? 13.384 -12.535 -32.635 1.00 96.75 343 ASP A C 1
ATOM 2699 O O . ASP A 1 343 ? 13.367 -11.540 -31.907 1.00 96.75 343 ASP A O 1
ATOM 2703 N N . ASP A 1 344 ? 13.565 -13.763 -32.149 1.00 97.00 344 ASP A N 1
ATOM 2704 C CA . ASP A 1 344 ? 13.648 -14.064 -30.714 1.00 97.00 344 ASP A CA 1
ATOM 2705 C C . ASP A 1 344 ? 14.706 -13.231 -29.985 1.00 97.00 344 ASP A C 1
ATOM 2707 O O . ASP A 1 344 ? 14.482 -12.804 -28.856 1.00 97.00 344 ASP A O 1
ATOM 2711 N N . SER A 1 345 ? 15.838 -12.960 -30.641 1.00 96.62 345 SER A N 1
ATOM 2712 C CA . SER A 1 345 ? 16.950 -12.178 -30.091 1.00 96.62 345 SER A CA 1
ATOM 2713 C C . SER A 1 345 ? 16.775 -10.660 -30.195 1.00 96.62 345 SER A C 1
ATOM 2715 O O . SER A 1 345 ? 17.642 -9.922 -29.725 1.00 96.62 345 SER A O 1
ATOM 2717 N N . ALA A 1 346 ? 15.718 -10.167 -30.848 1.00 97.12 346 ALA A N 1
ATOM 2718 C CA . ALA A 1 346 ? 15.469 -8.734 -30.958 1.00 97.12 346 ALA A CA 1
ATOM 2719 C C . ALA A 1 346 ? 15.161 -8.145 -29.577 1.00 97.12 346 ALA A C 1
ATOM 2721 O O . ALA A 1 346 ? 14.421 -8.739 -28.796 1.00 97.12 346 ALA A O 1
ATOM 2722 N N . ILE A 1 347 ? 15.707 -6.969 -29.275 1.00 97.31 347 ILE A N 1
ATOM 2723 C CA . ILE A 1 347 ? 15.496 -6.303 -27.987 1.00 97.31 347 ILE A CA 1
ATOM 2724 C C . ILE A 1 347 ? 14.232 -5.455 -28.059 1.00 97.31 347 ILE A C 1
ATOM 2726 O O . ILE A 1 347 ? 14.068 -4.651 -28.979 1.00 97.31 347 ILE A O 1
ATOM 2730 N N . VAL A 1 348 ? 13.346 -5.600 -27.080 1.00 97.44 348 VAL A N 1
ATOM 2731 C CA . VAL A 1 348 ? 12.110 -4.825 -26.992 1.00 97.44 348 VAL A CA 1
ATOM 2732 C C . VAL A 1 348 ? 12.439 -3.378 -26.625 1.00 97.44 348 VAL A C 1
ATOM 2734 O O . VAL A 1 348 ? 12.919 -3.091 -25.530 1.00 97.44 348 VAL A O 1
ATOM 2737 N N . VAL A 1 349 ? 12.150 -2.449 -27.538 1.00 95.56 349 VAL A N 1
ATOM 2738 C CA . VAL A 1 349 ? 12.404 -1.002 -27.376 1.00 95.56 349 VAL A CA 1
ATOM 2739 C C . VAL A 1 349 ? 11.126 -0.169 -27.260 1.00 95.56 349 VAL A C 1
ATOM 2741 O O . VAL A 1 349 ? 11.179 1.031 -26.975 1.00 95.56 349 VAL A O 1
ATOM 2744 N N . ILE A 1 350 ? 9.968 -0.780 -27.519 1.00 94.94 350 ILE A N 1
ATOM 2745 C CA . ILE A 1 350 ? 8.637 -0.193 -27.322 1.00 94.94 350 ILE A CA 1
ATOM 2746 C C . ILE A 1 350 ? 7.716 -1.285 -26.801 1.00 94.94 350 ILE A C 1
ATOM 2748 O O . ILE A 1 350 ? 7.736 -2.397 -27.331 1.00 94.94 350 ILE A O 1
ATOM 2752 N N . GLN A 1 351 ? 6.879 -0.933 -25.831 1.00 95.69 351 GLN A N 1
ATOM 2753 C CA . GLN A 1 351 ? 5.729 -1.727 -25.428 1.00 95.69 351 GLN A CA 1
ATOM 2754 C C . GLN A 1 351 ? 4.463 -0.857 -25.461 1.00 95.69 351 GLN A C 1
ATOM 2756 O O . GLN A 1 351 ? 4.521 0.315 -25.082 1.00 95.69 351 GLN A O 1
ATOM 2761 N N . GLU A 1 352 ? 3.354 -1.411 -25.946 1.00 95.69 352 GLU A N 1
ATOM 2762 C CA . GLU A 1 352 ? 2.039 -0.759 -25.998 1.00 95.69 352 GLU A CA 1
ATOM 2763 C C . GLU A 1 352 ? 0.931 -1.780 -25.671 1.00 95.69 352 GLU A C 1
ATOM 2765 O O . GLU A 1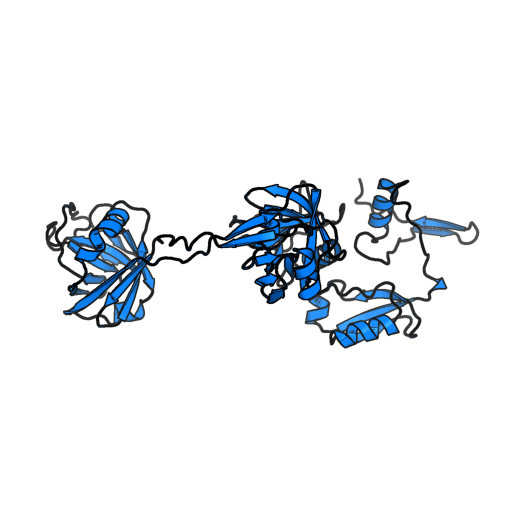 352 ? 0.860 -2.797 -26.371 1.00 95.69 352 GLU A O 1
ATOM 2770 N N . PRO A 1 353 ? 0.052 -1.548 -24.674 1.00 94.62 353 PRO A N 1
ATOM 2771 C CA . PRO A 1 353 ? -0.041 -0.374 -23.790 1.00 94.62 353 PRO A CA 1
ATOM 2772 C C . PRO A 1 353 ? 1.193 -0.143 -22.898 1.00 94.62 353 PRO A C 1
ATOM 2774 O O . PRO A 1 353 ? 2.019 -1.033 -22.719 1.00 94.62 353 PRO A O 1
ATOM 2777 N N . ILE A 1 354 ? 1.347 1.083 -22.380 1.00 90.56 354 ILE A N 1
ATOM 2778 C CA . ILE A 1 354 ? 2.496 1.456 -21.533 1.00 90.56 354 ILE A CA 1
ATOM 2779 C C . ILE A 1 354 ? 2.264 1.055 -20.076 1.00 90.56 354 ILE A C 1
ATOM 2781 O O . ILE A 1 354 ? 3.206 0.601 -19.434 1.00 90.56 354 ILE A O 1
ATOM 2785 N N . ASN A 1 355 ? 1.046 1.255 -19.569 1.00 90.69 355 ASN A N 1
ATOM 2786 C CA . ASN A 1 355 ? 0.727 1.092 -18.157 1.00 90.69 355 ASN A CA 1
ATOM 2787 C C . ASN A 1 355 ? 0.228 -0.326 -17.840 1.00 90.69 355 ASN A C 1
ATOM 2789 O O . ASN A 1 355 ? -0.525 -0.941 -18.597 1.00 90.69 355 ASN A O 1
ATOM 2793 N N . THR A 1 356 ? 0.668 -0.836 -16.695 1.00 94.38 356 THR A N 1
ATOM 2794 C CA . THR A 1 356 ? 0.387 -2.188 -16.212 1.00 94.38 356 THR A CA 1
ATOM 2795 C C . THR A 1 356 ? -1.116 -2.482 -16.093 1.00 94.38 356 THR A C 1
ATOM 2797 O O . THR A 1 356 ? -1.522 -3.535 -16.589 1.00 94.38 356 THR A O 1
ATOM 2800 N N . PRO A 1 357 ? -1.971 -1.583 -15.552 1.00 91.12 357 PRO A N 1
ATOM 2801 C CA . PRO A 1 357 ? -3.410 -1.844 -15.462 1.00 91.12 357 PRO A CA 1
ATOM 2802 C C . PRO A 1 357 ? -4.065 -2.140 -16.819 1.00 91.12 357 PRO A C 1
ATOM 2804 O O . PRO A 1 357 ? -4.749 -3.151 -16.952 1.00 91.12 357 PRO A O 1
ATOM 2807 N N . THR A 1 358 ? -3.776 -1.352 -17.866 1.00 92.38 358 THR A N 1
ATOM 2808 C CA . THR A 1 358 ? -4.348 -1.615 -19.204 1.00 92.38 358 THR A CA 1
ATOM 2809 C C . THR A 1 358 ? -3.860 -2.945 -19.772 1.00 92.38 358 THR A C 1
ATOM 2811 O O . THR A 1 358 ? -4.628 -3.666 -20.402 1.00 92.38 358 THR A O 1
ATOM 2814 N N . ILE A 1 359 ? -2.590 -3.304 -19.551 1.00 94.88 359 ILE A N 1
ATOM 2815 C CA . ILE A 1 359 ? -2.043 -4.577 -20.044 1.00 94.88 359 ILE A CA 1
ATOM 2816 C C . ILE A 1 359 ? -2.773 -5.768 -19.407 1.00 94.88 359 ILE A C 1
ATOM 2818 O O . ILE A 1 359 ? -3.064 -6.751 -20.095 1.00 94.88 359 ILE A O 1
ATOM 2822 N N . LEU A 1 360 ? -3.068 -5.682 -18.108 1.00 91.44 360 LEU A N 1
ATOM 2823 C CA . LEU A 1 360 ? -3.783 -6.723 -17.371 1.00 91.44 360 LEU A CA 1
ATOM 2824 C C . LEU A 1 360 ? -5.258 -6.808 -17.782 1.00 91.44 360 LEU A C 1
ATOM 2826 O O . LEU A 1 360 ? -5.766 -7.918 -17.955 1.00 91.44 360 LEU A O 1
ATOM 2830 N N . ASP A 1 361 ? -5.908 -5.667 -18.021 1.00 90.69 361 ASP A N 1
ATOM 2831 C CA . ASP A 1 361 ? -7.286 -5.602 -18.522 1.00 90.69 361 ASP A CA 1
ATOM 2832 C C . ASP A 1 361 ? -7.414 -6.204 -19.929 1.00 90.69 361 ASP A C 1
ATOM 2834 O O . ASP A 1 361 ? -8.283 -7.038 -20.192 1.00 90.69 361 ASP A O 1
ATOM 2838 N N . GLU A 1 362 ? -6.526 -5.809 -20.848 1.00 93.81 362 GLU A N 1
ATOM 2839 C CA . GLU A 1 362 ? -6.540 -6.278 -22.237 1.00 93.81 362 GLU A CA 1
ATOM 2840 C C . GLU A 1 362 ? -5.994 -7.705 -22.393 1.00 93.81 362 GLU A C 1
ATOM 2842 O O . GLU A 1 362 ? -6.220 -8.347 -23.426 1.00 93.81 362 GLU A O 1
ATOM 2847 N N . LYS A 1 363 ? -5.240 -8.197 -21.397 1.00 95.44 363 LYS A N 1
ATOM 2848 C CA . LYS A 1 363 ? -4.451 -9.443 -21.443 1.00 95.44 363 LYS A CA 1
ATOM 2849 C C . LYS A 1 363 ? -3.599 -9.550 -22.706 1.00 95.44 363 LYS A C 1
ATOM 2851 O O . LYS A 1 363 ? -3.414 -10.631 -23.278 1.00 95.44 363 LYS A O 1
ATOM 2856 N N . LYS A 1 364 ? -3.090 -8.411 -23.172 1.00 96.88 364 LYS A N 1
ATOM 2857 C CA . LYS A 1 364 ? -2.370 -8.293 -24.435 1.00 96.88 364 LYS A CA 1
ATOM 2858 C C . LYS A 1 364 ? -1.339 -7.174 -24.362 1.00 96.88 364 LYS A C 1
ATOM 2860 O O . LYS A 1 364 ? -1.628 -6.093 -23.867 1.00 96.88 364 LYS A O 1
ATOM 2865 N N . LEU A 1 365 ? -0.154 -7.423 -24.916 1.00 97.81 365 LEU A N 1
ATOM 2866 C CA . LEU A 1 365 ? 0.921 -6.438 -25.007 1.00 97.81 365 LEU A CA 1
ATOM 2867 C C . LEU A 1 365 ? 1.584 -6.499 -26.380 1.00 97.81 365 LEU A C 1
ATOM 2869 O O . LEU A 1 365 ? 2.046 -7.553 -26.815 1.00 97.81 365 LEU A O 1
ATOM 2873 N N . SER A 1 366 ? 1.657 -5.365 -27.070 1.00 97.88 366 SER A N 1
ATOM 2874 C CA . SER A 1 366 ? 2.437 -5.237 -28.294 1.00 97.88 366 SER A CA 1
ATOM 2875 C C . SER A 1 366 ? 3.879 -4.865 -27.965 1.00 97.88 366 SER A C 1
ATOM 2877 O O . SER A 1 366 ? 4.109 -3.879 -27.274 1.00 97.88 366 SER A O 1
ATOM 2879 N N . THR A 1 367 ? 4.853 -5.594 -28.510 1.00 98.06 367 THR A N 1
ATOM 2880 C CA . THR A 1 367 ? 6.289 -5.327 -28.325 1.00 98.06 367 THR A CA 1
ATOM 2881 C C . THR A 1 367 ? 6.953 -5.025 -29.663 1.00 98.06 367 THR A C 1
ATOM 2883 O O . THR A 1 367 ? 6.811 -5.782 -30.619 1.00 98.06 367 THR A O 1
ATOM 2886 N N . THR A 1 368 ? 7.692 -3.917 -29.761 1.00 97.56 368 THR A N 1
ATOM 2887 C CA . THR A 1 368 ? 8.486 -3.606 -30.963 1.00 97.56 368 THR A CA 1
ATOM 2888 C C . THR A 1 368 ? 9.952 -3.923 -30.719 1.00 97.56 368 THR A C 1
ATOM 2890 O O . THR A 1 368 ? 10.561 -3.331 -29.824 1.00 97.56 368 THR A O 1
ATOM 2893 N N . GLY A 1 369 ? 10.504 -4.841 -31.513 1.00 96.25 369 GLY A N 1
ATOM 2894 C CA . GLY A 1 369 ? 11.904 -5.251 -31.432 1.00 96.25 369 GLY A CA 1
ATOM 2895 C C . GLY A 1 369 ? 12.828 -4.363 -32.267 1.00 96.25 369 GLY A C 1
ATOM 2896 O O . GLY A 1 369 ? 12.441 -3.887 -33.337 1.00 96.25 369 GLY A O 1
ATOM 2897 N N . ALA A 1 370 ? 14.055 -4.176 -31.789 1.00 94.94 370 ALA A N 1
ATOM 2898 C CA . ALA A 1 370 ? 15.169 -3.576 -32.518 1.00 94.94 370 ALA A CA 1
ATOM 2899 C C . ALA A 1 370 ? 16.418 -4.457 -32.403 1.00 94.94 370 ALA A C 1
ATOM 2901 O O . ALA A 1 370 ? 16.528 -5.296 -31.500 1.00 94.94 370 ALA A O 1
ATOM 2902 N N . ARG A 1 371 ? 17.372 -4.275 -33.319 1.00 93.94 371 ARG A N 1
ATOM 2903 C CA . ARG A 1 371 ? 18.642 -4.999 -33.235 1.00 93.94 371 ARG A CA 1
ATOM 2904 C C . ARG A 1 371 ? 19.497 -4.439 -32.101 1.00 93.94 371 ARG A C 1
ATOM 2906 O O . ARG A 1 371 ? 19.458 -3.249 -31.797 1.00 93.94 371 ARG A O 1
ATOM 2913 N N . SER A 1 372 ? 20.313 -5.293 -31.492 1.00 89.38 372 SER A N 1
ATOM 2914 C CA . SER A 1 372 ? 21.194 -4.886 -30.394 1.00 89.38 372 SER A CA 1
ATOM 2915 C C . SER A 1 372 ? 22.251 -3.855 -30.815 1.00 89.38 372 SER A C 1
ATOM 2917 O O . SER A 1 372 ? 22.632 -3.026 -29.994 1.00 89.38 372 SER A O 1
ATOM 2919 N N . ASP A 1 373 ? 22.684 -3.861 -32.081 1.00 89.94 373 ASP A N 1
ATOM 2920 C CA . ASP A 1 373 ? 23.631 -2.891 -32.654 1.00 89.94 373 ASP A CA 1
ATOM 2921 C C . ASP A 1 373 ? 23.020 -1.496 -32.878 1.00 89.94 373 ASP A C 1
ATOM 2923 O O . ASP A 1 373 ? 23.747 -0.523 -33.068 1.00 89.94 373 ASP A O 1
ATOM 2927 N N . GLU A 1 374 ? 21.693 -1.376 -32.811 1.00 88.75 374 GLU A N 1
ATOM 2928 C CA . GLU A 1 374 ? 20.962 -0.106 -32.896 1.00 88.75 374 GLU A CA 1
ATOM 2929 C C . GLU A 1 374 ? 20.723 0.527 -31.515 1.00 88.75 374 GLU A C 1
ATOM 2931 O O . GLU A 1 374 ? 20.204 1.643 -31.420 1.00 88.75 374 GLU A O 1
ATOM 2936 N N . ILE A 1 375 ? 21.112 -0.163 -30.436 1.00 89.75 375 ILE A N 1
ATOM 2937 C CA . ILE A 1 375 ? 20.916 0.279 -29.055 1.00 89.75 375 ILE A CA 1
ATOM 2938 C C . ILE A 1 375 ? 22.245 0.751 -28.473 1.00 89.75 375 ILE A C 1
ATOM 2940 O O . ILE A 1 375 ? 23.202 -0.008 -28.321 1.00 89.75 375 ILE A O 1
ATOM 2944 N N . VAL A 1 376 ? 22.283 2.021 -28.076 1.00 89.69 376 VAL A N 1
ATOM 2945 C CA . VAL A 1 376 ? 23.442 2.607 -27.400 1.00 89.69 376 VAL A CA 1
ATOM 2946 C C . VAL A 1 376 ? 23.350 2.319 -25.905 1.00 89.69 376 VAL A C 1
ATOM 2948 O O . VAL A 1 376 ? 22.438 2.793 -25.228 1.00 89.69 376 VAL A O 1
ATOM 2951 N N . LYS A 1 377 ? 24.318 1.562 -25.381 1.00 89.94 377 LYS A N 1
ATOM 2952 C CA . LYS A 1 377 ? 24.493 1.378 -23.936 1.00 89.94 377 LYS A CA 1
ATOM 2953 C C . LYS A 1 377 ? 25.208 2.593 -23.355 1.00 89.94 377 LYS A C 1
ATOM 2955 O O . LYS A 1 377 ? 26.196 3.056 -23.918 1.00 89.94 377 LYS A O 1
ATOM 2960 N N . VAL A 1 378 ? 24.710 3.089 -22.229 1.00 90.31 378 VAL A N 1
ATOM 2961 C CA . VAL A 1 378 ? 25.276 4.240 -21.522 1.00 90.31 378 VAL A CA 1
ATOM 2962 C C . VAL A 1 378 ? 25.586 3.852 -20.082 1.00 90.31 378 VAL A C 1
ATOM 2964 O O . VAL A 1 378 ? 24.804 3.150 -19.445 1.00 90.31 378 VAL A O 1
ATOM 2967 N N . GLU A 1 379 ? 26.728 4.306 -19.579 1.00 92.75 379 GLU A N 1
ATOM 2968 C CA . GLU A 1 379 ? 27.090 4.213 -18.167 1.00 92.75 379 GLU A CA 1
ATOM 2969 C C . GLU A 1 379 ? 26.784 5.558 -17.498 1.00 92.75 379 GLU A C 1
ATOM 2971 O O . GLU A 1 379 ? 27.110 6.616 -18.041 1.00 92.75 379 GLU A O 1
ATOM 2976 N N . LEU A 1 380 ? 26.114 5.525 -16.345 1.00 92.06 380 LEU A N 1
ATOM 2977 C CA . LEU A 1 380 ? 25.702 6.720 -15.613 1.00 92.06 380 LEU A CA 1
ATOM 2978 C C . LEU A 1 380 ? 26.479 6.814 -14.298 1.00 92.06 380 LEU A C 1
ATOM 2980 O O . LEU A 1 380 ? 26.390 5.935 -13.444 1.00 92.06 380 LEU A O 1
ATOM 2984 N N . TYR A 1 381 ? 27.218 7.908 -14.130 1.00 93.62 381 TYR A N 1
ATOM 2985 C CA . TYR A 1 381 ? 28.053 8.178 -12.960 1.00 93.62 381 TYR A CA 1
ATOM 2986 C C . TYR A 1 381 ? 27.238 8.838 -11.836 1.00 93.62 381 TYR A C 1
ATOM 2988 O O . TYR A 1 381 ? 27.295 10.055 -11.647 1.00 93.62 381 TYR A O 1
ATOM 2996 N N . TYR A 1 382 ? 26.435 8.037 -11.126 1.00 90.81 382 TYR A N 1
ATOM 2997 C CA . TYR A 1 382 ? 25.501 8.515 -10.094 1.00 90.81 382 TYR A CA 1
ATOM 2998 C C . TYR A 1 382 ? 26.188 9.286 -8.955 1.00 90.81 382 TYR A C 1
ATOM 3000 O O . TYR A 1 382 ? 25.660 10.305 -8.520 1.00 90.81 382 TYR A O 1
ATOM 3008 N N . GLU A 1 383 ? 27.381 8.857 -8.534 1.00 94.75 383 GLU A N 1
ATOM 3009 C CA . GLU A 1 383 ? 28.133 9.495 -7.443 1.00 94.75 383 GLU A CA 1
ATOM 3010 C C . GLU A 1 383 ? 28.851 10.773 -7.896 1.00 94.75 383 GLU A C 1
ATOM 3012 O O . GLU A 1 383 ? 28.869 11.784 -7.197 1.00 94.75 383 GLU A O 1
ATOM 3017 N N . GLN A 1 384 ? 29.453 10.749 -9.088 1.00 96.12 384 GLN A N 1
ATOM 3018 C CA . GLN A 1 384 ? 30.295 11.841 -9.576 1.00 96.12 384 GLN A CA 1
ATOM 3019 C C . GLN A 1 384 ? 29.480 12.991 -10.178 1.00 96.12 384 GLN A C 1
ATOM 3021 O O . GLN A 1 384 ? 29.925 14.138 -10.148 1.00 96.12 384 GLN A O 1
ATOM 3026 N N . ALA A 1 385 ? 28.310 12.700 -10.757 1.00 94.31 385 ALA A N 1
ATOM 3027 C CA . ALA A 1 385 ? 27.496 13.686 -11.463 1.00 94.31 385 ALA A CA 1
ATOM 3028 C C . ALA A 1 385 ? 25.977 13.471 -11.270 1.00 94.31 385 ALA A C 1
ATOM 3030 O O . ALA A 1 385 ? 25.241 13.385 -12.259 1.00 94.31 385 ALA A O 1
ATOM 3031 N N . PRO A 1 386 ? 25.467 13.438 -10.023 1.00 91.56 386 PRO A N 1
ATOM 3032 C CA . PRO A 1 386 ? 24.072 13.088 -9.729 1.00 91.56 386 PRO A CA 1
ATOM 3033 C C . PRO A 1 386 ? 23.057 13.987 -10.449 1.00 91.56 386 PRO A C 1
ATOM 3035 O O . PRO A 1 386 ? 22.089 13.498 -11.028 1.00 91.56 386 PRO A O 1
ATOM 3038 N N . MET A 1 387 ? 23.304 15.301 -10.493 1.00 89.94 387 MET A N 1
ATOM 3039 C CA . MET A 1 387 ? 22.418 16.258 -11.173 1.00 89.94 387 MET A CA 1
ATOM 3040 C C . MET A 1 387 ? 22.404 16.062 -12.695 1.00 89.94 387 MET A C 1
ATOM 3042 O O . MET A 1 387 ? 21.350 16.151 -13.324 1.00 89.94 387 MET A O 1
ATOM 3046 N N . THR A 1 388 ? 23.561 15.770 -13.297 1.00 90.88 388 THR A N 1
ATOM 3047 C CA . THR A 1 388 ? 23.668 15.495 -14.737 1.00 90.88 388 THR A CA 1
ATOM 3048 C C . THR A 1 388 ? 22.975 14.189 -15.091 1.00 90.88 388 THR A C 1
ATOM 3050 O O . THR A 1 388 ? 22.255 14.141 -16.085 1.00 90.88 388 THR A O 1
ATOM 3053 N N . VAL A 1 389 ? 23.148 13.152 -14.269 1.00 92.31 389 VAL A N 1
ATOM 3054 C CA . VAL A 1 389 ? 22.468 11.867 -14.441 1.00 92.31 389 VAL A CA 1
ATOM 3055 C C . VAL A 1 389 ? 20.955 12.044 -14.348 1.00 92.31 389 VAL A C 1
ATOM 3057 O O . VAL A 1 389 ? 20.242 11.581 -15.235 1.00 92.31 389 VAL A O 1
ATOM 3060 N N . GLN A 1 390 ? 20.462 12.768 -13.340 1.00 89.12 390 GLN A N 1
ATOM 3061 C CA . GLN A 1 390 ? 19.034 13.043 -13.178 1.00 89.12 390 GLN A CA 1
ATOM 3062 C C . GLN A 1 390 ? 18.456 13.767 -14.402 1.00 89.12 390 GLN A C 1
ATOM 3064 O O . GLN A 1 390 ? 17.474 13.315 -14.995 1.00 89.12 390 GLN A O 1
ATOM 3069 N N . TYR A 1 391 ? 19.115 14.842 -14.840 1.00 87.94 391 TYR A N 1
ATOM 3070 C CA . TYR A 1 391 ? 18.713 15.585 -16.032 1.00 87.94 391 TYR A CA 1
ATOM 3071 C C . TYR A 1 391 ? 18.730 14.711 -17.293 1.00 87.94 391 TYR A C 1
ATOM 3073 O O . TYR A 1 391 ? 17.766 14.711 -18.061 1.00 87.94 391 TYR A O 1
ATOM 3081 N N . PHE A 1 392 ? 19.792 13.923 -17.491 1.00 89.00 392 PHE A N 1
ATOM 3082 C CA . PHE A 1 392 ? 19.921 13.003 -18.620 1.00 89.00 392 PHE A CA 1
ATOM 3083 C C . PHE A 1 392 ? 18.787 11.969 -18.636 1.00 89.00 392 PHE A C 1
ATOM 3085 O O . PHE A 1 392 ? 18.145 11.759 -19.668 1.00 89.00 392 PHE A O 1
ATOM 3092 N N . LYS A 1 393 ? 18.473 11.370 -17.481 1.00 90.69 393 LYS A N 1
ATOM 3093 C CA . LYS A 1 393 ? 17.369 10.413 -17.368 1.00 90.69 393 LYS A CA 1
ATOM 3094 C C . LYS A 1 393 ? 16.027 11.060 -17.709 1.00 90.69 393 LYS A C 1
ATOM 3096 O O . LYS A 1 393 ? 15.255 10.474 -18.468 1.00 90.69 393 LYS A O 1
ATOM 3101 N N . PHE A 1 394 ? 15.768 12.275 -17.230 1.00 87.56 394 PHE A N 1
ATOM 3102 C CA . PHE A 1 394 ? 14.540 13.014 -17.538 1.00 87.56 394 PHE A CA 1
ATOM 3103 C C . PHE A 1 394 ? 14.369 13.288 -19.044 1.00 87.56 394 PHE A C 1
ATOM 3105 O O . PHE A 1 394 ? 13.311 13.012 -19.629 1.00 87.56 394 PHE A O 1
ATOM 3112 N N . ILE A 1 395 ? 15.411 13.801 -19.712 1.00 85.62 395 ILE A N 1
ATOM 3113 C CA . ILE A 1 395 ? 15.322 14.139 -21.143 1.00 85.62 395 ILE A CA 1
ATOM 3114 C C . ILE A 1 395 ? 15.192 12.892 -22.024 1.00 85.62 395 ILE A C 1
ATOM 3116 O O . ILE A 1 395 ? 14.452 12.926 -23.010 1.00 85.62 395 ILE A O 1
ATOM 3120 N N . CYS A 1 396 ? 15.853 11.792 -21.650 1.00 88.38 396 CYS A N 1
ATOM 3121 C CA . CYS A 1 396 ? 15.834 10.536 -22.394 1.00 88.38 396 CYS A CA 1
ATOM 3122 C C . CYS A 1 396 ? 14.622 9.652 -22.066 1.00 88.38 396 CYS A C 1
ATOM 3124 O O . CYS A 1 396 ? 14.362 8.708 -22.808 1.00 88.38 396 CYS A O 1
ATOM 3126 N N . GLY A 1 397 ? 13.869 9.943 -21.000 1.00 88.06 397 GLY A N 1
ATOM 3127 C CA . GLY A 1 397 ? 12.770 9.087 -20.540 1.00 88.06 397 GLY A CA 1
ATOM 3128 C C . GLY A 1 397 ? 13.262 7.791 -19.891 1.00 88.06 397 GLY A C 1
ATOM 3129 O O . GLY A 1 397 ? 12.677 6.740 -20.115 1.00 88.06 397 GLY A O 1
ATOM 3130 N N . LEU A 1 398 ? 14.364 7.873 -19.142 1.00 91.62 398 LEU A N 1
ATOM 3131 C CA . LEU A 1 398 ? 14.972 6.772 -18.385 1.00 91.62 398 LEU A CA 1
ATOM 3132 C C . LEU A 1 398 ? 14.661 6.853 -16.881 1.00 91.62 398 LEU A C 1
ATOM 3134 O O . LEU A 1 398 ? 15.289 6.159 -16.085 1.00 91.62 398 LEU A O 1
ATOM 3138 N N . LEU A 1 399 ? 13.777 7.762 -16.455 1.00 90.25 399 LEU A N 1
ATOM 3139 C CA . LEU A 1 399 ? 13.445 7.931 -15.037 1.00 90.25 399 LEU A CA 1
ATOM 3140 C C . LEU A 1 399 ? 12.748 6.692 -14.474 1.00 90.25 399 LEU A C 1
ATOM 3142 O O . LEU A 1 399 ? 13.146 6.204 -13.422 1.00 90.25 399 LEU A O 1
ATOM 3146 N N . ASP A 1 400 ? 11.777 6.181 -15.220 1.00 89.19 400 ASP A N 1
ATOM 3147 C CA . ASP A 1 400 ? 10.893 5.074 -14.871 1.00 89.19 400 ASP A CA 1
ATOM 3148 C C . ASP A 1 400 ? 11.074 3.854 -15.792 1.00 89.19 400 ASP A C 1
ATOM 3150 O O . ASP A 1 400 ? 10.349 2.872 -15.654 1.00 89.19 400 ASP A O 1
ATOM 3154 N N . LYS A 1 401 ? 11.990 3.910 -16.771 1.00 91.19 401 LYS A N 1
ATOM 3155 C CA . LYS A 1 401 ? 12.155 2.886 -17.819 1.00 91.19 401 LYS A CA 1
ATOM 3156 C C . LYS A 1 401 ? 13.627 2.570 -18.084 1.00 91.19 401 LYS A C 1
ATOM 3158 O O . LYS A 1 401 ? 14.453 3.483 -18.077 1.00 91.19 401 LYS A O 1
ATOM 3163 N N . PRO A 1 402 ? 13.959 1.310 -18.418 1.00 91.00 402 PRO A N 1
ATOM 3164 C CA . PRO A 1 402 ? 15.332 0.915 -18.736 1.00 91.00 402 PRO A CA 1
ATOM 3165 C C . PRO A 1 402 ? 15.775 1.347 -20.143 1.00 91.00 402 PRO A C 1
ATOM 3167 O O . PRO A 1 402 ? 16.970 1.458 -20.405 1.00 91.00 402 PRO A O 1
ATOM 3170 N N . ILE A 1 403 ? 14.828 1.606 -21.054 1.00 92.25 403 ILE A N 1
ATOM 3171 C CA . ILE A 1 403 ? 15.098 2.089 -22.413 1.00 92.25 403 ILE A CA 1
ATOM 3172 C C . ILE A 1 403 ? 14.402 3.425 -22.639 1.00 92.25 403 ILE A C 1
ATOM 3174 O O . ILE A 1 403 ? 13.189 3.557 -22.480 1.00 92.25 403 ILE A O 1
ATOM 3178 N N . GLY A 1 404 ? 15.199 4.396 -23.074 1.00 89.56 404 GLY A N 1
ATOM 3179 C CA . GLY A 1 404 ? 14.786 5.754 -23.377 1.00 89.56 404 GLY A CA 1
ATOM 3180 C C . GLY A 1 404 ? 14.997 6.098 -24.846 1.00 89.56 404 GLY A C 1
ATOM 3181 O O . GLY A 1 404 ? 15.595 5.346 -25.617 1.00 89.56 404 GLY A O 1
ATOM 3182 N N . LYS A 1 405 ? 14.508 7.268 -25.250 1.00 86.31 405 LYS A N 1
ATOM 3183 C CA . LYS A 1 405 ? 14.685 7.796 -26.605 1.00 86.31 405 LYS A CA 1
ATOM 3184 C C . LYS A 1 405 ? 15.014 9.270 -26.537 1.00 86.31 405 LYS A C 1
ATOM 3186 O O . LYS A 1 405 ? 14.292 10.050 -25.923 1.00 86.31 405 LYS A O 1
ATOM 3191 N N . MET A 1 406 ? 16.055 9.668 -27.256 1.00 82.38 406 MET A N 1
ATOM 3192 C CA . MET A 1 406 ? 16.381 11.072 -27.453 1.00 82.38 406 MET A CA 1
ATOM 3193 C C . MET A 1 406 ? 16.080 11.453 -28.901 1.00 82.38 406 MET A C 1
ATOM 3195 O O . MET A 1 406 ? 16.590 10.843 -29.840 1.00 82.38 406 MET A O 1
ATOM 3199 N N . ARG A 1 407 ? 15.205 12.442 -29.104 1.00 77.81 407 ARG A N 1
ATOM 3200 C CA . ARG A 1 407 ? 14.836 12.882 -30.455 1.00 77.81 407 ARG A CA 1
ATOM 3201 C C . ARG A 1 407 ? 15.982 13.690 -31.052 1.00 77.81 407 ARG A C 1
ATOM 3203 O O . ARG A 1 407 ? 16.329 14.739 -30.516 1.00 77.81 407 ARG A O 1
ATOM 3210 N N . ALA A 1 408 ? 16.536 13.236 -32.171 1.00 80.25 408 ALA A N 1
ATOM 3211 C CA . ALA A 1 408 ? 17.470 14.034 -32.955 1.00 80.25 408 ALA A CA 1
ATOM 3212 C C . ALA A 1 408 ? 16.719 15.189 -33.638 1.00 80.25 408 ALA A C 1
ATOM 3214 O O . ALA A 1 408 ? 15.656 14.996 -34.227 1.00 80.25 408 ALA A O 1
ATOM 3215 N N . PHE A 1 409 ? 17.262 16.396 -33.526 1.00 80.88 409 PHE A N 1
ATOM 3216 C CA . PHE A 1 409 ? 16.860 17.553 -34.319 1.00 80.88 409 PHE A CA 1
ATOM 3217 C C . PHE A 1 409 ? 17.531 17.520 -35.694 1.00 80.88 409 PHE A C 1
ATOM 3219 O O . PHE A 1 409 ? 16.882 17.758 -36.708 1.00 80.88 409 PHE A O 1
ATOM 3226 N N . TYR A 1 410 ? 18.827 17.206 -35.722 1.00 81.88 410 TYR A N 1
ATOM 3227 C CA . TYR A 1 410 ? 19.627 17.168 -36.939 1.00 81.88 410 TYR A CA 1
ATOM 3228 C C . TYR A 1 410 ? 20.789 16.190 -36.776 1.00 81.88 410 TYR A C 1
ATOM 3230 O O . TYR A 1 410 ? 21.444 16.174 -35.737 1.00 81.88 410 TYR A O 1
ATOM 3238 N N . THR A 1 411 ? 21.073 15.409 -37.812 1.00 81.06 411 THR A N 1
ATOM 3239 C CA . THR A 1 411 ? 22.230 14.510 -37.854 1.00 81.06 411 THR A CA 1
ATOM 3240 C C . THR A 1 411 ? 23.017 14.783 -39.125 1.00 81.06 411 THR A C 1
ATOM 3242 O O . THR A 1 411 ? 22.481 14.653 -40.224 1.00 81.06 411 THR A O 1
ATOM 3245 N N . ASN A 1 412 ? 24.298 15.115 -38.978 1.00 84.06 412 ASN A N 1
ATOM 3246 C CA . ASN A 1 412 ? 25.256 15.163 -40.072 1.00 84.06 412 ASN A CA 1
ATOM 3247 C C . ASN A 1 412 ? 26.204 13.967 -39.950 1.00 84.06 412 ASN A C 1
ATOM 3249 O O . ASN A 1 412 ? 27.051 13.920 -39.057 1.00 84.06 412 ASN A O 1
ATOM 3253 N N . ARG A 1 413 ? 26.039 12.992 -40.849 1.00 79.00 413 ARG A N 1
ATOM 3254 C CA . ARG A 1 413 ? 26.818 11.746 -40.835 1.00 79.00 413 ARG A CA 1
ATOM 3255 C C . ARG A 1 413 ? 28.271 11.943 -41.266 1.00 79.00 413 ARG A C 1
ATOM 3257 O O . ARG A 1 413 ? 29.123 11.223 -40.767 1.00 79.00 413 ARG A O 1
ATOM 3264 N N . GLU A 1 414 ? 28.553 12.909 -42.140 1.00 82.62 414 GLU A N 1
ATOM 3265 C CA . GLU A 1 414 ? 29.917 13.194 -42.610 1.00 82.62 414 GLU A CA 1
ATOM 3266 C C . GLU A 1 414 ? 30.772 13.830 -41.511 1.00 82.62 414 GLU A C 1
ATOM 3268 O O . GLU A 1 414 ? 31.944 13.499 -41.365 1.00 82.62 414 GLU A O 1
ATOM 3273 N N . LEU A 1 415 ? 30.170 14.702 -40.698 1.00 83.38 415 LEU A N 1
ATOM 3274 C CA . LEU A 1 415 ? 30.837 15.352 -39.568 1.00 83.38 415 LEU A CA 1
ATOM 3275 C C . LEU A 1 415 ? 30.764 14.538 -38.267 1.00 83.38 415 LEU A C 1
ATOM 3277 O O . LEU A 1 415 ? 31.380 14.923 -37.278 1.00 83.38 415 LEU A O 1
ATOM 3281 N N . GLY A 1 416 ? 29.992 13.447 -38.235 1.00 80.00 416 GLY A N 1
ATOM 3282 C CA . GLY A 1 416 ? 29.768 12.656 -37.022 1.00 80.00 416 GLY A CA 1
ATOM 3283 C C . GLY A 1 416 ? 29.004 13.404 -35.921 1.00 80.00 416 GLY A C 1
ATOM 3284 O O . GLY A 1 416 ? 29.143 13.074 -34.747 1.00 80.00 416 GLY A O 1
ATOM 3285 N N . ILE A 1 417 ? 28.202 14.417 -36.273 1.00 82.50 417 ILE A N 1
ATOM 3286 C CA . ILE A 1 417 ? 27.501 15.283 -35.311 1.00 82.50 417 ILE A CA 1
ATOM 3287 C C . ILE A 1 417 ? 26.006 14.961 -35.305 1.00 82.50 417 ILE A C 1
ATOM 3289 O O . ILE A 1 417 ? 25.352 14.983 -36.348 1.00 82.50 417 ILE A O 1
ATOM 3293 N N . THR A 1 418 ? 25.442 14.740 -34.115 1.00 78.56 418 THR A N 1
ATOM 3294 C CA . THR A 1 418 ? 23.988 14.696 -33.896 1.00 78.56 418 THR A CA 1
ATOM 3295 C C . THR A 1 418 ? 23.583 15.761 -32.886 1.00 78.56 418 THR A C 1
ATOM 3297 O O . THR A 1 418 ? 24.054 15.776 -31.753 1.00 78.56 418 THR A O 1
ATOM 3300 N N . LEU A 1 419 ? 22.692 16.652 -33.308 1.00 81.12 419 LEU A N 1
ATOM 3301 C CA . LEU A 1 419 ? 22.025 17.636 -32.469 1.00 81.12 419 LEU A CA 1
ATOM 3302 C C . LEU A 1 419 ? 20.696 17.054 -32.005 1.00 81.12 419 LEU A C 1
ATOM 3304 O O . LEU A 1 419 ? 19.898 16.596 -32.823 1.00 81.12 419 LEU A O 1
ATOM 3308 N N . PHE A 1 420 ? 20.431 17.110 -30.705 1.00 81.06 420 PHE A N 1
ATOM 3309 C CA . PHE A 1 420 ? 19.193 16.610 -30.117 1.00 81.06 420 PHE A CA 1
ATOM 3310 C C . PHE A 1 420 ? 18.200 17.741 -29.874 1.00 81.06 420 PHE A C 1
ATOM 3312 O O . PHE A 1 420 ? 18.573 18.873 -29.571 1.00 81.06 420 PHE A O 1
ATOM 3319 N N . LYS A 1 421 ? 16.913 17.436 -30.040 1.00 73.31 421 LYS A N 1
ATOM 3320 C CA . LYS A 1 421 ? 15.838 18.395 -29.815 1.00 73.31 421 LYS A CA 1
ATOM 3321 C C . LYS A 1 421 ? 15.686 18.623 -28.305 1.00 73.31 421 LYS A C 1
ATOM 3323 O O . LYS A 1 421 ? 15.455 17.647 -27.588 1.00 73.31 421 LYS A O 1
ATOM 3328 N N . PRO A 1 422 ? 15.746 19.872 -27.814 1.00 64.06 422 PRO A N 1
ATOM 3329 C CA . PRO A 1 422 ? 15.463 20.150 -26.412 1.00 64.06 422 PRO A CA 1
ATOM 3330 C C . PRO A 1 422 ? 13.987 19.853 -26.094 1.00 64.06 422 PRO A C 1
ATOM 3332 O O . PRO A 1 422 ? 13.097 20.142 -26.902 1.00 64.06 422 PRO A O 1
ATOM 3335 N N . LYS A 1 423 ? 13.701 19.292 -24.911 1.00 58.22 423 LYS A N 1
ATOM 3336 C CA . LYS A 1 423 ? 12.347 19.330 -24.332 1.00 58.22 423 LYS A CA 1
ATOM 3337 C C . LYS A 1 423 ? 12.139 20.744 -23.782 1.00 58.22 423 LYS A C 1
ATOM 3339 O O . LYS A 1 423 ? 12.802 21.137 -22.835 1.00 58.22 423 LYS A O 1
ATOM 3344 N N . VAL A 1 424 ? 11.246 21.510 -24.411 1.00 47.59 424 VAL A N 1
ATOM 3345 C CA . VAL A 1 424 ? 11.048 22.956 -24.164 1.00 47.59 424 VAL A CA 1
ATOM 3346 C C . VAL A 1 424 ? 10.434 23.259 -22.785 1.00 47.59 424 VAL A C 1
ATOM 3348 O O . VAL A 1 424 ? 10.517 24.387 -22.330 1.00 47.59 424 VAL A O 1
ATOM 3351 N N . ALA A 1 425 ? 9.892 22.267 -22.072 1.00 46.66 425 ALA A N 1
ATOM 3352 C CA . ALA A 1 425 ? 9.251 22.452 -20.761 1.00 46.66 425 ALA A CA 1
ATOM 3353 C C . ALA A 1 425 ? 10.227 22.666 -19.577 1.00 46.66 425 ALA A C 1
ATOM 3355 O O . ALA A 1 425 ? 9.845 22.470 -18.431 1.00 46.66 425 ALA A O 1
ATOM 3356 N N . LEU A 1 426 ? 11.489 23.007 -19.847 1.00 42.72 426 LEU A N 1
ATOM 3357 C CA . LEU A 1 426 ? 12.563 23.129 -18.851 1.00 42.72 426 LEU A CA 1
ATOM 3358 C C . LEU A 1 426 ? 12.944 24.586 -18.519 1.00 42.72 426 LEU A C 1
ATOM 3360 O O . LEU A 1 426 ? 13.929 24.792 -17.813 1.00 42.72 426 LEU A O 1
ATOM 3364 N N . PHE A 1 427 ? 12.179 25.575 -19.001 1.00 35.16 427 PHE A N 1
ATOM 3365 C CA . PHE A 1 427 ? 12.345 26.992 -18.655 1.00 35.16 427 PHE A CA 1
ATOM 3366 C C . PHE A 1 427 ? 11.016 27.656 -18.316 1.00 35.16 427 PHE A C 1
ATOM 3368 O O . PHE A 1 427 ? 10.060 27.481 -19.110 1.00 35.16 427 PHE A O 1
#

Solvent-accessible surface area (backbone atoms only — not comparable to full-atom values): 22797 Å² total; per-residue (Å²): 70,48,35,27,48,74,86,42,82,44,82,46,68,81,71,40,28,45,44,56,51,36,64,74,68,66,54,68,69,52,89,84,34,56,30,25,36,48,43,80,43,71,74,46,67,44,80,49,64,31,36,38,40,34,34,83,79,44,52,35,27,36,35,54,44,99,45,74,60,26,55,50,42,75,77,49,52,70,73,51,43,70,27,24,26,71,49,74,58,94,46,33,38,28,32,37,71,36,72,47,92,59,62,54,37,92,59,77,45,82,42,50,56,32,34,25,30,47,25,14,56,92,60,34,30,65,29,30,21,51,29,36,26,69,32,71,46,74,49,66,49,15,31,36,88,81,33,65,20,31,32,58,77,40,37,66,71,38,64,74,68,64,48,75,69,44,32,28,72,41,73,44,78,39,60,49,80,42,76,49,59,50,52,41,81,50,58,57,80,41,68,50,89,54,71,50,33,36,33,40,41,34,31,33,45,42,66,89,51,36,53,69,58,28,37,50,48,42,50,45,47,66,74,43,43,42,43,24,71,40,61,57,85,54,30,26,27,31,54,44,53,77,93,56,88,46,77,84,65,46,67,59,74,39,37,56,35,30,25,28,35,27,39,49,70,88,66,40,35,27,33,37,40,24,62,40,75,44,78,55,52,81,46,32,28,58,25,36,29,50,79,35,40,61,54,44,54,73,58,53,50,67,77,39,33,33,19,42,46,62,38,67,68,72,65,79,50,58,69,31,30,44,49,59,36,41,54,61,29,50,79,71,66,27,46,72,41,72,34,86,42,68,50,53,79,15,29,19,76,43,61,44,60,73,35,37,58,59,29,64,74,67,34,35,38,34,33,30,22,39,58,69,92,78,56,85,85,81,86,75,54,59,86,86,36,47,70,59,44,53,52,50,24,59,70,25,48,38,76,80,38,89,56,58,60,74,56,70,66,47,74,42,79,91,79,70,44,72,43,66,54,78,75,77,89,78,117